Protein AF-B6QRL9-F1 (afdb_monomer_lite)

Structure (mmCIF, N/CA/C/O backbone):
data_AF-B6QRL9-F1
#
_entry.id   AF-B6QRL9-F1
#
loop_
_atom_site.group_PDB
_atom_site.id
_atom_site.type_symbol
_atom_site.label_atom_id
_atom_site.label_alt_id
_atom_site.label_comp_id
_atom_site.label_asym_id
_atom_site.label_entity_id
_atom_site.label_seq_id
_atom_site.pdbx_PDB_ins_code
_atom_site.Cartn_x
_atom_site.Cartn_y
_atom_site.Cartn_z
_atom_site.occupancy
_atom_site.B_iso_or_equiv
_atom_s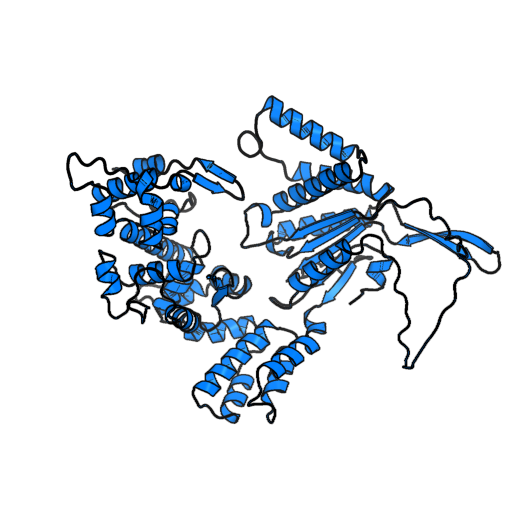ite.auth_seq_id
_atom_site.auth_comp_id
_atom_site.auth_asym_id
_atom_site.auth_atom_id
_atom_site.pdbx_PDB_model_num
ATOM 1 N N . MET A 1 1 ? -23.966 -7.988 2.437 1.00 43.44 1 MET A N 1
ATOM 2 C CA . MET A 1 1 ? -23.449 -9.208 3.092 1.00 43.44 1 MET A CA 1
ATOM 3 C C . MET A 1 1 ? -23.554 -9.002 4.596 1.00 43.44 1 MET A C 1
ATOM 5 O O . MET A 1 1 ? -22.657 -8.435 5.202 1.00 43.44 1 MET A O 1
ATOM 9 N N . THR A 1 2 ? -24.696 -9.332 5.190 1.00 44.34 2 THR A N 1
ATOM 10 C CA . THR A 1 2 ? -24.843 -9.331 6.648 1.00 44.34 2 THR A CA 1
ATOM 11 C C . THR A 1 2 ? -24.355 -10.686 7.146 1.00 44.34 2 THR A C 1
ATOM 13 O O . THR A 1 2 ? -24.721 -11.709 6.579 1.00 44.34 2 THR A O 1
ATOM 16 N N . VAL A 1 3 ? -23.481 -10.705 8.153 1.00 63.84 3 VAL A N 1
ATOM 17 C CA . VAL A 1 3 ? -23.179 -11.926 8.913 1.00 63.84 3 VAL A CA 1
ATOM 18 C C . VAL A 1 3 ? -24.179 -11.922 10.067 1.00 63.84 3 VAL A C 1
ATOM 20 O O . VAL A 1 3 ? -23.933 -11.204 11.037 1.00 63.84 3 VAL A O 1
ATOM 23 N N . PRO A 1 4 ? -25.335 -12.608 9.955 1.00 57.88 4 PRO A N 1
ATOM 24 C CA . PRO A 1 4 ? -26.473 -12.367 10.846 1.00 57.88 4 PRO A CA 1
ATOM 25 C C . PRO A 1 4 ? -26.094 -12.596 12.311 1.00 57.88 4 PRO A C 1
ATOM 27 O O . PRO A 1 4 ? -26.340 -11.750 13.158 1.00 57.88 4 PRO A O 1
ATOM 30 N N . HIS A 1 5 ? -25.324 -13.652 12.570 1.00 65.88 5 HIS A N 1
ATOM 31 C CA . HIS A 1 5 ? -24.835 -13.978 13.905 1.00 65.88 5 HIS A CA 1
ATOM 32 C C . HIS A 1 5 ? -23.887 -12.923 14.497 1.00 65.88 5 HIS A C 1
ATOM 34 O O . HIS A 1 5 ? -23.998 -12.600 15.671 1.00 65.88 5 HIS A O 1
ATOM 40 N N . TRP A 1 6 ? -23.005 -12.295 13.707 1.00 78.75 6 TRP A N 1
ATOM 41 C CA . TRP A 1 6 ? -22.125 -11.246 14.249 1.00 78.75 6 TRP A CA 1
ATOM 42 C C . TRP A 1 6 ? -22.897 -9.980 14.623 1.00 78.75 6 TRP A C 1
ATOM 44 O O . TRP A 1 6 ? -22.549 -9.313 15.594 1.00 78.75 6 TRP A O 1
ATOM 54 N N . ARG A 1 7 ? -23.955 -9.648 13.869 1.00 69.94 7 ARG A N 1
ATOM 55 C CA . ARG A 1 7 ? -24.823 -8.494 14.153 1.00 69.94 7 ARG A CA 1
ATOM 56 C C . ARG A 1 7 ? -25.497 -8.632 15.521 1.00 69.94 7 ARG A C 1
ATOM 58 O O . ARG A 1 7 ? -25.567 -7.649 16.268 1.00 69.94 7 ARG A O 1
ATOM 65 N N . ASP A 1 8 ? -25.927 -9.844 15.844 1.00 69.44 8 ASP A N 1
ATOM 66 C CA . ASP A 1 8 ? -26.712 -10.131 17.041 1.00 69.44 8 ASP A CA 1
ATOM 67 C C . ASP A 1 8 ? -25.816 -10.442 18.250 1.00 69.44 8 ASP A C 1
ATOM 69 O O . ASP A 1 8 ? -26.038 -9.907 19.339 1.00 69.44 8 ASP A O 1
ATOM 73 N N . ASP A 1 9 ? -24.736 -11.202 18.049 1.00 75.88 9 ASP A N 1
ATOM 74 C CA . ASP A 1 9 ? -23.877 -11.690 19.132 1.00 75.88 9 ASP A CA 1
ATOM 75 C C . ASP A 1 9 ? -22.698 -10.759 19.456 1.00 75.88 9 ASP A C 1
ATOM 77 O O . ASP A 1 9 ? -22.183 -10.776 20.576 1.00 75.88 9 ASP A O 1
ATOM 81 N N . GLY A 1 10 ? -22.284 -9.894 18.526 1.00 80.25 10 GLY A N 1
ATOM 82 C CA . GLY A 1 10 ? -21.048 -9.117 18.649 1.00 80.25 10 GLY A CA 1
ATOM 83 C C . GLY A 1 10 ? -19.794 -9.995 18.625 1.00 80.25 10 GLY A C 1
ATOM 84 O O . GLY A 1 10 ? -19.825 -11.132 18.170 1.00 80.25 10 GLY A O 1
ATOM 85 N N . GLY A 1 11 ? -18.654 -9.472 19.076 1.00 87.06 11 GLY A N 1
ATOM 86 C CA . GLY A 1 11 ? -17.377 -10.194 19.032 1.00 87.06 11 GLY A CA 1
ATOM 87 C C . GLY A 1 11 ? -16.544 -9.873 17.792 1.00 87.06 11 GLY A C 1
ATOM 88 O O . GLY A 1 11 ? -16.564 -8.739 17.306 1.00 87.06 11 GLY A O 1
ATOM 89 N N . LEU A 1 12 ? -15.770 -10.847 17.308 1.00 87.44 12 LEU A N 1
ATOM 90 C CA . LEU A 1 12 ? -14.721 -10.632 16.307 1.00 87.44 12 LEU A CA 1
ATOM 91 C C . LEU A 1 12 ? -15.138 -11.156 14.930 1.00 87.44 12 LEU A C 1
ATOM 93 O O . LEU A 1 12 ? -15.391 -12.344 14.764 1.00 87.44 12 LEU A O 1
ATOM 97 N N . LEU A 1 13 ? -15.151 -10.290 13.922 1.00 89.81 13 LEU A N 1
ATOM 98 C CA . LEU A 1 13 ? -15.391 -10.637 12.525 1.00 89.81 13 LEU A CA 1
ATOM 99 C C . LEU A 1 13 ? -14.109 -10.490 11.706 1.00 89.81 13 LEU A C 1
ATOM 101 O O . LEU A 1 13 ? -13.526 -9.412 11.645 1.00 89.81 13 LEU A O 1
ATOM 105 N N . TRP A 1 14 ? -13.724 -11.548 11.000 1.00 88.88 14 TRP A N 1
ATOM 106 C CA . TRP A 1 14 ? -12.603 -11.544 10.067 1.00 88.88 14 TRP A CA 1
ATOM 107 C C . TRP A 1 14 ? -13.057 -11.399 8.622 1.00 88.88 14 TRP A C 1
ATOM 109 O O . TRP A 1 14 ? -13.759 -12.258 8.092 1.00 88.88 14 TRP A O 1
ATOM 119 N N . ILE A 1 15 ? -12.560 -10.371 7.947 1.00 90.44 15 ILE A N 1
ATOM 120 C CA . ILE A 1 15 ? -12.577 -10.247 6.494 1.00 90.44 15 ILE A CA 1
ATOM 121 C C . ILE A 1 15 ? -11.266 -10.840 5.972 1.00 90.44 15 ILE A C 1
ATOM 123 O O . ILE A 1 15 ? -10.211 -10.205 5.989 1.00 90.44 15 ILE A O 1
ATOM 127 N N . LYS A 1 16 ? -11.323 -12.088 5.511 1.00 86.94 16 LYS A N 1
ATOM 128 C CA . LYS A 1 16 ? -10.169 -12.809 4.970 1.00 86.94 16 LYS A CA 1
ATOM 129 C C . LYS A 1 16 ? -10.261 -12.964 3.465 1.00 86.94 16 LYS A C 1
ATOM 131 O O . LYS A 1 16 ? -11.335 -12.878 2.866 1.00 86.94 16 LYS A O 1
ATOM 136 N N . GLY A 1 17 ? -9.122 -13.260 2.859 1.00 81.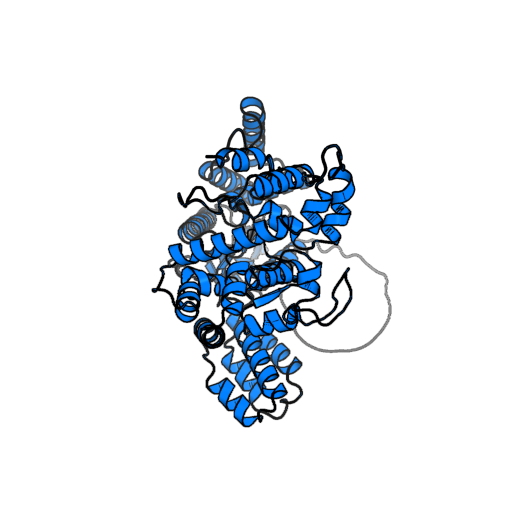75 17 GLY A N 1
ATOM 137 C CA . GLY A 1 17 ? -9.092 -13.578 1.450 1.00 81.75 17 GLY A CA 1
ATOM 138 C C . GLY A 1 17 ? -7.751 -13.391 0.776 1.00 81.75 17 GLY A C 1
ATOM 139 O O . GLY A 1 17 ? -6.853 -12.743 1.325 1.00 81.75 17 GLY A O 1
ATOM 140 N N . LYS A 1 18 ? -7.662 -13.900 -0.453 1.00 79.31 18 LYS A N 1
ATOM 141 C CA . LYS A 1 18 ? -6.480 -13.786 -1.322 1.00 79.31 18 LYS A CA 1
ATOM 142 C C . LYS A 1 18 ? -5.976 -12.334 -1.428 1.00 79.31 18 LYS A C 1
ATOM 144 O O . LYS A 1 18 ? -6.757 -11.389 -1.262 1.00 79.31 18 LYS A O 1
ATOM 149 N N . PRO A 1 19 ? -4.678 -12.107 -1.704 1.00 77.12 19 PRO A N 1
ATOM 150 C CA . PRO A 1 19 ? -4.185 -10.775 -2.039 1.00 77.12 19 PRO A CA 1
ATOM 151 C C . PRO A 1 19 ? -5.059 -10.132 -3.121 1.00 77.12 19 PRO A C 1
ATOM 153 O O . PRO A 1 19 ? -5.482 -10.802 -4.060 1.00 77.12 19 PRO A O 1
ATOM 156 N N . VAL A 1 20 ? -5.357 -8.842 -2.958 1.00 77.75 20 VAL A N 1
ATOM 157 C CA . VAL A 1 20 ? -6.172 -8.064 -3.907 1.00 77.75 20 VAL A CA 1
ATOM 158 C C . VAL A 1 20 ? -7.596 -8.593 -4.157 1.00 77.75 20 VAL A C 1
ATOM 160 O O . VAL A 1 20 ? -8.233 -8.248 -5.147 1.00 77.75 20 VAL A O 1
ATOM 163 N N . SER A 1 21 ? -8.158 -9.396 -3.247 1.00 84.25 21 SER A N 1
ATOM 164 C CA . SER A 1 21 ? -9.562 -9.817 -3.349 1.00 84.25 21 SER A CA 1
ATOM 165 C C . SER A 1 21 ? -10.575 -8.724 -2.974 1.00 84.25 21 SER A C 1
ATOM 167 O O . SER A 1 21 ? -11.765 -8.989 -3.006 1.00 84.25 21 SER A O 1
ATOM 169 N N . GLY A 1 22 ? -10.151 -7.503 -2.624 1.00 86.81 22 GLY A N 1
ATOM 170 C CA . GLY A 1 22 ? -11.064 -6.402 -2.267 1.00 86.81 22 GLY A CA 1
ATOM 171 C C . GLY A 1 22 ? -11.416 -6.296 -0.777 1.00 86.81 22 GLY A C 1
ATOM 172 O O . GLY A 1 22 ? -12.393 -5.641 -0.425 1.00 86.81 22 GLY A O 1
ATOM 173 N N . LYS A 1 23 ? -10.623 -6.906 0.118 1.00 90.19 23 LYS A N 1
ATOM 174 C CA . LYS A 1 23 ? -10.821 -6.840 1.583 1.00 90.19 23 LYS A CA 1
ATOM 175 C C . LYS A 1 23 ? -10.908 -5.407 2.117 1.00 90.19 23 LYS A C 1
ATOM 177 O O . LYS A 1 23 ? -11.898 -5.070 2.752 1.00 90.19 23 LYS A O 1
ATOM 182 N N . SER A 1 24 ? -9.914 -4.571 1.817 1.00 90.19 24 SER A N 1
ATOM 183 C CA . SER A 1 24 ? -9.874 -3.170 2.257 1.00 90.19 24 SER A CA 1
ATOM 184 C C . SER A 1 24 ? -11.018 -2.340 1.680 1.00 90.19 24 SER A C 1
ATOM 186 O O . SER A 1 24 ? -11.556 -1.471 2.360 1.00 90.19 24 SER A O 1
ATOM 188 N N . THR A 1 25 ? -11.449 -2.641 0.451 1.00 90.69 25 THR A N 1
ATOM 189 C CA . THR A 1 25 ? -12.628 -2.013 -0.163 1.00 90.69 25 THR A CA 1
ATOM 190 C C . THR A 1 25 ? -13.894 -2.350 0.621 1.00 90.69 25 THR A C 1
ATOM 192 O O . THR A 1 25 ? -14.650 -1.450 0.978 1.00 90.69 25 THR A O 1
ATOM 195 N N . LEU A 1 26 ? -14.097 -3.631 0.953 1.00 91.56 26 LEU A N 1
ATOM 196 C CA . LEU A 1 26 ? -15.220 -4.066 1.783 1.00 91.56 26 LEU A CA 1
ATOM 197 C C . LEU A 1 26 ? -15.149 -3.467 3.197 1.00 91.56 26 LEU A C 1
ATOM 199 O O . LEU A 1 26 ? -16.174 -3.044 3.724 1.00 91.56 26 LEU A O 1
ATOM 203 N N . MET A 1 27 ? -13.953 -3.401 3.791 1.00 93.75 27 MET A N 1
ATOM 204 C CA . MET A 1 27 ? -13.728 -2.823 5.118 1.00 93.75 27 MET A CA 1
ATOM 205 C C . MET A 1 27 ? -14.098 -1.337 5.163 1.00 93.75 27 MET A C 1
ATOM 207 O O . MET A 1 27 ? -14.845 -0.919 6.046 1.00 93.75 27 MET A O 1
ATOM 211 N N . ARG A 1 28 ? -13.625 -0.544 4.191 1.00 93.19 28 ARG A N 1
ATOM 212 C CA . ARG A 1 28 ? -13.972 0.882 4.079 1.00 93.19 28 ARG A CA 1
ATOM 213 C C . ARG A 1 28 ? -15.471 1.080 3.894 1.00 93.19 28 ARG A C 1
ATOM 215 O O . ARG A 1 28 ? -16.065 1.851 4.636 1.00 93.19 28 ARG A O 1
ATOM 222 N N . TRP A 1 29 ? -16.091 0.326 2.983 1.00 93.50 29 TRP A N 1
ATOM 223 C CA . TRP A 1 29 ? -17.540 0.384 2.782 1.00 93.50 29 TRP A CA 1
ATOM 224 C C . TRP A 1 29 ? -18.311 0.072 4.073 1.00 93.50 29 TRP A C 1
ATOM 226 O O . TRP A 1 29 ? -19.212 0.819 4.444 1.00 93.50 29 TRP A O 1
ATOM 236 N N . ALA A 1 30 ? -17.932 -0.988 4.796 1.00 91.94 30 ALA A N 1
ATOM 237 C CA . ALA A 1 30 ? -18.596 -1.374 6.041 1.00 91.94 30 ALA A CA 1
ATOM 238 C C . ALA A 1 30 ? -18.459 -0.299 7.133 1.00 91.94 30 ALA A C 1
ATOM 240 O O . ALA A 1 30 ? -19.428 -0.001 7.836 1.00 91.94 30 ALA A O 1
ATOM 241 N N . PHE A 1 31 ? -17.276 0.306 7.254 1.00 94.12 31 PHE A N 1
ATOM 242 C CA . PHE A 1 31 ? -17.032 1.423 8.162 1.00 94.12 31 PHE A CA 1
ATOM 243 C C . PHE A 1 31 ? -17.888 2.649 7.810 1.00 94.12 31 PHE A C 1
ATOM 245 O O . PHE A 1 31 ? -18.567 3.190 8.687 1.00 94.12 31 PHE A O 1
ATOM 252 N N . ASP A 1 32 ? -17.905 3.054 6.538 1.00 93.12 32 ASP A N 1
ATOM 253 C CA . ASP A 1 32 ? -18.649 4.227 6.070 1.00 93.12 32 ASP A CA 1
ATOM 254 C C . ASP A 1 32 ? -20.160 4.047 6.251 1.00 93.12 32 ASP A C 1
ATOM 256 O O . ASP A 1 32 ? -20.843 4.944 6.752 1.00 93.12 32 ASP A O 1
ATOM 260 N N . GLU A 1 33 ? -20.693 2.871 5.914 1.00 91.12 33 GLU A N 1
ATOM 261 C CA . GLU A 1 33 ? -22.105 2.548 6.132 1.00 91.12 33 GLU A CA 1
ATOM 262 C C . GLU A 1 33 ? -22.472 2.567 7.616 1.00 91.12 33 GLU A C 1
ATOM 264 O O . GLU A 1 33 ? -23.523 3.096 7.994 1.00 91.12 33 GLU A O 1
ATOM 269 N N . ARG A 1 34 ? -21.588 2.069 8.493 1.00 90.44 34 ARG A N 1
ATOM 270 C CA . ARG A 1 34 ? -21.835 2.138 9.935 1.00 90.44 34 ARG A CA 1
ATOM 271 C C . ARG A 1 34 ? -21.799 3.571 10.455 1.00 90.44 34 ARG A C 1
ATOM 273 O O . ARG A 1 34 ? -22.615 3.905 11.309 1.00 90.44 34 ARG A O 1
ATOM 280 N N . LYS A 1 35 ? -20.911 4.422 9.933 1.00 89.69 35 LYS A N 1
ATOM 281 C CA . LYS A 1 35 ? -20.867 5.851 10.277 1.00 89.69 35 LYS A CA 1
ATOM 282 C C . LYS A 1 35 ? -22.122 6.606 9.849 1.00 89.69 35 LYS A C 1
ATOM 284 O O . LYS A 1 35 ? -22.569 7.473 10.593 1.00 89.69 35 LYS A O 1
ATOM 289 N N . LYS A 1 36 ? -22.705 6.276 8.692 1.00 88.81 36 LYS A N 1
ATOM 290 C CA . LYS A 1 36 ? -23.985 6.856 8.245 1.00 88.81 36 LYS A CA 1
ATOM 291 C C . LYS A 1 36 ? -25.151 6.423 9.134 1.00 88.81 36 LYS A C 1
ATOM 293 O O . LYS A 1 36 ? -26.046 7.220 9.393 1.00 88.81 36 LYS A O 1
ATOM 298 N N . ASN A 1 37 ? -25.120 5.180 9.619 1.00 85.50 37 ASN A N 1
ATOM 299 C CA . ASN A 1 37 ? -26.201 4.558 10.382 1.00 85.50 37 ASN A CA 1
ATOM 300 C C . ASN A 1 37 ? -25.722 4.021 11.752 1.00 85.50 37 ASN A C 1
ATOM 302 O O . ASN A 1 37 ? -25.759 2.806 11.990 1.00 85.50 37 ASN A O 1
ATOM 306 N N . PRO A 1 38 ? -25.298 4.896 12.685 1.00 79.50 38 PRO A N 1
ATOM 307 C CA . PRO A 1 38 ? -24.664 4.482 13.939 1.00 79.50 38 PRO A CA 1
ATOM 308 C C . PRO A 1 38 ? -25.618 3.750 14.891 1.00 79.50 38 PRO A C 1
ATOM 310 O O . PRO A 1 38 ? -25.186 2.865 15.633 1.00 79.50 38 PRO A O 1
ATOM 313 N N . ASP A 1 39 ? -26.914 4.066 14.853 1.00 73.50 39 ASP A N 1
ATOM 314 C CA . ASP A 1 39 ? -27.919 3.507 15.767 1.00 73.50 39 ASP A CA 1
ATOM 315 C C . ASP A 1 39 ? -28.933 2.589 15.069 1.00 73.50 39 ASP A C 1
ATOM 317 O O . ASP A 1 39 ? -29.790 2.005 15.735 1.00 73.50 39 ASP A O 1
ATOM 321 N N . ASN A 1 40 ? -28.835 2.409 13.745 1.00 61.84 40 ASN A N 1
ATOM 322 C CA . ASN A 1 40 ? -29.811 1.603 13.023 1.00 61.84 40 ASN A CA 1
ATOM 323 C C . ASN A 1 40 ? -29.657 0.118 13.400 1.00 61.84 40 ASN A C 1
ATOM 325 O O . ASN A 1 40 ? -28.628 -0.517 13.132 1.00 61.84 40 ASN A O 1
ATOM 329 N N . ARG A 1 41 ? -30.680 -0.410 14.082 1.00 56.88 41 ARG A N 1
ATOM 330 C CA . ARG A 1 41 ? -30.817 -1.825 14.451 1.00 56.88 41 ARG A CA 1
ATOM 331 C C . ARG A 1 41 ? -31.850 -2.554 13.590 1.00 56.88 41 ARG A C 1
ATOM 333 O O . ARG A 1 41 ? -31.858 -3.780 13.624 1.00 56.88 41 ARG A O 1
ATOM 340 N N . ASN A 1 42 ? -32.618 -1.860 12.747 1.00 37.44 42 ASN A N 1
ATOM 341 C CA . ASN A 1 42 ? -33.721 -2.453 11.996 1.00 37.44 42 ASN A CA 1
ATOM 342 C C . ASN A 1 42 ? -33.339 -2.719 10.543 1.00 37.44 42 ASN A C 1
ATOM 344 O O . ASN A 1 42 ? -33.086 -1.794 9.788 1.00 37.44 42 ASN A O 1
ATOM 348 N N . GLU A 1 43 ? -33.315 -4.000 10.179 1.00 36.69 43 GLU A N 1
ATOM 349 C CA . GLU A 1 43 ? -33.738 -4.481 8.859 1.00 36.69 43 GLU A CA 1
ATOM 350 C C . GLU A 1 43 ? -33.907 -5.998 8.977 1.00 36.69 43 GLU A C 1
ATOM 352 O O . GLU A 1 43 ? -32.960 -6.770 8.815 1.00 36.69 43 GLU A O 1
ATOM 357 N N . SER A 1 44 ? -35.113 -6.408 9.366 1.00 33.19 44 SER A N 1
ATOM 358 C CA . SER A 1 44 ? -35.636 -7.746 9.121 1.00 33.19 44 SER A CA 1
ATOM 359 C C . SER A 1 44 ? -36.687 -7.628 8.022 1.00 33.19 44 SER A C 1
ATOM 361 O O . SER A 1 44 ? -37.720 -6.997 8.233 1.00 33.19 44 SER A O 1
ATOM 363 N N . THR A 1 45 ? -36.371 -8.245 6.883 1.00 32.88 45 THR A N 1
ATOM 364 C CA . THR A 1 45 ? -37.278 -8.988 5.993 1.00 32.88 45 THR A CA 1
ATOM 365 C C . THR A 1 45 ? -38.555 -8.291 5.518 1.00 32.88 45 THR A C 1
ATOM 367 O O . THR A 1 45 ? -39.514 -8.177 6.273 1.00 32.88 45 THR A O 1
ATOM 370 N N . ASN A 1 46 ? -38.600 -7.963 4.222 1.00 29.16 46 ASN A N 1
ATOM 371 C CA . ASN A 1 46 ? -39.666 -8.411 3.315 1.00 29.16 46 ASN A CA 1
ATOM 372 C C . ASN A 1 46 ? -39.250 -8.154 1.858 1.00 29.16 46 ASN A C 1
ATOM 374 O O . ASN A 1 46 ? -39.581 -7.128 1.271 1.00 29.16 46 ASN A O 1
ATOM 378 N N . ASP A 1 47 ? -38.541 -9.121 1.278 1.00 31.91 47 ASP A N 1
ATOM 379 C CA . ASP A 1 47 ? -38.592 -9.342 -0.164 1.00 31.91 47 ASP A CA 1
ATOM 380 C C . ASP A 1 47 ? -39.883 -10.119 -0.453 1.00 31.91 47 ASP A C 1
ATOM 382 O O . ASP A 1 47 ? -39.957 -11.301 -0.137 1.00 31.91 47 ASP A O 1
ATOM 386 N N . HIS A 1 48 ? -40.903 -9.451 -0.998 1.00 31.42 48 HIS A N 1
ATOM 387 C CA . HIS A 1 48 ? -41.894 -10.040 -1.908 1.00 31.42 48 HIS A CA 1
ATOM 388 C C . HIS A 1 48 ? -42.680 -8.932 -2.640 1.00 31.42 48 HIS A C 1
ATOM 390 O O . HIS A 1 48 ? -43.472 -8.211 -2.048 1.00 31.42 48 HIS A O 1
ATOM 396 N N . GLU A 1 49 ? -42.401 -8.847 -3.942 1.00 30.62 49 GLU A N 1
ATOM 397 C CA . GLU A 1 49 ? -43.303 -8.604 -5.079 1.00 30.62 49 GLU A CA 1
ATOM 398 C C . GLU A 1 49 ? -44.296 -7.417 -5.164 1.00 30.62 49 GLU A C 1
ATOM 400 O O . GLU A 1 49 ? -45.251 -7.285 -4.411 1.00 30.62 49 GLU A O 1
ATOM 405 N N . GLN A 1 50 ? -44.137 -6.733 -6.312 1.00 27.84 50 GLN A N 1
ATOM 406 C CA . GLN A 1 50 ? -45.146 -6.213 -7.256 1.00 27.84 50 GLN A CA 1
ATOM 407 C C . GLN A 1 50 ? -45.787 -4.823 -7.041 1.00 27.84 50 GLN A C 1
ATOM 409 O O . GLN A 1 50 ? -46.659 -4.599 -6.215 1.00 27.84 50 GLN A O 1
ATOM 414 N N . SER A 1 51 ? -45.367 -3.908 -7.930 1.00 29.16 51 SER A N 1
ATOM 415 C CA . SER A 1 51 ? -46.176 -3.073 -8.843 1.00 29.16 51 SER A CA 1
ATOM 416 C C . SER A 1 51 ? -47.653 -2.805 -8.494 1.00 29.16 51 SER A C 1
ATOM 418 O O . SER A 1 51 ? -48.470 -3.719 -8.530 1.00 29.16 51 SER A O 1
ATOM 420 N N . THR A 1 52 ? -48.034 -1.532 -8.317 1.00 26.89 52 THR A N 1
ATOM 421 C CA . THR A 1 52 ? -48.902 -0.737 -9.230 1.00 26.89 52 THR A CA 1
ATOM 422 C C . THR A 1 52 ? -49.431 0.544 -8.552 1.00 26.89 52 THR A C 1
ATOM 424 O O . THR A 1 52 ? -49.854 0.535 -7.404 1.00 26.89 52 THR A O 1
ATOM 427 N N . ASP A 1 53 ? -49.360 1.647 -9.302 1.00 27.92 53 ASP A N 1
ATOM 428 C CA . ASP A 1 53 ? -50.284 2.788 -9.423 1.00 27.92 53 ASP A CA 1
ATOM 429 C C . ASP A 1 53 ? -51.021 3.454 -8.228 1.00 27.92 53 ASP A C 1
ATOM 431 O O . ASP A 1 53 ? -51.925 2.914 -7.605 1.00 27.92 53 ASP A O 1
ATOM 435 N N . ASN A 1 54 ? -50.778 4.774 -8.162 1.00 27.77 54 ASN A N 1
ATOM 436 C CA . ASN A 1 54 ? -51.741 5.890 -8.094 1.00 27.77 54 ASN A CA 1
ATOM 437 C C . ASN A 1 54 ? -52.505 6.289 -6.801 1.00 27.77 54 ASN A C 1
ATOM 439 O O . ASN A 1 54 ? -53.457 5.659 -6.365 1.00 27.77 54 ASN A O 1
ATOM 443 N N . LEU A 1 55 ? -52.226 7.556 -6.434 1.00 29.41 55 LEU A N 1
ATOM 444 C CA . LEU A 1 55 ? -53.143 8.670 -6.107 1.00 29.41 55 LEU A CA 1
ATOM 445 C C . LEU A 1 55 ? -53.835 8.789 -4.724 1.00 29.41 55 LEU A C 1
ATOM 447 O O . LEU A 1 55 ? -54.689 8.007 -4.337 1.00 29.41 55 LEU A O 1
ATOM 451 N N . LYS A 1 56 ? -53.614 9.997 -4.164 1.00 27.66 56 LYS A N 1
ATOM 452 C CA . LYS A 1 56 ? -54.484 10.850 -3.317 1.00 27.66 56 LYS A CA 1
ATOM 453 C C . LYS A 1 56 ? -54.654 10.517 -1.823 1.00 27.66 56 LYS A C 1
ATOM 455 O O . LYS A 1 56 ? -55.475 9.709 -1.431 1.00 27.66 56 LYS A O 1
ATOM 460 N N . GLY A 1 57 ? -53.976 11.344 -1.017 1.00 27.03 57 GLY A N 1
ATOM 461 C CA . GLY A 1 57 ? -54.556 12.207 0.023 1.00 27.03 57 GLY A CA 1
ATOM 462 C C . GLY A 1 57 ? -55.328 11.572 1.182 1.00 27.03 57 GLY A C 1
ATOM 463 O O . GLY A 1 57 ? -56.476 11.189 1.010 1.00 27.03 57 GLY A O 1
ATOM 464 N N . ASN A 1 58 ? -54.784 11.681 2.399 1.00 26.36 58 ASN A N 1
ATOM 465 C CA . ASN A 1 58 ? -55.534 12.287 3.501 1.00 26.36 58 ASN A CA 1
ATOM 466 C C . ASN A 1 58 ? -54.643 12.690 4.683 1.00 26.36 58 ASN A C 1
ATOM 468 O O . ASN A 1 58 ? -53.674 12.019 5.026 1.00 26.36 58 ASN A O 1
ATOM 472 N N . VAL A 1 59 ? -55.020 13.814 5.287 1.00 31.95 59 VAL A N 1
ATOM 473 C CA . VAL A 1 59 ? -54.555 14.334 6.574 1.00 31.95 59 VAL A CA 1
ATOM 474 C C . VAL A 1 59 ? -55.268 13.556 7.684 1.00 31.95 59 VAL A C 1
ATOM 476 O O . VAL A 1 59 ? -56.486 13.411 7.617 1.00 31.95 59 VAL A O 1
ATOM 479 N N . GLY A 1 60 ? -54.546 13.095 8.709 1.00 25.77 60 GLY A N 1
ATOM 480 C CA . GLY A 1 60 ? -55.166 12.585 9.938 1.00 25.77 60 GLY A CA 1
ATOM 481 C C . GLY A 1 60 ? -54.298 11.633 10.762 1.00 25.77 60 GLY A C 1
ATOM 482 O O . GLY A 1 60 ? -53.947 10.555 10.303 1.00 25.77 60 GLY A O 1
ATOM 483 N N . ASP A 1 61 ? -54.042 12.045 12.002 1.00 26.44 61 ASP A N 1
ATOM 484 C CA . ASP A 1 61 ? -53.690 11.247 13.182 1.00 26.44 61 ASP A CA 1
ATOM 485 C C . ASP A 1 61 ? -52.295 10.609 13.300 1.00 26.44 61 ASP A C 1
ATOM 487 O O . ASP A 1 61 ? -52.044 9.437 13.022 1.00 26.44 61 ASP A O 1
ATOM 491 N N . GLN A 1 62 ? -51.407 11.390 13.929 1.00 27.47 62 GLN A N 1
ATOM 492 C CA . GLN A 1 62 ? -50.277 10.897 14.714 1.00 27.47 62 GLN A CA 1
ATOM 493 C C . GLN A 1 62 ? -50.765 9.980 15.851 1.00 27.47 62 GLN A C 1
ATOM 495 O O . GLN A 1 62 ? -51.013 10.422 16.975 1.00 27.47 62 GLN A O 1
ATOM 500 N N . LYS A 1 63 ? -50.836 8.673 15.595 1.00 27.12 63 LYS A N 1
ATOM 501 C CA . LYS A 1 63 ? -50.822 7.660 16.655 1.00 27.12 63 LYS A CA 1
ATOM 502 C C . LYS A 1 63 ? -49.369 7.402 17.054 1.00 27.12 63 LYS A C 1
ATOM 504 O O . LYS A 1 63 ? -48.644 6.683 16.377 1.00 27.12 63 LYS A O 1
ATOM 509 N N . LYS A 1 64 ? -48.949 8.018 18.166 1.00 29.69 64 LYS A N 1
ATOM 510 C CA . LYS A 1 64 ? -47.738 7.652 18.917 1.00 29.69 64 LYS A CA 1
ATOM 511 C C . LYS A 1 64 ? -47.793 6.153 19.240 1.00 29.69 64 LYS A C 1
ATOM 513 O O . LYS A 1 64 ? -48.526 5.761 20.146 1.00 29.69 64 LYS A O 1
ATOM 518 N N . SER A 1 65 ? -47.033 5.329 18.520 1.00 25.80 65 SER A N 1
ATOM 519 C CA . SER A 1 65 ? -46.692 3.988 18.989 1.00 25.80 65 SER A CA 1
ATOM 520 C C . SER A 1 65 ? -45.625 4.135 20.068 1.00 25.80 65 SER A C 1
ATOM 522 O O . SER A 1 65 ? -44.549 4.689 19.858 1.00 25.80 65 SER A O 1
ATOM 524 N N . THR A 1 66 ? -45.987 3.719 21.270 1.00 29.44 66 THR A N 1
ATOM 525 C CA . THR A 1 66 ? -45.127 3.650 22.443 1.00 29.44 66 THR A CA 1
ATOM 526 C C . THR A 1 66 ? -44.074 2.566 22.236 1.00 29.44 66 THR A C 1
ATOM 528 O O . THR A 1 66 ? -44.356 1.392 22.469 1.00 29.44 66 THR A O 1
ATOM 531 N N . ASP A 1 67 ? -42.877 2.960 21.803 1.00 30.86 67 ASP A N 1
ATOM 532 C CA . ASP A 1 67 ? -41.713 2.077 21.784 1.00 30.86 67 ASP A CA 1
ATOM 533 C C . ASP A 1 67 ? -41.221 1.820 23.214 1.00 30.86 67 ASP A C 1
ATOM 535 O O . ASP A 1 67 ? -40.979 2.736 24.009 1.00 30.86 67 ASP A O 1
ATOM 539 N N . SER A 1 68 ? -41.111 0.533 23.536 1.00 31.42 68 SER A N 1
ATOM 540 C CA . SER A 1 68 ? -40.596 -0.019 24.782 1.00 31.42 68 SER A CA 1
ATOM 541 C C . SER A 1 68 ? -39.161 0.453 25.035 1.00 31.42 68 SER A C 1
ATOM 543 O O . SER A 1 68 ? -38.237 0.137 24.281 1.00 31.42 68 SER A O 1
ATOM 545 N N . LYS A 1 69 ? -38.981 1.220 26.111 1.00 35.81 69 LYS A N 1
ATOM 546 C CA . LYS A 1 69 ? -37.696 1.757 26.559 1.00 35.81 69 LYS A CA 1
ATOM 547 C C . LYS A 1 69 ? -36.841 0.667 27.208 1.00 35.81 69 LYS A C 1
ATOM 549 O O . LYS A 1 69 ? -36.992 0.391 28.390 1.00 35.81 69 LYS A O 1
ATOM 554 N N . ASN A 1 70 ? -35.878 0.141 26.457 1.00 41.69 70 ASN A N 1
ATOM 555 C CA . ASN A 1 70 ? -34.685 -0.487 27.028 1.00 41.69 70 ASN A CA 1
ATOM 556 C C . ASN A 1 70 ? -33.948 0.588 27.872 1.00 41.69 70 ASN A C 1
ATOM 558 O O . ASN A 1 70 ? -33.863 1.724 27.390 1.00 41.69 70 ASN A O 1
ATOM 562 N N . PRO A 1 71 ? -33.418 0.314 29.084 1.00 45.34 71 PRO A N 1
ATOM 563 C CA . PRO A 1 71 ? -32.679 1.319 29.849 1.00 45.34 71 PRO A CA 1
ATOM 564 C C . PRO A 1 71 ? -31.556 1.899 28.975 1.00 45.34 71 PRO A C 1
ATOM 566 O O . PRO A 1 71 ? -30.756 1.146 28.418 1.00 45.34 71 PRO A O 1
ATOM 569 N N . GLU A 1 72 ? -31.584 3.221 28.786 1.00 56.94 72 GLU A N 1
ATOM 570 C CA . GLU A 1 72 ? -31.035 3.951 27.634 1.00 56.94 72 GLU A CA 1
ATOM 571 C C . GLU A 1 72 ? -29.577 3.587 27.301 1.00 56.94 72 GLU A C 1
ATOM 573 O O . GLU A 1 72 ? -28.624 4.139 27.852 1.00 56.94 72 GLU A O 1
ATOM 578 N N . LEU A 1 73 ? -29.387 2.664 26.351 1.00 67.06 73 LEU A N 1
ATOM 579 C CA . LEU A 1 73 ? -28.100 2.501 25.678 1.00 67.06 73 LEU A CA 1
ATOM 580 C C . LEU A 1 73 ? -27.780 3.814 24.966 1.00 67.06 73 LEU A C 1
ATOM 582 O O . LEU A 1 73 ? -28.525 4.244 24.085 1.00 67.06 73 LEU A O 1
ATOM 586 N N . LYS A 1 74 ? -26.663 4.432 25.343 1.00 79.44 74 LYS A N 1
ATOM 587 C CA . LYS A 1 74 ? -26.177 5.646 24.696 1.00 79.44 74 LYS A CA 1
ATOM 588 C C . LYS A 1 74 ? -25.759 5.331 23.255 1.00 79.44 74 LYS A C 1
ATOM 590 O O . LYS A 1 74 ? -25.460 4.179 22.921 1.00 79.44 74 LYS A O 1
ATOM 595 N N . LYS A 1 75 ? -25.712 6.369 22.407 1.00 86.62 75 LYS A N 1
ATOM 596 C CA . LYS A 1 75 ? -25.329 6.274 20.982 1.00 86.62 75 LYS A CA 1
ATOM 597 C C . LYS A 1 75 ? -24.078 5.418 20.790 1.00 86.62 75 LYS A C 1
A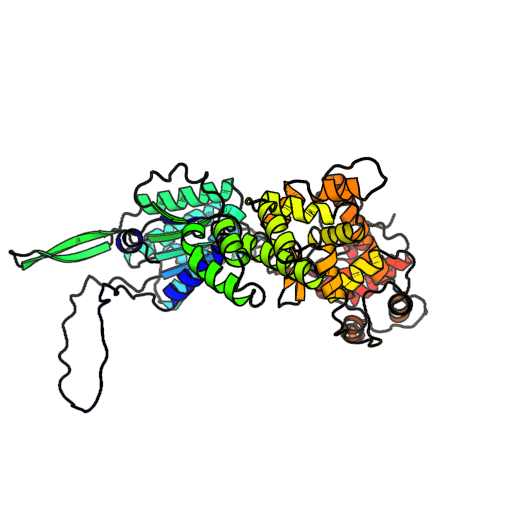TOM 599 O O . LYS A 1 75 ? -23.148 5.522 21.594 1.00 86.62 75 LYS A O 1
ATOM 604 N N . SER A 1 76 ? -24.008 4.618 19.731 1.00 91.50 76 SER A N 1
ATOM 605 C CA . SER A 1 76 ? -22.813 3.791 19.494 1.00 91.50 76 SER A CA 1
ATOM 606 C C . SER A 1 76 ? -21.561 4.633 19.206 1.00 91.50 76 SER A C 1
ATOM 608 O O . SER A 1 76 ? -21.665 5.758 18.717 1.00 91.50 76 SER A O 1
ATOM 610 N N . ILE A 1 77 ? -20.384 4.105 19.543 1.00 94.50 77 ILE A N 1
ATOM 611 C CA . ILE A 1 77 ? -19.066 4.680 19.238 1.00 94.50 77 ILE A CA 1
ATOM 612 C C . ILE A 1 77 ? -18.430 3.851 18.123 1.00 94.50 77 ILE A C 1
ATOM 614 O O . ILE A 1 77 ? -18.443 2.619 18.175 1.00 94.50 77 ILE A O 1
ATOM 618 N N . ILE A 1 78 ? -17.886 4.522 17.109 1.00 96.38 78 ILE A N 1
ATOM 619 C CA . ILE A 1 78 ? -17.317 3.878 15.923 1.00 96.38 78 ILE A CA 1
ATOM 620 C C . ILE A 1 78 ? -15.864 4.321 15.779 1.00 96.38 78 ILE A C 1
ATOM 622 O O . ILE A 1 78 ? -15.582 5.476 15.479 1.00 96.38 78 ILE A O 1
ATOM 626 N N . LEU A 1 79 ? -14.956 3.373 15.966 1.00 97.94 79 LEU A N 1
ATOM 627 C CA . LEU A 1 79 ? -13.513 3.542 15.899 1.00 97.94 79 LEU A CA 1
ATOM 628 C C . LEU A 1 79 ? -12.961 2.852 14.659 1.00 97.94 79 LEU A C 1
ATOM 630 O O . LEU A 1 79 ? -13.493 1.840 14.193 1.00 97.94 79 LEU A O 1
ATOM 634 N N . SER A 1 80 ? -11.848 3.368 14.151 1.00 97.75 80 SER A N 1
ATOM 635 C CA . SER A 1 80 ? -11.147 2.731 13.041 1.00 97.75 80 SER A CA 1
ATOM 636 C C . SER A 1 80 ? -9.641 2.923 13.085 1.00 97.75 80 SER A C 1
ATOM 638 O O . SER A 1 80 ? -9.133 3.929 13.581 1.00 97.75 80 SER A O 1
ATOM 640 N N . PHE A 1 81 ? -8.927 1.959 12.520 1.00 97.31 81 PHE A N 1
ATOM 641 C CA . PHE A 1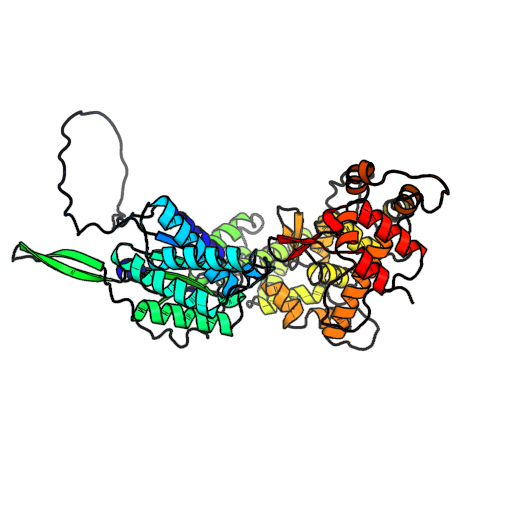 81 ? -7.526 2.088 12.173 1.00 97.31 81 PHE A CA 1
ATOM 642 C C . PHE A 1 81 ? -7.234 1.263 10.922 1.00 97.31 81 PHE A C 1
ATOM 644 O O . PHE A 1 81 ? -7.582 0.088 10.846 1.00 97.31 81 PHE A O 1
ATOM 651 N N . PHE A 1 82 ? -6.589 1.879 9.939 1.00 95.31 82 PHE A N 1
ATOM 652 C CA . PHE A 1 82 ? -6.226 1.222 8.691 1.00 95.31 82 PHE A CA 1
ATOM 653 C C . PHE A 1 82 ? -4.708 1.126 8.654 1.00 95.31 82 PHE A C 1
ATOM 655 O O . PHE A 1 82 ? -4.036 2.151 8.488 1.00 95.31 82 PHE A O 1
ATOM 662 N N . PHE A 1 83 ? -4.177 -0.083 8.857 1.00 92.69 83 PHE A N 1
ATOM 663 C CA . PHE A 1 83 ? -2.753 -0.302 8.660 1.00 92.69 83 PHE A CA 1
ATOM 664 C C . PHE A 1 83 ? -2.401 -0.034 7.196 1.00 92.69 83 PHE A C 1
ATOM 666 O O . PHE A 1 83 ? -3.219 -0.221 6.291 1.00 92.69 83 PHE A O 1
ATOM 673 N N . HIS A 1 84 ? -1.204 0.506 6.986 1.00 86.81 84 HIS A N 1
ATOM 674 C CA . HIS A 1 84 ? -0.720 0.802 5.651 1.00 86.81 84 HIS A CA 1
ATOM 675 C C . HIS A 1 84 ? 0.790 0.589 5.553 1.00 86.81 84 HIS A C 1
ATOM 677 O O . HIS A 1 84 ? 1.576 1.447 5.959 1.00 86.81 84 HIS A O 1
ATOM 683 N N . GLY A 1 85 ? 1.207 -0.519 4.943 1.00 75.81 85 GLY A N 1
ATOM 684 C CA . GLY A 1 85 ? 2.598 -0.937 4.774 1.00 75.81 85 GLY A CA 1
ATOM 685 C C . GLY A 1 85 ? 3.436 0.065 3.979 1.00 75.81 85 GLY A C 1
ATOM 686 O O . GLY A 1 85 ? 4.644 0.189 4.199 1.00 75.81 85 GLY A O 1
ATOM 687 N N . ARG A 1 86 ? 2.798 0.868 3.119 1.00 71.88 86 ARG A N 1
ATOM 688 C CA . ARG A 1 86 ? 3.422 1.990 2.391 1.00 71.88 86 ARG A CA 1
ATOM 689 C C . ARG A 1 86 ? 3.236 3.355 3.068 1.00 71.88 86 ARG A C 1
ATOM 691 O O . ARG A 1 86 ? 3.800 4.339 2.608 1.00 71.88 86 ARG A O 1
ATOM 698 N N . GLY A 1 87 ? 2.497 3.420 4.172 1.00 72.88 87 GLY A N 1
ATOM 699 C CA . GLY A 1 87 ? 2.159 4.660 4.867 1.00 72.88 87 GLY A CA 1
ATOM 700 C C . GLY A 1 87 ? 3.280 5.241 5.723 1.00 72.88 87 GLY A C 1
ATOM 701 O O . GLY A 1 87 ? 4.444 4.840 5.659 1.00 72.88 87 GLY A O 1
ATOM 702 N N . SER A 1 88 ? 2.912 6.197 6.572 1.00 78.25 88 SER A N 1
ATOM 703 C CA . SER A 1 88 ? 3.792 6.736 7.611 1.00 78.25 88 SER A CA 1
ATOM 704 C C . SER A 1 88 ? 4.205 5.658 8.623 1.00 78.25 88 SER A C 1
ATOM 706 O O . SER A 1 88 ? 3.558 4.620 8.748 1.00 78.25 88 SER A O 1
ATOM 708 N N . SER A 1 89 ? 5.263 5.909 9.399 1.00 81.94 89 SER A N 1
ATOM 709 C CA . SER A 1 89 ? 5.742 4.973 10.430 1.00 81.94 89 SER A CA 1
ATOM 710 C C . SER A 1 89 ? 4.652 4.552 11.424 1.00 81.94 89 SER A C 1
ATOM 712 O O . SER A 1 89 ? 4.583 3.390 11.811 1.00 81.94 89 SER A O 1
ATOM 714 N N . LEU A 1 90 ? 3.757 5.467 11.808 1.00 88.31 90 LEU A N 1
ATOM 715 C CA . LEU A 1 90 ? 2.656 5.151 12.720 1.00 88.31 90 LEU A CA 1
ATOM 716 C C . LEU A 1 90 ? 1.600 4.254 12.063 1.00 88.31 90 LEU A C 1
ATOM 718 O O . LEU A 1 90 ? 1.102 3.347 12.715 1.00 88.31 90 LEU A O 1
ATOM 722 N N . GLN A 1 91 ? 1.316 4.418 10.769 1.00 89.12 91 GLN A N 1
ATOM 723 C CA . GLN A 1 91 ? 0.353 3.564 10.056 1.00 89.12 91 GLN A CA 1
ATOM 724 C C . GLN A 1 91 ? 0.799 2.097 9.933 1.00 89.12 91 GLN A C 1
ATOM 726 O O . GLN A 1 91 ? 0.004 1.258 9.529 1.00 89.12 91 GLN A O 1
ATOM 731 N N . LYS A 1 92 ? 2.046 1.774 10.293 1.00 87.56 92 LYS A N 1
ATOM 732 C CA . LYS A 1 92 ? 2.618 0.420 10.219 1.00 87.56 92 LYS A CA 1
ATOM 733 C C . LYS A 1 92 ? 2.767 -0.262 11.574 1.00 87.56 92 LYS A C 1
ATOM 735 O O . LYS A 1 92 ? 3.326 -1.343 11.631 1.00 87.56 92 LYS A O 1
ATOM 740 N N . THR A 1 93 ? 2.382 0.375 12.680 1.00 90.81 93 THR A N 1
ATOM 741 C CA . THR A 1 93 ? 2.781 -0.092 14.020 1.00 90.81 93 THR A CA 1
ATOM 742 C C . THR A 1 93 ? 1.612 -0.141 14.989 1.00 90.81 93 THR A C 1
ATOM 744 O O . THR A 1 93 ? 0.696 0.682 14.918 1.00 90.81 93 THR A O 1
ATOM 747 N N . MET A 1 94 ? 1.679 -1.048 15.970 1.00 91.75 94 MET A N 1
ATOM 748 C CA . MET A 1 94 ? 0.722 -1.061 17.085 1.00 91.75 94 MET A CA 1
ATOM 749 C C . MET A 1 94 ? 0.729 0.250 17.876 1.00 91.75 94 MET A C 1
ATOM 751 O O . MET A 1 94 ? -0.306 0.684 18.378 1.00 91.75 94 MET A O 1
ATOM 755 N N . LEU A 1 95 ? 1.879 0.929 17.950 1.00 92.88 95 LEU A N 1
ATOM 756 C CA . LEU A 1 95 ? 1.966 2.252 18.561 1.00 92.88 95 LEU A CA 1
ATOM 757 C C . LEU A 1 95 ? 1.036 3.252 17.861 1.00 92.88 95 LEU A C 1
ATOM 759 O O . LEU A 1 95 ? 0.328 4.007 18.527 1.00 92.88 95 LEU A O 1
ATOM 763 N N . GLY A 1 96 ? 1.018 3.266 16.525 1.00 94.44 96 GLY A N 1
ATOM 764 C CA . GLY A 1 96 ? 0.098 4.117 15.778 1.00 94.44 96 GLY A CA 1
ATOM 765 C C . GLY A 1 96 ? -1.359 3.710 15.953 1.00 94.44 96 GLY A C 1
ATOM 766 O O . GLY A 1 96 ? -2.195 4.600 16.115 1.00 94.44 96 GLY A O 1
ATOM 767 N N . PHE A 1 97 ? -1.648 2.405 16.011 1.00 96.25 97 PHE A N 1
ATOM 768 C CA . PHE A 1 97 ? -2.981 1.892 16.336 1.00 96.25 97 PHE A CA 1
ATOM 769 C C . PHE A 1 97 ? -3.483 2.466 17.667 1.00 96.25 97 PHE A C 1
ATOM 771 O O . PHE A 1 97 ? -4.471 3.202 17.669 1.00 96.25 97 PHE A O 1
ATOM 778 N N . TYR A 1 98 ? -2.771 2.221 18.776 1.00 96.69 98 TYR A N 1
ATOM 779 C CA . TYR A 1 98 ? -3.219 2.640 20.107 1.00 96.69 98 TYR A CA 1
ATOM 780 C C . TYR A 1 98 ? -3.356 4.156 20.226 1.00 96.69 98 TYR A C 1
ATOM 782 O O . TYR A 1 98 ? -4.368 4.643 20.728 1.00 96.69 98 TYR A O 1
ATOM 790 N N . ARG A 1 99 ? -2.383 4.917 19.703 1.00 95.38 99 ARG A N 1
ATOM 791 C CA . ARG A 1 99 ? -2.453 6.387 19.696 1.00 95.38 99 ARG A CA 1
ATOM 792 C C . ARG A 1 99 ? -3.694 6.890 18.963 1.00 95.38 99 ARG A C 1
ATOM 794 O O . ARG A 1 99 ? -4.333 7.826 19.427 1.00 95.38 99 ARG A O 1
ATOM 801 N N . THR A 1 100 ? -4.039 6.271 17.838 1.00 96.81 100 THR A N 1
ATOM 802 C CA . THR A 1 100 ? -5.145 6.717 16.984 1.00 96.81 100 THR A CA 1
ATOM 803 C C . THR A 1 100 ? -6.508 6.344 17.558 1.00 96.81 100 THR A C 1
ATOM 805 O O . THR A 1 100 ? -7.426 7.161 17.510 1.00 96.81 100 THR A O 1
ATOM 808 N N . VAL A 1 101 ? -6.666 5.141 18.119 1.00 97.69 101 VAL A N 1
ATOM 809 C CA . VAL A 1 101 ? -7.946 4.739 18.728 1.00 97.69 101 VAL A CA 1
ATOM 810 C C . VAL A 1 101 ? -8.202 5.466 20.048 1.00 97.69 101 VAL A C 1
ATOM 812 O O . VAL A 1 101 ? -9.332 5.873 20.293 1.00 97.69 101 VAL A O 1
ATOM 815 N N . LEU A 1 102 ? -7.170 5.713 20.864 1.00 97.75 102 LEU A N 1
ATOM 816 C CA . LEU A 1 102 ? -7.295 6.539 22.071 1.00 97.75 102 LEU A CA 1
ATOM 817 C C . LEU A 1 102 ? -7.631 7.991 21.735 1.00 97.75 102 LEU A C 1
ATOM 819 O O . LEU A 1 102 ? -8.469 8.590 22.400 1.00 97.75 102 LEU A O 1
ATOM 823 N N . PHE A 1 103 ? -7.019 8.544 20.686 1.00 97.31 103 PHE A N 1
ATOM 824 C CA . PHE A 1 103 ? -7.357 9.883 20.213 1.00 97.31 103 PHE A CA 1
ATOM 825 C C . PHE A 1 103 ? -8.825 9.977 19.769 1.00 97.31 103 PHE A C 1
ATOM 827 O O . PHE A 1 103 ? -9.532 10.863 20.235 1.00 97.31 103 PHE A O 1
ATOM 834 N N . GLN A 1 104 ? -9.318 9.022 18.971 1.00 97.88 104 GLN A N 1
ATOM 835 C CA . GLN A 1 104 ? -10.741 8.965 18.596 1.00 97.88 104 GLN A CA 1
ATOM 836 C C . GLN A 1 104 ? -11.660 8.853 19.821 1.00 97.88 104 GLN A C 1
ATOM 838 O O . GLN A 1 104 ? -12.713 9.477 19.864 1.00 97.88 104 GLN A O 1
ATOM 843 N N . LEU A 1 105 ? -11.269 8.088 20.843 1.00 97.38 105 LEU A N 1
ATOM 844 C CA . LEU A 1 105 ? -12.032 7.997 22.089 1.00 97.38 105 LEU A CA 1
ATOM 845 C C . LEU A 1 105 ? -12.080 9.331 22.855 1.00 97.38 105 LEU A C 1
ATOM 847 O O . LEU A 1 105 ? -13.131 9.684 23.387 1.00 97.38 105 LEU A O 1
ATOM 851 N N . LEU A 1 106 ? -10.977 10.083 22.889 1.00 96.75 106 LEU A N 1
ATOM 852 C CA . LEU A 1 106 ? -10.931 11.435 23.462 1.00 96.75 106 LEU A CA 1
ATOM 853 C C . LEU A 1 106 ? -11.811 12.422 22.678 1.00 96.75 106 LEU A C 1
ATOM 855 O O . LEU A 1 106 ? -12.501 13.251 23.279 1.00 96.75 106 LEU A O 1
ATOM 859 N N . GLU A 1 107 ? -11.835 12.310 21.347 1.00 95.94 107 GLU A N 1
ATOM 860 C CA . GLU A 1 107 ? -12.754 13.080 20.502 1.00 95.94 107 GLU A CA 1
ATOM 861 C C . GLU A 1 107 ? -14.211 12.734 20.822 1.00 95.94 107 GLU A C 1
ATOM 863 O O . GLU A 1 107 ? -15.020 13.635 21.016 1.00 95.94 107 GLU A O 1
ATOM 868 N N . GLU A 1 108 ? -14.549 11.450 20.959 1.00 94.12 108 GLU A N 1
ATOM 869 C CA . GLU A 1 108 ? -15.904 11.006 21.307 1.00 94.12 108 GLU A CA 1
ATOM 870 C C . GLU A 1 108 ? -16.338 11.490 22.697 1.00 94.12 108 GLU A C 1
ATOM 872 O O . GLU A 1 108 ? -17.466 11.958 22.843 1.00 94.12 108 GLU A O 1
ATOM 877 N N . GLN A 1 109 ? -15.451 11.451 23.699 1.00 93.25 109 GLN A N 1
ATOM 878 C CA . GLN A 1 109 ? -15.685 12.073 25.010 1.00 93.25 109 GLN A CA 1
ATOM 879 C C . GLN A 1 109 ? -16.023 13.564 24.864 1.00 93.25 109 GLN A C 1
ATOM 881 O O . GLN A 1 109 ? -16.987 14.039 25.466 1.00 93.25 109 GLN A O 1
ATOM 886 N N . SER A 1 110 ? -15.260 14.292 24.044 1.00 91.94 110 SER A N 1
ATOM 887 C CA . SER A 1 110 ? -15.468 15.727 23.819 1.00 91.94 110 SER A CA 1
ATOM 888 C C . SER A 1 110 ? -16.784 16.011 23.090 1.00 91.94 110 SER A C 1
ATOM 890 O O . SER A 1 110 ? -17.543 16.877 23.510 1.00 91.94 110 SER A O 1
ATOM 892 N N . ILE A 1 111 ? -17.086 15.255 22.031 1.00 91.06 111 ILE A N 1
ATOM 893 C CA . ILE A 1 111 ? -18.301 15.404 21.213 1.00 91.06 111 ILE A CA 1
ATOM 894 C C . ILE A 1 111 ? -19.563 15.094 22.027 1.00 91.06 111 ILE A C 1
ATOM 896 O O . ILE A 1 111 ? -20.613 15.692 21.802 1.00 91.06 111 ILE A O 1
ATOM 900 N N . ARG A 1 112 ? -19.480 14.130 22.948 1.00 88.94 112 ARG A N 1
ATOM 901 C CA . ARG A 1 112 ? -20.618 13.665 23.754 1.00 88.94 112 ARG A CA 1
ATOM 902 C C . ARG A 1 112 ? -20.759 14.389 25.081 1.00 88.94 112 ARG A C 1
ATOM 904 O O . ARG A 1 112 ? -21.726 14.120 25.788 1.00 88.94 112 ARG A O 1
ATOM 911 N N . GLU A 1 113 ? -19.793 15.239 25.423 1.00 90.19 113 GLU A N 1
ATOM 912 C CA . GLU A 1 113 ? -19.689 15.885 26.734 1.00 90.19 113 GLU A CA 1
ATOM 913 C C . GLU A 1 113 ? -19.758 14.859 27.885 1.00 90.19 113 GLU A C 1
ATOM 915 O O . GLU A 1 113 ? -20.276 15.120 28.971 1.00 90.19 113 GLU A O 1
ATOM 920 N N . GLU A 1 114 ? -19.228 13.655 27.643 1.00 89.62 114 GLU A N 1
ATOM 921 C CA . GLU A 1 114 ? -19.264 12.534 28.577 1.00 89.62 114 GLU A CA 1
ATOM 922 C C . GLU A 1 114 ? -17.877 12.272 29.136 1.00 89.62 114 GLU A C 1
ATOM 924 O O . GLU A 1 114 ? -16.976 11.826 28.431 1.00 89.62 114 GLU A O 1
ATOM 929 N N . LYS A 1 115 ? -17.717 12.510 30.435 1.00 91.88 115 LYS A N 1
ATOM 930 C CA . LYS A 1 115 ? -16.435 12.328 31.099 1.00 91.88 115 LYS A CA 1
ATOM 931 C C . LYS A 1 115 ? -16.188 10.857 31.421 1.00 91.88 115 LYS A C 1
ATOM 933 O O . LYS A 1 115 ? -16.851 10.300 32.291 1.00 91.88 115 LYS A O 1
ATOM 938 N N . ILE A 1 116 ? -15.189 10.281 30.764 1.00 93.06 116 ILE A N 1
ATOM 939 C CA . ILE A 1 116 ? -14.675 8.937 31.024 1.00 93.06 116 ILE A CA 1
ATOM 940 C C . ILE A 1 116 ? -13.422 9.100 31.888 1.00 93.06 116 ILE A C 1
ATOM 942 O O . ILE A 1 116 ? -12.493 9.841 31.541 1.00 93.06 116 ILE A O 1
ATOM 946 N N . GLU A 1 117 ? -13.396 8.459 33.053 1.00 95.00 117 GLU A N 1
ATOM 947 C CA . GLU A 1 117 ? -12.328 8.642 34.038 1.00 95.00 117 GLU A CA 1
ATOM 948 C C . GLU A 1 117 ? -10.975 8.177 33.491 1.00 95.00 117 GLU A C 1
ATOM 950 O O . GLU A 1 117 ? -9.985 8.908 33.592 1.00 95.00 117 GLU A O 1
ATOM 955 N N . ALA A 1 118 ? -10.939 7.011 32.840 1.00 94.44 118 ALA A N 1
ATOM 956 C CA . ALA A 1 118 ? -9.719 6.487 32.229 1.00 94.44 118 ALA A CA 1
ATOM 957 C C . ALA A 1 118 ? -9.118 7.450 31.184 1.00 94.44 118 ALA A C 1
ATOM 959 O O . ALA A 1 118 ? -7.912 7.701 31.191 1.00 94.44 118 ALA A O 1
ATOM 960 N N . LEU A 1 119 ? -9.953 8.061 30.336 1.00 96.25 119 LEU A N 1
ATOM 961 C CA . LEU A 1 119 ? -9.508 9.044 29.342 1.00 96.25 119 LEU A CA 1
ATOM 962 C C . LEU A 1 119 ? -9.065 10.360 29.993 1.00 96.25 119 LEU A C 1
ATOM 964 O O . LEU A 1 119 ? -8.035 10.921 29.625 1.00 96.25 119 LEU A O 1
ATOM 968 N N . SER A 1 120 ? -9.785 10.816 31.021 1.00 96.00 120 SER A N 1
ATOM 969 C CA . SER A 1 120 ? -9.392 11.993 31.807 1.00 96.00 120 SER A CA 1
ATOM 970 C C . SER A 1 120 ? -8.024 11.807 32.480 1.00 96.00 120 SER A C 1
ATOM 972 O O . SER A 1 120 ? -7.270 12.766 32.649 1.00 96.00 120 SER A O 1
ATOM 974 N N . ASN A 1 121 ? -7.688 10.583 32.894 1.00 95.88 121 ASN A N 1
ATOM 975 C CA . ASN A 1 121 ? -6.383 10.265 33.472 1.00 95.88 121 ASN A CA 1
ATOM 976 C C . ASN A 1 121 ? -5.273 10.277 32.413 1.00 95.88 121 ASN A C 1
ATOM 978 O O . ASN A 1 121 ? -4.196 10.811 32.687 1.00 95.88 121 ASN A O 1
ATOM 982 N N . LEU A 1 122 ? -5.554 9.795 31.199 1.00 95.50 122 LEU A N 1
ATOM 983 C CA . LEU A 1 122 ? -4.640 9.898 30.060 1.00 95.50 122 LEU A CA 1
ATOM 984 C C . LEU A 1 122 ? -4.341 11.365 29.694 1.00 95.50 122 LEU A C 1
ATOM 986 O O . LEU A 1 122 ? -3.178 11.726 29.512 1.00 95.50 122 LEU A O 1
ATOM 990 N N . GLU A 1 123 ? -5.356 12.235 29.652 1.00 94.88 123 GLU A N 1
ATOM 991 C CA . GLU A 1 123 ? -5.175 13.678 29.408 1.00 94.88 123 GLU A CA 1
ATOM 992 C C . GLU A 1 123 ? -4.306 14.343 30.482 1.00 94.88 123 GLU A C 1
ATOM 994 O O . GLU A 1 123 ? -3.393 15.113 30.167 1.00 94.88 123 GLU A O 1
ATOM 999 N N . LYS A 1 124 ? -4.558 14.032 31.761 1.00 95.38 124 LYS A N 1
ATOM 1000 C CA . LYS A 1 124 ? -3.742 14.534 32.877 1.00 95.38 124 LYS A CA 1
ATOM 1001 C C . LYS A 1 124 ? -2.297 14.068 32.753 1.00 95.38 124 LYS A C 1
ATOM 1003 O O . LYS A 1 124 ? -1.396 14.893 32.867 1.00 95.38 124 LYS A O 1
ATOM 1008 N N . PHE A 1 125 ? -2.078 12.778 32.488 1.00 94.31 125 PHE A N 1
ATOM 1009 C CA . PHE A 1 125 ? -0.743 12.222 32.286 1.00 94.31 125 PHE A CA 1
ATOM 1010 C C . PHE A 1 125 ? -0.015 12.943 31.149 1.00 94.31 125 PHE A C 1
ATOM 1012 O O . PHE A 1 125 ? 1.111 13.404 31.339 1.00 94.31 125 PHE A O 1
ATOM 1019 N N . PHE A 1 126 ? -0.677 13.108 30.000 1.00 93.31 126 PHE A N 1
ATOM 1020 C CA . PHE A 1 126 ? -0.128 13.833 28.858 1.00 93.31 126 PHE A CA 1
ATOM 1021 C C . PHE A 1 126 ? 0.290 15.256 29.236 1.00 93.31 126 PHE A C 1
ATOM 1023 O O . PHE A 1 126 ? 1.419 15.663 28.955 1.00 93.31 126 PHE A O 1
ATOM 1030 N N . LYS A 1 127 ? -0.592 15.995 29.918 1.00 94.75 127 LYS A N 1
ATOM 1031 C CA . LYS A 1 127 ? -0.310 17.359 30.369 1.00 94.75 127 LYS A CA 1
ATOM 1032 C C . LYS A 1 127 ? 0.888 17.399 31.317 1.00 94.75 127 LYS A C 1
ATOM 1034 O O . LYS A 1 127 ? 1.806 18.177 31.095 1.00 94.75 127 LYS A O 1
ATOM 1039 N N . THR A 1 128 ? 0.943 16.507 32.306 1.00 95.56 128 THR A N 1
ATOM 1040 C CA . THR A 1 128 ? 2.071 16.419 33.242 1.00 95.56 128 THR A CA 1
ATOM 1041 C C . THR A 1 128 ? 3.395 16.112 32.539 1.00 95.56 128 THR A C 1
ATOM 1043 O O . THR A 1 128 ? 4.416 16.713 32.877 1.00 95.56 128 THR A O 1
ATOM 1046 N N . GLN A 1 129 ? 3.415 15.209 31.555 1.00 92.81 129 GLN A N 1
ATOM 1047 C CA . GLN A 1 129 ? 4.632 14.927 30.786 1.00 92.81 129 GLN A CA 1
ATOM 1048 C C . GLN A 1 129 ? 5.064 16.136 29.948 1.00 92.81 129 GLN A C 1
ATOM 1050 O O . GLN A 1 129 ? 6.245 16.477 29.935 1.00 92.81 129 GLN A O 1
ATOM 1055 N N . CYS A 1 130 ? 4.120 16.822 29.301 1.00 91.94 130 CYS A N 1
ATOM 1056 C CA . CYS A 1 130 ? 4.404 18.039 28.544 1.00 91.94 130 CYS A CA 1
ATOM 1057 C C . CYS A 1 130 ? 4.952 19.162 29.432 1.00 91.94 130 CYS A C 1
ATOM 1059 O O . CYS A 1 130 ? 5.970 19.759 29.089 1.00 91.94 130 CYS A O 1
ATOM 1061 N N . ASP A 1 131 ? 4.329 19.398 30.587 1.00 94.25 131 ASP A N 1
ATOM 1062 C CA . ASP A 1 131 ? 4.725 20.450 31.525 1.00 94.25 131 ASP A CA 1
ATOM 1063 C C . ASP A 1 131 ? 6.109 20.176 32.145 1.00 94.25 131 ASP A C 1
ATOM 1065 O O . ASP A 1 131 ? 6.874 21.104 32.396 1.00 94.25 131 ASP A O 1
ATOM 1069 N N . SER A 1 132 ? 6.455 18.903 32.380 1.00 94.12 132 SER A N 1
ATOM 1070 C CA . SER A 1 132 ? 7.711 18.518 33.046 1.00 94.12 132 SER A CA 1
ATOM 1071 C C . SER A 1 132 ? 8.881 18.242 32.101 1.00 94.12 132 SER A C 1
ATOM 1073 O O . SER A 1 132 ? 10.028 18.497 32.464 1.00 94.12 132 SER A O 1
ATOM 1075 N N . ARG A 1 133 ? 8.625 17.696 30.907 1.00 91.19 133 ARG A N 1
ATOM 1076 C CA . ARG A 1 133 ? 9.669 17.240 29.971 1.00 91.19 133 ARG A CA 1
ATOM 1077 C C . ARG A 1 133 ? 9.666 18.004 28.652 1.00 91.19 133 ARG A C 1
ATOM 1079 O O . ARG A 1 133 ? 10.674 17.998 27.952 1.00 91.19 133 ARG A O 1
ATOM 1086 N N . GLY A 1 134 ? 8.572 18.673 28.300 1.00 89.56 134 GLY A N 1
ATOM 1087 C CA . GLY A 1 134 ? 8.379 19.297 26.993 1.00 89.56 134 GLY A CA 1
ATOM 1088 C C . GLY A 1 134 ? 7.637 18.390 26.000 1.00 89.56 134 GLY A C 1
ATOM 1089 O O . GLY A 1 134 ? 7.009 17.405 26.395 1.00 89.56 134 GLY A O 1
ATOM 1090 N N . PRO A 1 135 ? 7.655 18.717 24.697 1.00 84.56 135 PRO A N 1
ATOM 1091 C CA . PRO A 1 135 ? 6.753 18.113 23.719 1.00 84.56 135 PRO A CA 1
ATOM 1092 C C . PRO A 1 135 ? 7.043 16.621 23.440 1.00 84.56 135 PRO A C 1
ATOM 1094 O O . PRO A 1 135 ? 8.212 16.211 23.382 1.00 84.56 135 PRO A O 1
ATOM 1097 N N . PRO A 1 136 ? 5.995 15.802 23.201 1.00 83.44 136 PRO A N 1
ATOM 1098 C CA . PRO A 1 136 ? 6.141 14.393 22.832 1.00 83.44 136 PRO A CA 1
ATOM 1099 C C . PRO A 1 136 ? 6.844 14.244 21.476 1.00 83.44 136 PRO A C 1
ATOM 1101 O O . PRO A 1 136 ? 6.714 15.088 20.591 1.00 83.44 136 PRO A O 1
ATOM 1104 N N . GLY A 1 137 ? 7.567 13.142 21.283 1.00 78.44 137 GLY A N 1
ATOM 1105 C CA . GLY A 1 137 ? 8.307 12.862 20.050 1.00 78.44 137 GLY A CA 1
ATOM 1106 C C . GLY A 1 137 ? 9.700 13.501 19.990 1.00 78.44 137 GLY A C 1
ATOM 1107 O O . GLY A 1 137 ? 10.502 13.097 19.152 1.00 78.44 137 GLY A O 1
ATOM 1108 N N . ILE A 1 138 ? 9.991 14.451 20.886 1.00 77.44 138 ILE A N 1
ATOM 1109 C CA . ILE A 1 138 ? 11.295 15.115 21.026 1.00 77.44 138 ILE A CA 1
ATOM 1110 C C . ILE A 1 138 ? 11.858 14.828 22.415 1.00 77.44 138 ILE A C 1
ATOM 1112 O O . ILE A 1 138 ? 12.910 14.208 22.544 1.00 77.44 138 ILE A O 1
ATOM 1116 N N . SER A 1 139 ? 11.134 15.253 23.451 1.00 84.69 139 SER A N 1
ATOM 1117 C CA . SER A 1 139 ? 11.600 15.165 24.834 1.00 84.69 139 SER A CA 1
ATOM 1118 C C . SER A 1 139 ? 11.286 13.831 25.505 1.00 84.69 139 SER A C 1
ATOM 1120 O O . SER A 1 139 ? 11.936 13.446 26.473 1.00 84.69 139 SER A O 1
ATOM 1122 N N . TRP A 1 140 ? 10.255 13.140 25.027 1.00 88.44 140 TRP A N 1
ATOM 1123 C CA . TRP A 1 140 ? 9.819 11.846 25.540 1.00 88.44 140 TRP A CA 1
ATOM 1124 C C . TRP A 1 140 ? 8.991 11.113 24.482 1.00 88.44 140 TRP A C 1
ATOM 1126 O O . TRP A 1 140 ? 8.494 11.721 23.530 1.00 88.44 140 TRP A O 1
ATOM 1136 N N . GLN A 1 141 ? 8.859 9.797 24.636 1.00 88.56 141 GLN A N 1
ATOM 1137 C CA . GLN A 1 141 ? 8.099 8.932 23.735 1.00 88.56 141 GLN A CA 1
ATOM 1138 C C . GLN A 1 141 ? 7.000 8.204 24.503 1.00 88.56 141 GLN A C 1
ATOM 1140 O O . GLN A 1 141 ? 7.121 7.968 25.705 1.00 88.56 141 GLN A O 1
ATOM 1145 N N . TRP A 1 142 ? 5.936 7.843 23.792 1.00 90.62 142 TRP A N 1
ATOM 1146 C CA . TRP A 1 142 ? 4.875 7.015 24.348 1.00 90.62 142 TRP A CA 1
ATOM 1147 C C . TRP A 1 142 ? 5.327 5.560 24.475 1.00 90.62 142 TRP A C 1
ATOM 1149 O O . TRP A 1 142 ? 5.821 4.972 23.515 1.00 90.62 142 TRP A O 1
ATOM 1159 N N . GLU A 1 143 ? 5.091 4.985 25.648 1.00 91.31 143 GLU A N 1
ATOM 1160 C CA . GLU A 1 143 ? 5.226 3.555 25.916 1.00 91.31 143 GLU A CA 1
ATOM 1161 C C . GLU A 1 143 ? 4.020 2.804 25.337 1.00 91.31 143 GLU A C 1
ATOM 1163 O O . GLU A 1 143 ? 2.870 3.107 25.659 1.00 91.31 143 GLU A O 1
ATOM 1168 N N . MET A 1 144 ? 4.272 1.806 24.486 1.00 90.25 144 MET A N 1
ATOM 1169 C CA . MET A 1 144 ? 3.207 1.000 23.873 1.00 90.25 144 MET A CA 1
ATOM 1170 C C . MET A 1 144 ? 2.416 0.209 24.927 1.00 90.25 144 MET A C 1
ATOM 1172 O O . MET A 1 144 ? 1.192 0.140 24.851 1.00 90.25 144 MET A O 1
ATOM 1176 N N . SER A 1 145 ? 3.113 -0.305 25.944 1.00 91.31 145 SER A N 1
ATOM 1177 C CA . SER A 1 145 ? 2.531 -1.037 27.073 1.00 91.31 145 SER A CA 1
ATOM 1178 C C . SER A 1 145 ? 1.515 -0.192 27.854 1.00 91.31 145 SER A C 1
ATOM 1180 O O . SER A 1 145 ? 0.414 -0.658 28.148 1.00 91.31 145 SER A O 1
ATOM 1182 N N . GLN A 1 146 ? 1.858 1.071 28.122 1.00 93.56 146 GLN A N 1
ATOM 1183 C CA . GLN A 1 146 ? 0.995 2.035 28.801 1.00 93.56 146 GLN A CA 1
ATOM 1184 C C . GLN A 1 146 ? -0.250 2.345 27.965 1.00 93.56 146 GLN A C 1
ATOM 1186 O O . GLN A 1 146 ? -1.368 2.222 28.457 1.00 93.56 146 GLN A O 1
ATOM 1191 N N . LEU A 1 147 ? -0.075 2.657 26.677 1.00 95.12 147 LEU A N 1
ATOM 1192 C CA . LEU A 1 147 ? -1.202 2.967 25.795 1.00 95.12 147 LEU A CA 1
ATOM 1193 C C . LEU A 1 147 ? -2.164 1.782 25.625 1.00 95.12 147 LEU A C 1
ATOM 1195 O O . LEU A 1 147 ? -3.375 1.982 25.541 1.00 95.12 147 LEU A O 1
ATOM 1199 N N . ALA A 1 148 ? -1.653 0.549 25.599 1.00 92.81 148 ALA A N 1
ATOM 1200 C CA . ALA A 1 148 ? -2.492 -0.645 25.569 1.00 92.81 148 ALA A CA 1
ATOM 1201 C C . ALA A 1 148 ? -3.365 -0.763 26.836 1.00 92.81 148 ALA A C 1
ATOM 1203 O O . ALA A 1 148 ? -4.560 -1.054 26.740 1.00 92.81 148 ALA A O 1
ATOM 1204 N N . GLN A 1 149 ? -2.794 -0.482 28.014 1.00 93.38 149 GLN A N 1
ATOM 1205 C CA . GLN A 1 149 ? -3.522 -0.474 29.289 1.00 93.38 149 GLN A CA 1
ATOM 1206 C C . GLN A 1 149 ? -4.553 0.659 29.361 1.00 93.38 149 GLN A C 1
ATOM 1208 O O . GLN A 1 149 ? -5.685 0.433 29.800 1.00 93.38 149 GLN A O 1
ATOM 1213 N N . ASP A 1 150 ? -4.192 1.854 28.891 1.00 95.38 150 ASP A N 1
ATOM 1214 C CA . ASP A 1 150 ? -5.096 3.006 28.833 1.00 95.38 150 ASP A CA 1
ATOM 1215 C C . ASP A 1 150 ? -6.288 2.710 27.916 1.00 95.38 150 ASP A C 1
ATOM 1217 O O . ASP A 1 150 ? -7.439 2.960 28.281 1.00 95.38 150 ASP A O 1
ATOM 1221 N N . PHE A 1 151 ? -6.034 2.095 26.756 1.00 95.12 151 PHE A N 1
ATOM 1222 C CA . PHE A 1 151 ? -7.080 1.683 25.823 1.00 95.12 151 PHE A CA 1
ATOM 1223 C C . PHE A 1 151 ? -8.012 0.637 26.438 1.00 95.12 151 PHE A C 1
ATOM 1225 O O . PHE A 1 151 ? -9.233 0.792 26.372 1.00 95.12 151 PHE A O 1
ATOM 1232 N N . GLN A 1 152 ? -7.465 -0.396 27.087 1.00 92.31 152 GLN A N 1
ATOM 1233 C CA . GLN A 1 152 ? -8.272 -1.416 27.759 1.00 92.31 152 GLN A CA 1
ATOM 1234 C C . GLN A 1 152 ? -9.146 -0.816 28.869 1.00 92.31 152 GLN A C 1
ATOM 1236 O O . GLN A 1 152 ? -10.326 -1.165 28.987 1.00 92.31 152 GLN A O 1
ATOM 1241 N N . SER A 1 153 ? -8.588 0.101 29.659 1.00 93.12 153 SER A N 1
ATOM 1242 C CA . SER A 1 153 ? -9.294 0.768 30.757 1.00 93.12 153 SER A CA 1
ATOM 1243 C C . SER A 1 153 ? -10.432 1.647 30.238 1.00 93.12 153 SER A C 1
ATOM 1245 O O . SER A 1 153 ? -11.573 1.502 30.681 1.00 93.12 153 SER A O 1
ATOM 1247 N N . ALA A 1 154 ? -10.153 2.487 29.236 1.00 94.75 154 ALA A N 1
ATOM 1248 C CA . ALA A 1 154 ? -11.152 3.344 28.604 1.00 94.75 154 ALA A CA 1
ATOM 1249 C C . ALA A 1 154 ? -12.279 2.529 27.962 1.00 94.75 154 ALA A C 1
ATOM 1251 O O . ALA A 1 154 ? -13.457 2.793 28.206 1.00 94.75 154 ALA A O 1
ATOM 1252 N N . LEU A 1 155 ? -11.937 1.489 27.197 1.00 92.50 155 LEU A N 1
ATOM 1253 C CA . LEU A 1 155 ? -12.926 0.647 26.533 1.00 92.50 155 LEU A CA 1
ATOM 1254 C C . LEU A 1 155 ? -13.836 -0.069 27.544 1.00 92.50 155 LEU A C 1
ATOM 1256 O O . LEU A 1 155 ? -15.049 -0.132 27.348 1.00 92.50 155 LEU A O 1
ATOM 1260 N N . THR A 1 156 ? -13.275 -0.560 28.653 1.00 90.25 156 THR A N 1
ATOM 1261 C CA . THR A 1 156 ? -14.040 -1.218 29.728 1.00 90.25 156 THR A CA 1
ATOM 1262 C C . THR A 1 156 ? -15.073 -0.281 30.354 1.00 90.25 156 THR A C 1
ATOM 1264 O O . THR A 1 156 ? -16.194 -0.698 30.652 1.00 90.25 156 THR A O 1
ATOM 1267 N N . GLU A 1 157 ? -14.719 0.988 30.553 1.00 91.19 157 GLU A N 1
ATOM 1268 C CA . GLU A 1 157 ? -15.628 1.998 31.092 1.00 91.19 157 GLU A CA 1
ATOM 1269 C C . GLU A 1 157 ? -16.732 2.357 30.088 1.00 91.19 157 GLU A C 1
ATOM 1271 O O . GLU A 1 157 ? -17.913 2.323 30.433 1.00 91.19 157 GLU A O 1
ATOM 1276 N N . ILE A 1 158 ? -16.365 2.587 28.827 1.00 91.69 158 ILE A N 1
ATOM 1277 C CA . ILE A 1 158 ? -17.285 2.959 27.743 1.00 91.69 158 ILE A CA 1
ATOM 1278 C C . ILE A 1 158 ? -18.355 1.893 27.497 1.00 91.69 158 ILE A C 1
ATOM 1280 O O . ILE A 1 158 ? -19.537 2.211 27.332 1.00 91.69 158 ILE A O 1
ATOM 1284 N N . LEU A 1 159 ? -17.972 0.612 27.505 1.00 90.06 159 LEU A N 1
ATOM 1285 C CA . LEU A 1 159 ? -18.893 -0.501 27.246 1.00 90.06 159 LEU A CA 1
ATOM 1286 C C . LEU A 1 159 ? -20.029 -0.601 28.287 1.00 90.06 159 LEU A C 1
ATOM 1288 O O . LEU A 1 159 ? -21.049 -1.254 28.032 1.00 90.06 159 LEU A O 1
ATOM 1292 N N . LYS A 1 160 ? -19.918 0.083 29.438 1.00 87.38 160 LYS A N 1
ATOM 1293 C CA . LYS A 1 160 ? -21.004 0.199 30.429 1.00 87.38 160 LYS A CA 1
ATOM 1294 C C . LYS A 1 160 ? -22.217 0.947 29.879 1.00 87.38 160 LYS A C 1
ATOM 1296 O O . LYS A 1 160 ? -23.345 0.581 30.213 1.00 87.38 160 LYS A O 1
ATOM 1301 N N . GLY A 1 161 ? -22.003 1.933 29.007 1.00 86.25 161 GLY A N 1
ATOM 1302 C CA . GLY A 1 161 ? -23.060 2.781 28.445 1.00 86.25 161 GLY A CA 1
ATOM 1303 C C . GLY A 1 161 ? -23.256 2.656 26.933 1.00 86.25 161 GLY A C 1
ATOM 1304 O O . GLY A 1 161 ? -24.354 2.925 26.450 1.00 86.25 161 GLY A O 1
ATOM 1305 N N . HIS A 1 162 ? -22.232 2.220 26.195 1.00 88.38 162 HIS A N 1
ATOM 1306 C CA . HIS A 1 162 ? -22.199 2.289 24.732 1.00 88.38 162 HIS A CA 1
ATOM 1307 C C . HIS A 1 162 ? -21.983 0.929 24.068 1.00 88.38 162 HIS A C 1
ATOM 1309 O O . HIS A 1 162 ? -21.381 0.014 24.632 1.00 88.38 162 HIS A O 1
ATOM 1315 N N . LEU A 1 163 ? -22.435 0.831 22.817 1.00 90.25 163 LEU A N 1
ATOM 1316 C CA . LEU A 1 163 ? -21.903 -0.140 21.863 1.00 90.25 163 LEU A CA 1
ATOM 1317 C C . LEU A 1 163 ? -20.647 0.436 21.215 1.00 90.25 163 LEU A C 1
ATOM 1319 O O . LEU A 1 163 ? -20.643 1.615 20.861 1.00 90.25 163 LEU A O 1
ATOM 1323 N N . VAL A 1 164 ? -19.626 -0.391 21.010 1.00 92.81 164 VAL A N 1
ATOM 1324 C CA . VAL A 1 164 ? -18.388 0.015 20.336 1.00 92.81 164 VAL A CA 1
ATOM 1325 C C . VAL A 1 164 ? -18.154 -0.855 19.110 1.00 92.81 164 VAL A C 1
ATOM 1327 O O . VAL A 1 164 ? -18.129 -2.081 19.215 1.00 92.81 164 VAL A O 1
ATOM 1330 N N . TYR A 1 165 ? -17.953 -0.205 17.967 1.00 94.88 165 TYR A N 1
ATOM 1331 C CA . TYR A 1 165 ? -17.514 -0.818 16.718 1.00 94.88 165 TYR A CA 1
ATOM 1332 C C . TYR A 1 165 ? -16.069 -0.412 16.455 1.00 94.88 165 TYR A C 1
ATOM 1334 O O . TYR A 1 165 ? -15.779 0.777 16.413 1.00 94.88 165 TYR A O 1
ATOM 1342 N N . LEU A 1 166 ? -15.174 -1.374 16.268 1.00 96.44 166 LEU A N 1
ATOM 1343 C CA . LEU A 1 166 ? -13.769 -1.140 15.953 1.00 96.44 166 LEU A CA 1
ATOM 1344 C C . LEU A 1 166 ? -13.425 -1.824 14.630 1.00 96.44 166 LEU A C 1
ATOM 1346 O O . LEU A 1 166 ? -13.454 -3.050 14.536 1.00 96.44 166 LEU A O 1
ATOM 1350 N N . TYR A 1 167 ? -13.085 -1.028 13.622 1.00 97.38 167 TYR A N 1
ATOM 1351 C CA . TYR A 1 167 ? -12.669 -1.506 12.305 1.00 97.38 167 TYR A CA 1
ATOM 1352 C C . TYR A 1 167 ? -11.144 -1.447 12.181 1.00 97.38 167 TYR A C 1
ATOM 1354 O O . TYR A 1 167 ? -10.555 -0.377 12.327 1.00 97.38 167 TYR A O 1
ATOM 1362 N N . VAL A 1 168 ? -10.502 -2.586 11.922 1.00 95.94 168 VAL A N 1
ATOM 1363 C CA . VAL A 1 168 ? -9.042 -2.715 11.812 1.00 95.94 168 VAL A CA 1
ATOM 1364 C C . VAL A 1 168 ? -8.678 -3.344 10.473 1.00 95.94 168 VAL A C 1
ATOM 1366 O O . VAL A 1 168 ? -8.806 -4.551 10.277 1.00 95.94 168 VAL A O 1
ATOM 1369 N N . ASP A 1 169 ? -8.244 -2.529 9.522 1.00 95.25 169 ASP A N 1
ATOM 1370 C CA . ASP A 1 169 ? -7.889 -3.017 8.187 1.00 95.25 169 ASP A CA 1
ATOM 1371 C C . ASP A 1 169 ? -6.416 -3.405 8.092 1.00 95.25 169 ASP A C 1
ATOM 1373 O O . ASP A 1 169 ? -5.571 -2.754 8.702 1.00 95.25 169 ASP A O 1
ATOM 1377 N N . ALA A 1 170 ? -6.135 -4.422 7.276 1.00 91.38 170 ALA A N 1
ATOM 1378 C CA . ALA A 1 170 ? -4.803 -4.881 6.904 1.00 91.38 170 ALA A CA 1
ATOM 1379 C C . ALA A 1 170 ? -3.913 -5.209 8.112 1.00 91.38 170 ALA A C 1
ATOM 1381 O O . ALA A 1 170 ? -2.744 -4.841 8.161 1.00 91.38 170 ALA A O 1
ATOM 1382 N N . LEU A 1 171 ? -4.469 -5.920 9.098 1.00 90.06 171 LEU A N 1
ATOM 1383 C CA . LEU A 1 171 ? -3.792 -6.221 10.362 1.00 90.06 171 LEU A CA 1
ATOM 1384 C C . LEU A 1 171 ? -2.424 -6.895 10.167 1.00 90.06 171 LEU A C 1
ATOM 1386 O O . LEU A 1 171 ? -1.524 -6.682 10.964 1.00 90.06 171 LEU A O 1
ATOM 1390 N N . ASP A 1 172 ? -2.240 -7.676 9.104 1.00 85.00 172 ASP A N 1
ATOM 1391 C CA . ASP A 1 172 ? -0.955 -8.307 8.791 1.00 85.00 172 ASP A CA 1
ATOM 1392 C C . ASP A 1 172 ? 0.170 -7.322 8.411 1.00 85.00 172 ASP A C 1
ATOM 1394 O O . ASP A 1 172 ? 1.338 -7.705 8.398 1.00 85.00 172 ASP A O 1
ATOM 1398 N N . GLU A 1 173 ? -0.140 -6.052 8.142 1.00 87.12 173 GLU A N 1
ATOM 1399 C CA . GLU A 1 173 ? 0.845 -5.035 7.760 1.00 87.12 173 GLU A CA 1
ATOM 1400 C C . GLU A 1 173 ? 1.605 -4.419 8.948 1.00 87.12 173 GLU A C 1
ATOM 1402 O O . GLU A 1 173 ? 2.556 -3.671 8.717 1.00 87.12 173 GLU A O 1
ATOM 1407 N N . CYS A 1 174 ? 1.247 -4.739 10.201 1.00 86.06 174 CYS A N 1
ATOM 1408 C CA . CYS A 1 174 ? 2.057 -4.368 11.372 1.00 86.06 174 CYS A CA 1
ATOM 1409 C C . CYS A 1 174 ? 3.153 -5.372 11.740 1.00 86.06 174 CYS A C 1
ATOM 1411 O O . CYS A 1 174 ? 3.908 -5.134 12.678 1.00 86.06 174 CYS A O 1
ATOM 1413 N N . GLY A 1 175 ? 3.273 -6.462 10.982 1.00 84.62 175 GLY A N 1
ATOM 1414 C CA . GLY A 1 175 ? 4.173 -7.566 11.293 1.00 84.62 175 GLY A CA 1
ATOM 1415 C C . GLY A 1 175 ? 3.454 -8.695 12.025 1.00 84.62 175 GLY A C 1
ATOM 1416 O O . GLY A 1 175 ? 2.456 -8.494 12.714 1.00 84.62 175 GLY A O 1
ATOM 1417 N N . GLU A 1 176 ? 3.955 -9.915 11.845 1.00 82.75 176 GLU A N 1
ATOM 1418 C CA . GLU A 1 176 ? 3.256 -11.126 12.282 1.00 82.75 176 GLU A CA 1
ATOM 1419 C C . GLU A 1 176 ? 3.071 -11.192 13.808 1.00 82.75 176 GLU A C 1
ATOM 1421 O O . GLU A 1 176 ? 1.982 -11.516 14.286 1.00 82.75 176 GLU A O 1
ATOM 1426 N N . ASP A 1 177 ? 4.113 -10.856 14.571 1.00 84.25 177 ASP A N 1
ATOM 1427 C CA . ASP A 1 177 ? 4.080 -10.910 16.035 1.00 84.25 177 ASP A CA 1
ATOM 1428 C C . ASP A 1 177 ? 3.149 -9.850 16.633 1.00 84.25 177 ASP A C 1
ATOM 1430 O O . ASP A 1 177 ? 2.337 -10.158 17.507 1.00 84.25 177 ASP A O 1
ATOM 1434 N N . ASP A 1 178 ? 3.203 -8.630 16.100 1.00 86.88 178 ASP A N 1
ATOM 1435 C CA . ASP A 1 178 ? 2.324 -7.522 16.472 1.00 86.88 178 ASP A CA 1
ATOM 1436 C C . ASP A 1 178 ? 0.855 -7.846 16.145 1.00 86.88 178 ASP A C 1
ATOM 1438 O O . ASP A 1 178 ? -0.033 -7.687 16.987 1.00 86.88 178 ASP A O 1
ATOM 1442 N N . ALA A 1 179 ? 0.587 -8.377 14.949 1.00 86.81 179 ALA A N 1
ATOM 1443 C CA . ALA A 1 179 ? -0.746 -8.807 14.535 1.00 86.81 179 ALA A CA 1
ATOM 1444 C C . ALA A 1 179 ? -1.306 -9.905 15.454 1.00 86.81 179 ALA A C 1
ATOM 1446 O O . ALA A 1 179 ? -2.492 -9.882 15.813 1.00 86.81 179 ALA A O 1
ATOM 1447 N N . ARG A 1 180 ? -0.456 -10.855 15.868 1.00 84.88 180 ARG A N 1
ATOM 1448 C CA . ARG A 1 180 ? -0.808 -11.919 16.819 1.00 84.88 180 ARG A CA 1
ATOM 1449 C C . ARG A 1 180 ? -1.154 -11.342 18.186 1.00 84.88 180 ARG A C 1
ATOM 1451 O O . ARG A 1 180 ? -2.234 -11.619 18.703 1.00 84.88 180 ARG A O 1
ATOM 1458 N N . HIS A 1 181 ? -0.289 -10.488 18.726 1.00 85.81 181 HIS A N 1
ATOM 1459 C CA . HIS A 1 181 ? -0.474 -9.869 20.035 1.00 85.81 181 HIS A CA 1
ATOM 1460 C C . HIS A 1 181 ? -1.746 -9.010 20.105 1.00 85.81 181 HIS A C 1
ATOM 1462 O O . HIS A 1 181 ? -2.521 -9.088 21.065 1.00 85.81 181 HIS A O 1
ATOM 1468 N N . LEU A 1 182 ? -2.015 -8.221 19.061 1.00 87.75 182 LEU A N 1
ATOM 1469 C CA . LEU A 1 182 ? -3.223 -7.402 18.990 1.00 87.75 182 LEU A CA 1
ATOM 1470 C C . LEU A 1 182 ? -4.488 -8.269 18.876 1.00 87.75 182 LEU A C 1
ATOM 1472 O O . LEU A 1 182 ? -5.495 -7.993 19.529 1.00 87.75 182 LEU A O 1
ATOM 1476 N N . THR A 1 183 ? -4.420 -9.371 18.124 1.00 86.25 183 THR A N 1
ATOM 1477 C CA . THR A 1 183 ? -5.513 -10.353 18.037 1.00 86.25 183 THR A CA 1
ATOM 1478 C C . THR A 1 183 ? -5.803 -11.007 19.388 1.00 86.25 183 THR A C 1
ATOM 1480 O O . THR A 1 183 ? -6.963 -11.090 19.794 1.00 86.25 183 THR A O 1
ATOM 1483 N N . GLU A 1 184 ? -4.772 -11.447 20.111 1.00 84.69 184 GLU A N 1
ATOM 1484 C CA . GLU A 1 184 ? -4.908 -12.014 21.459 1.00 84.69 184 GLU A CA 1
ATOM 1485 C C . GLU A 1 184 ? -5.554 -11.014 22.421 1.00 84.69 184 GLU A C 1
ATOM 1487 O O . GLU A 1 184 ? -6.461 -11.371 23.176 1.00 84.69 184 GLU A O 1
ATOM 1492 N N . THR A 1 185 ? -5.150 -9.747 22.330 1.00 85.81 185 THR A N 1
ATOM 1493 C CA . THR A 1 185 ? -5.724 -8.644 23.106 1.00 85.81 185 THR A CA 1
ATOM 1494 C C . THR A 1 185 ? -7.213 -8.464 22.804 1.00 85.81 185 THR A C 1
ATOM 1496 O O . THR A 1 185 ? -8.025 -8.413 23.729 1.00 85.81 185 THR A O 1
ATOM 1499 N N . PHE A 1 186 ? -7.609 -8.446 21.527 1.00 87.94 186 PHE A N 1
ATOM 1500 C CA . PHE A 1 186 ? -9.018 -8.358 21.128 1.00 87.94 186 PHE A CA 1
ATOM 1501 C C . PHE A 1 186 ? -9.842 -9.543 21.627 1.00 87.94 186 PHE A C 1
ATOM 1503 O O . PHE A 1 186 ? -10.918 -9.347 22.193 1.00 87.94 186 PHE A O 1
ATOM 1510 N N . VAL A 1 187 ? -9.335 -10.768 21.473 1.00 83.94 187 VAL A N 1
ATOM 1511 C CA . VAL A 1 187 ? -10.014 -11.977 21.961 1.00 83.94 187 VAL A CA 1
ATOM 1512 C C . VAL A 1 187 ? -10.180 -11.926 23.478 1.00 83.94 187 VAL A C 1
ATOM 1514 O O . VAL A 1 187 ? -11.265 -12.218 23.983 1.00 83.94 187 VAL A O 1
ATOM 1517 N N . LYS A 1 188 ? -9.138 -11.514 24.209 1.00 83.62 188 LYS A N 1
ATOM 1518 C CA . LYS A 1 188 ? -9.190 -11.334 25.662 1.00 83.62 188 LYS A CA 1
ATOM 1519 C C . LYS A 1 188 ? -10.258 -10.312 26.052 1.00 83.62 188 LYS A C 1
ATOM 1521 O O . LYS A 1 188 ? -11.138 -10.642 26.839 1.00 83.62 188 LYS A O 1
ATOM 1526 N N . MET A 1 189 ? -10.261 -9.128 25.435 1.00 83.31 189 MET A N 1
ATOM 1527 C CA . MET A 1 189 ? -11.270 -8.086 25.680 1.00 83.31 189 MET A CA 1
ATOM 1528 C C . MET A 1 189 ? -12.695 -8.572 25.397 1.00 83.31 189 MET A C 1
ATOM 1530 O O . MET A 1 189 ? -13.615 -8.275 26.152 1.00 83.31 189 MET A O 1
ATOM 1534 N N . ILE A 1 190 ? -12.888 -9.345 24.328 1.00 82.81 190 ILE A N 1
ATOM 1535 C CA . ILE A 1 190 ? -14.188 -9.898 23.931 1.00 82.81 190 ILE A CA 1
ATOM 1536 C C . ILE A 1 190 ? -14.683 -10.980 24.906 1.00 82.81 190 ILE A C 1
ATOM 1538 O O . ILE A 1 190 ? -15.893 -11.092 25.122 1.00 82.81 190 ILE A O 1
ATOM 1542 N N . LYS A 1 191 ? -13.783 -11.794 25.472 1.00 79.25 191 LYS A N 1
ATOM 1543 C CA . LYS A 1 191 ? -14.116 -12.840 26.457 1.00 79.25 191 LYS A CA 1
ATOM 1544 C C . LYS A 1 191 ? -14.354 -12.271 27.849 1.00 79.25 191 LYS A C 1
ATOM 1546 O O . LYS A 1 191 ? -15.304 -12.659 28.518 1.00 79.25 191 LYS A O 1
ATOM 1551 N N . GLU A 1 192 ? -13.487 -11.360 28.270 1.00 75.69 192 GLU A N 1
ATOM 1552 C CA . GLU A 1 192 ? -13.524 -10.752 29.598 1.00 75.69 192 GLU A CA 1
ATOM 1553 C C . GLU A 1 192 ? -14.550 -9.620 29.689 1.00 75.69 192 GLU A C 1
ATOM 1555 O O . GLU A 1 192 ? -14.817 -9.155 30.793 1.00 75.69 192 GLU A O 1
ATOM 1560 N N . SER A 1 193 ? -15.153 -9.193 28.567 1.00 69.94 193 SER A N 1
ATOM 1561 C CA . SER A 1 193 ? -16.212 -8.182 28.553 1.00 69.94 193 SER A CA 1
ATOM 1562 C C . SER A 1 193 ? -17.384 -8.629 29.441 1.00 69.94 193 SER A C 1
ATOM 1564 O O . SER A 1 193 ? -18.146 -9.524 29.061 1.00 69.94 193 SER A O 1
ATOM 1566 N N . PRO A 1 194 ? -17.590 -8.004 30.615 1.00 57.34 194 PRO A N 1
ATOM 1567 C CA . PRO A 1 194 ? -18.571 -8.487 31.582 1.00 57.34 194 PRO A CA 1
ATOM 1568 C C . PRO A 1 194 ? -20.007 -8.064 31.227 1.00 57.34 194 PRO A C 1
ATOM 1570 O O . PRO A 1 194 ? -20.960 -8.418 31.925 1.00 57.34 194 PRO A O 1
ATOM 1573 N N . ILE A 1 195 ? -20.188 -7.288 30.150 1.00 66.62 195 ILE A N 1
ATOM 1574 C CA . ILE A 1 195 ? -21.412 -6.535 29.874 1.00 66.62 195 ILE A CA 1
ATOM 1575 C C . ILE A 1 195 ? -22.060 -7.040 28.587 1.00 66.62 195 ILE A C 1
ATOM 1577 O O . ILE A 1 195 ? -21.758 -6.593 27.479 1.00 66.62 195 ILE A O 1
ATOM 1581 N N . LYS A 1 196 ? -23.003 -7.971 28.751 1.00 71.62 196 LYS A N 1
ATOM 1582 C CA . LYS A 1 196 ? -23.918 -8.375 27.677 1.00 71.62 196 LYS A CA 1
ATOM 1583 C C . LYS A 1 196 ? -24.940 -7.268 27.401 1.00 71.62 196 LYS A C 1
ATOM 1585 O O . LYS A 1 196 ? -25.250 -6.467 28.293 1.00 71.62 196 LYS A O 1
ATOM 1590 N N . ARG A 1 197 ? -25.476 -7.190 26.179 1.00 69.50 197 ARG A N 1
ATOM 1591 C CA . ARG A 1 197 ? -26.651 -6.331 25.945 1.00 69.50 197 ARG A CA 1
ATOM 1592 C C . ARG A 1 197 ? -27.846 -6.950 26.671 1.00 69.50 197 ARG A C 1
ATOM 1594 O O . ARG A 1 197 ? -27.877 -8.150 26.929 1.00 69.50 197 ARG A O 1
ATOM 1601 N N . ILE A 1 198 ? -28.795 -6.111 27.058 1.00 67.69 198 ILE A N 1
ATOM 1602 C CA . ILE A 1 198 ? -30.068 -6.551 27.625 1.00 67.69 198 ILE A CA 1
ATOM 1603 C C . ILE A 1 198 ? -31.115 -6.268 26.558 1.00 67.69 198 ILE A C 1
ATOM 1605 O O . ILE A 1 198 ? -31.138 -5.175 25.990 1.00 67.69 198 ILE A O 1
ATOM 1609 N N . GLU A 1 199 ? -31.921 -7.268 26.245 1.00 68.12 199 GLU A N 1
ATOM 1610 C CA . GLU A 1 199 ? -33.085 -7.133 25.384 1.00 68.12 199 GLU A CA 1
ATOM 1611 C C . GLU A 1 199 ? -34.320 -7.479 26.202 1.00 68.12 199 GLU A C 1
ATOM 1613 O O . GLU A 1 199 ? -34.367 -8.499 26.893 1.00 68.12 199 GLU A O 1
ATOM 1618 N N . GLU A 1 200 ? -35.298 -6.584 26.161 1.00 65.44 200 GLU A N 1
ATOM 1619 C CA . GLU A 1 200 ? -36.602 -6.808 26.762 1.00 65.44 200 GLU A CA 1
ATOM 1620 C C . GLU A 1 200 ? -37.476 -7.518 25.740 1.00 65.44 200 GLU A C 1
ATOM 1622 O O . GLU A 1 200 ? -37.660 -7.053 24.616 1.00 65.44 200 GLU A O 1
ATOM 1627 N N . SER A 1 201 ? -37.989 -8.677 26.130 1.00 68.00 201 SER A N 1
ATOM 1628 C CA . SER A 1 201 ? -38.929 -9.443 25.323 1.00 68.00 201 SER A CA 1
ATOM 1629 C C . SER A 1 201 ? -40.134 -9.812 26.175 1.00 68.00 201 SER A C 1
ATOM 1631 O O . SER A 1 201 ? -40.006 -10.067 27.375 1.00 68.00 201 SER A O 1
ATOM 1633 N N . VAL A 1 202 ? -41.314 -9.801 25.559 1.00 67.12 202 VAL A N 1
ATOM 1634 C CA . VAL A 1 202 ? -42.548 -10.248 26.208 1.00 67.12 202 VAL A CA 1
ATOM 1635 C C . VAL A 1 202 ? -42.634 -11.757 26.037 1.00 67.12 202 VAL A C 1
ATOM 1637 O O . VAL A 1 202 ? -42.784 -12.255 24.920 1.00 67.12 202 VAL A O 1
ATOM 1640 N N . GLU A 1 203 ? -42.522 -12.490 27.140 1.00 69.31 203 GLU A N 1
ATOM 1641 C CA . GLU A 1 203 ? -42.675 -13.940 27.121 1.00 69.31 203 GLU A CA 1
ATOM 1642 C C . GLU A 1 203 ? -44.176 -14.281 27.113 1.00 69.31 203 GLU A C 1
ATOM 1644 O O . GLU A 1 203 ? -44.899 -14.036 28.081 1.00 69.31 203 GLU A O 1
ATOM 1649 N N . LYS A 1 204 ? -44.681 -14.823 25.997 1.00 69.88 204 LYS A N 1
ATOM 1650 C CA . LYS A 1 204 ? -46.053 -15.356 25.931 1.00 69.88 204 LYS A CA 1
ATOM 1651 C C . LYS A 1 204 ? -46.059 -16.783 26.497 1.00 69.88 204 LYS A C 1
ATOM 1653 O O . LYS A 1 204 ? -45.185 -17.556 26.107 1.00 69.88 204 LYS A O 1
ATOM 1658 N N . PRO A 1 205 ? -47.010 -17.163 27.381 1.00 63.50 205 PRO A N 1
ATOM 1659 C CA . PRO A 1 205 ? -48.330 -16.562 27.616 1.00 63.50 205 PRO A CA 1
ATOM 1660 C C . PRO A 1 205 ? -48.462 -15.763 28.928 1.00 63.50 205 PRO A C 1
ATOM 1662 O O . PRO A 1 205 ? -49.571 -15.425 29.327 1.00 63.50 205 PRO A O 1
ATOM 1665 N N . THR A 1 206 ? -47.365 -15.505 29.640 1.00 72.38 206 THR A N 1
ATOM 1666 C CA . THR A 1 206 ? -47.390 -14.873 30.970 1.00 72.38 206 THR A CA 1
ATOM 1667 C C . THR A 1 206 ? -47.398 -13.344 30.925 1.00 72.38 206 THR A C 1
ATOM 1669 O O . THR A 1 206 ? -47.540 -12.735 31.984 1.00 72.38 206 THR A O 1
ATOM 1672 N N . ASP A 1 207 ? -47.229 -12.738 29.739 1.00 70.50 207 ASP A N 1
ATOM 1673 C CA . ASP A 1 207 ? -47.103 -11.287 29.508 1.00 70.50 207 ASP A CA 1
ATOM 1674 C C . ASP A 1 207 ? -46.116 -10.610 30.479 1.00 70.50 207 ASP A C 1
ATOM 1676 O O . ASP A 1 207 ? -46.220 -9.428 30.813 1.00 70.50 207 ASP A O 1
ATOM 1680 N N . LYS A 1 208 ? -45.121 -11.371 30.953 1.00 72.19 208 LYS A N 1
ATOM 1681 C CA . LYS A 1 208 ? -44.051 -10.847 31.797 1.00 72.19 208 LYS A CA 1
ATOM 1682 C C . LYS A 1 208 ? -42.953 -10.289 30.908 1.00 72.19 208 LYS A C 1
ATOM 1684 O O . LYS A 1 208 ? -42.504 -10.942 29.966 1.00 72.19 208 LYS A O 1
ATOM 1689 N N . MET A 1 209 ? -42.501 -9.085 31.247 1.00 68.25 209 MET A N 1
ATOM 1690 C CA . MET A 1 209 ? -41.299 -8.512 30.660 1.00 68.25 209 MET A CA 1
ATOM 1691 C C . MET A 1 209 ? -40.100 -9.331 31.140 1.00 68.25 209 MET A C 1
ATOM 1693 O O . MET A 1 209 ? -39.795 -9.348 32.335 1.00 68.25 209 MET A O 1
ATOM 1697 N N . VAL A 1 210 ? -39.434 -10.024 30.222 1.00 72.81 210 VAL A N 1
ATOM 1698 C CA . VAL A 1 210 ? -38.220 -10.781 30.520 1.00 72.81 210 VAL A CA 1
ATOM 1699 C C . VAL A 1 210 ? -37.038 -10.047 29.910 1.00 72.81 210 VAL A C 1
ATOM 1701 O O . VAL A 1 210 ? -36.965 -9.839 28.698 1.00 72.81 210 VAL A O 1
ATOM 1704 N N . GLN A 1 211 ? -36.098 -9.660 30.770 1.00 67.88 211 GLN A N 1
ATOM 1705 C CA . GLN A 1 211 ? -34.801 -9.143 30.357 1.00 67.88 211 GLN A CA 1
ATOM 1706 C C . GLN A 1 211 ? -33.886 -10.317 30.022 1.00 67.88 211 GLN A C 1
ATOM 1708 O O . GLN A 1 211 ? -33.386 -11.015 30.907 1.00 67.88 211 GLN A O 1
ATOM 1713 N N . LYS A 1 212 ? -33.648 -10.536 28.731 1.00 68.38 212 LYS A N 1
ATOM 1714 C CA . LYS A 1 212 ? -32.682 -11.521 28.258 1.00 68.38 212 LYS A CA 1
ATOM 1715 C C . LYS A 1 212 ? -31.350 -10.822 28.027 1.00 68.38 212 LYS A C 1
ATOM 1717 O O . LYS A 1 212 ? -31.273 -9.812 27.335 1.00 68.38 212 LYS A O 1
ATOM 1722 N N . LYS A 1 213 ? -30.273 -11.360 28.601 1.00 63.00 213 LYS A N 1
ATOM 1723 C CA . LYS A 1 213 ? -28.921 -10.944 28.218 1.00 63.00 213 LYS A CA 1
ATOM 1724 C C . LYS A 1 213 ? -28.613 -11.536 26.842 1.00 63.00 213 LYS A C 1
ATOM 1726 O O . LYS A 1 213 ? -28.445 -12.750 26.739 1.00 63.00 213 LYS A O 1
ATOM 1731 N N . VAL A 1 214 ? -28.553 -10.696 25.816 1.00 70.50 214 VAL A N 1
ATOM 1732 C CA . VAL A 1 214 ? -28.315 -11.086 24.418 1.00 70.50 214 VAL A CA 1
ATOM 1733 C C . VAL A 1 214 ? -27.045 -10.400 23.930 1.00 70.50 214 VAL A C 1
ATOM 1735 O O . VAL A 1 214 ? -26.852 -9.223 24.208 1.00 70.50 214 VAL A O 1
ATOM 1738 N N . GLY A 1 215 ? -26.170 -11.134 23.244 1.00 72.62 215 GLY A N 1
ATOM 1739 C CA . GLY A 1 215 ? -24.984 -10.593 22.576 1.00 72.62 215 GLY A CA 1
ATOM 1740 C C . GLY A 1 215 ? -24.009 -9.765 23.428 1.00 72.62 215 GLY A C 1
ATOM 1741 O O . GLY A 1 215 ? -24.154 -9.560 24.639 1.00 72.62 215 GLY A O 1
ATOM 1742 N N . LYS A 1 216 ? -22.961 -9.282 22.768 1.00 81.38 216 LYS A N 1
ATOM 1743 C CA . LYS A 1 216 ? -21.896 -8.442 23.327 1.00 81.38 216 LYS A CA 1
ATOM 1744 C C . LYS A 1 216 ? -22.099 -6.979 22.942 1.00 81.38 216 LYS A C 1
ATOM 1746 O O . LYS A 1 216 ? -22.873 -6.641 22.050 1.00 81.38 216 LYS A O 1
ATOM 1751 N N . ARG A 1 217 ? -21.389 -6.085 23.633 1.00 87.50 217 ARG A N 1
ATOM 1752 C CA . ARG A 1 217 ? -21.370 -4.641 23.324 1.00 87.50 217 ARG A CA 1
ATOM 1753 C C . ARG A 1 217 ? -20.159 -4.199 22.501 1.00 87.50 217 ARG A C 1
ATOM 1755 O O . ARG A 1 217 ? -20.111 -3.050 22.072 1.00 87.50 217 ARG A O 1
ATOM 1762 N N . LEU A 1 218 ? -19.208 -5.104 22.279 1.00 90.19 218 LEU A N 1
ATOM 1763 C CA . LEU A 1 218 ? -17.983 -4.868 21.526 1.00 90.19 218 LEU A CA 1
ATOM 1764 C C . LEU A 1 218 ? -18.025 -5.642 20.207 1.00 90.19 218 LEU A C 1
ATOM 1766 O O . LEU A 1 218 ? -18.167 -6.865 20.207 1.00 90.19 218 LEU A O 1
ATOM 1770 N N . TYR A 1 219 ? -17.887 -4.914 19.107 1.00 92.12 219 TYR A N 1
ATOM 1771 C CA . TYR A 1 219 ? -17.885 -5.418 17.740 1.00 92.12 219 TYR A CA 1
ATOM 1772 C C . TYR A 1 219 ? -16.545 -5.053 17.111 1.00 92.12 219 TYR A C 1
ATOM 1774 O O . TYR A 1 219 ? -16.276 -3.879 16.874 1.00 92.12 219 TYR A O 1
ATOM 1782 N N . ILE A 1 220 ? -15.698 -6.040 16.845 1.00 92.38 220 ILE A N 1
ATOM 1783 C CA . ILE A 1 220 ? -14.403 -5.823 16.197 1.00 92.38 220 ILE A CA 1
ATOM 1784 C C . ILE A 1 220 ? -14.454 -6.461 14.817 1.00 92.38 220 ILE A C 1
ATOM 1786 O O . ILE A 1 220 ? -14.795 -7.634 14.692 1.00 92.38 220 ILE A O 1
ATOM 1790 N N . CYS A 1 221 ? -14.129 -5.699 13.781 1.00 93.56 221 CYS A N 1
ATOM 1791 C CA . CYS A 1 221 ? -14.007 -6.194 12.420 1.00 93.56 221 CYS A CA 1
ATOM 1792 C C . CYS A 1 221 ? -12.564 -6.014 11.957 1.00 93.56 221 CYS A C 1
ATOM 1794 O O . CYS A 1 221 ? -12.092 -4.886 11.846 1.00 93.56 221 CYS A O 1
ATOM 1796 N N . CYS A 1 222 ? -11.872 -7.117 11.686 1.00 92.44 222 CYS A N 1
ATOM 1797 C CA . CYS A 1 222 ? -10.485 -7.114 11.238 1.00 92.44 222 CYS A CA 1
ATOM 1798 C C . CYS A 1 222 ? -10.378 -7.645 9.808 1.00 92.44 222 CYS A C 1
ATOM 1800 O O . CYS A 1 222 ? -11.043 -8.627 9.476 1.00 92.44 222 CYS A O 1
ATOM 1802 N N . SER A 1 223 ? -9.508 -7.074 8.972 1.00 91.50 223 SER A N 1
ATOM 1803 C CA . SER A 1 223 ? -9.094 -7.723 7.721 1.00 91.50 223 SER A CA 1
ATOM 1804 C C . SER A 1 223 ? -7.652 -8.219 7.794 1.00 91.50 223 SER A C 1
ATOM 1806 O O . SER A 1 223 ? -6.809 -7.621 8.462 1.00 91.50 223 SER A O 1
ATOM 1808 N N . CYS A 1 224 ? -7.380 -9.353 7.142 1.00 85.56 224 CYS A N 1
ATOM 1809 C CA . CYS A 1 224 ? -6.048 -9.958 7.100 1.00 85.56 224 CYS A CA 1
ATOM 1810 C C . CYS A 1 224 ? -5.883 -10.873 5.871 1.00 85.56 224 CYS A C 1
ATOM 1812 O O . CYS A 1 224 ? -6.842 -11.518 5.424 1.00 85.56 224 CYS A O 1
ATOM 1814 N N . ARG A 1 225 ? -4.670 -10.935 5.300 1.00 76.38 225 ARG A N 1
ATOM 1815 C CA . ARG A 1 225 ? -4.326 -11.836 4.178 1.00 76.38 225 ARG A CA 1
ATOM 1816 C C . ARG A 1 225 ? -4.173 -13.299 4.590 1.00 76.38 225 ARG A C 1
ATOM 1818 O O . ARG A 1 225 ? -4.689 -14.165 3.885 1.00 76.38 225 ARG A O 1
ATOM 1825 N N . ASN A 1 226 ? -3.482 -13.575 5.698 1.00 67.56 226 ASN A N 1
ATOM 1826 C CA . ASN A 1 226 ? -3.142 -14.935 6.115 1.00 67.56 226 ASN A CA 1
ATOM 1827 C C . ASN A 1 226 ? -3.692 -15.249 7.523 1.00 67.56 226 ASN A C 1
ATOM 1829 O O . ASN A 1 226 ? -3.106 -14.869 8.535 1.00 67.56 226 ASN A O 1
ATOM 1833 N N . PRO A 1 227 ? -4.799 -16.002 7.599 1.00 55.03 227 PRO A N 1
ATOM 1834 C CA . PRO A 1 227 ? -5.375 -16.532 8.830 1.00 55.03 227 PRO A CA 1
ATOM 1835 C C . PRO A 1 227 ? -4.570 -17.507 9.716 1.00 55.03 227 PRO A C 1
ATOM 1837 O O . PRO A 1 227 ? -5.155 -17.907 10.706 1.00 55.03 227 PRO A O 1
ATOM 1840 N N . PRO A 1 228 ? -3.341 -17.998 9.465 1.00 50.56 228 PRO A N 1
ATOM 1841 C CA . PRO A 1 228 ? -2.653 -18.906 10.394 1.00 50.56 228 PRO A CA 1
ATOM 1842 C C . PRO A 1 228 ? -2.323 -18.297 11.768 1.00 50.56 228 PRO A C 1
ATOM 1844 O O . PRO A 1 228 ? -2.002 -19.039 12.686 1.00 50.56 228 PRO A O 1
ATOM 1847 N N . LEU A 1 229 ? -2.511 -16.984 11.957 1.00 51.59 229 LEU A N 1
ATOM 1848 C CA . LEU A 1 229 ? -2.633 -16.343 13.279 1.00 51.59 229 LEU A CA 1
ATOM 1849 C C . LEU A 1 229 ? -3.976 -16.643 13.993 1.00 51.59 229 LEU A C 1
ATOM 1851 O O . LEU A 1 229 ? -4.160 -16.329 15.164 1.00 51.59 229 LEU A O 1
ATOM 1855 N N . LEU A 1 230 ? -4.914 -17.293 13.302 1.00 53.72 230 LEU A N 1
ATOM 1856 C CA . LEU A 1 230 ? -6.231 -17.753 13.750 1.00 53.72 230 LEU A CA 1
ATOM 1857 C C . LEU A 1 230 ? -6.217 -19.249 14.092 1.00 53.72 230 LEU A C 1
ATOM 1859 O O . LEU A 1 230 ? -7.207 -19.941 13.862 1.00 53.72 230 LEU A O 1
ATOM 1863 N N . ILE A 1 231 ? -5.144 -19.772 14.694 1.00 49.12 231 ILE A N 1
ATOM 1864 C CA . ILE A 1 231 ? -5.206 -21.090 15.366 1.00 49.12 231 ILE A CA 1
ATOM 1865 C C . ILE A 1 231 ? -6.301 -21.089 16.462 1.00 49.12 231 ILE A C 1
ATOM 1867 O O . ILE A 1 231 ? -6.837 -22.131 16.822 1.00 49.12 231 ILE A O 1
ATOM 1871 N N . ASN A 1 232 ? -6.770 -19.904 16.863 1.00 46.91 232 ASN A N 1
ATOM 1872 C CA . ASN A 1 232 ? -7.961 -19.694 17.680 1.00 46.91 232 ASN A CA 1
ATOM 1873 C C . ASN A 1 232 ? -9.271 -19.479 16.887 1.00 46.91 232 ASN A C 1
ATOM 1875 O O . ASN A 1 232 ? -10.248 -18.998 17.449 1.00 46.91 232 ASN A O 1
ATOM 1879 N N . ALA A 1 233 ? -9.365 -19.878 15.613 1.00 42.56 233 ALA A N 1
ATOM 1880 C CA . ALA A 1 233 ? -10.629 -19.904 14.856 1.00 42.56 233 ALA A CA 1
ATOM 1881 C C . ALA A 1 233 ? -11.679 -20.882 15.434 1.00 42.56 233 ALA A C 1
ATOM 1883 O O . ALA A 1 233 ? -12.794 -20.945 14.926 1.00 42.56 233 ALA A O 1
ATOM 1884 N N . MET A 1 234 ? -11.326 -21.630 16.485 1.00 45.50 234 MET A N 1
ATOM 1885 C CA . MET A 1 234 ? -12.238 -22.442 17.299 1.00 45.50 234 MET A CA 1
ATOM 1886 C C . MET A 1 234 ? -12.767 -21.707 18.543 1.00 45.50 234 MET A C 1
ATOM 1888 O O . MET A 1 234 ? -13.444 -22.309 19.370 1.00 45.50 234 MET A O 1
ATOM 1892 N N . VAL A 1 235 ? -12.440 -20.424 18.719 1.00 56.28 235 VAL A N 1
ATOM 1893 C CA . VAL A 1 235 ? -12.963 -19.614 19.822 1.00 56.28 235 VAL A CA 1
ATOM 1894 C C . VAL A 1 235 ? -14.390 -19.174 19.491 1.00 56.28 235 VAL A C 1
ATOM 1896 O O . VAL A 1 235 ? -14.622 -18.560 18.447 1.00 56.28 235 VAL A O 1
ATOM 1899 N N . GLU A 1 236 ? -15.326 -19.478 20.395 1.00 60.28 236 GLU A N 1
ATOM 1900 C CA . GLU A 1 236 ? -16.693 -18.940 20.390 1.00 60.28 236 GLU A CA 1
ATOM 1901 C C . GLU A 1 236 ? -16.672 -17.418 20.139 1.00 60.28 236 GLU A C 1
ATOM 1903 O O . GLU A 1 236 ? -15.770 -16.718 20.602 1.00 60.28 236 GLU A O 1
ATOM 1908 N N . ASP A 1 237 ? -17.647 -16.895 19.390 1.00 66.62 237 ASP A N 1
ATOM 1909 C CA . ASP A 1 237 ? -17.763 -15.466 19.033 1.00 66.62 237 ASP A CA 1
ATOM 1910 C C . ASP A 1 237 ? -16.742 -14.936 17.999 1.00 66.62 237 ASP A C 1
ATOM 1912 O O . ASP A 1 237 ? -16.455 -13.733 17.952 1.00 66.62 237 ASP A O 1
ATOM 1916 N N . THR A 1 238 ? -16.208 -15.825 17.150 1.00 75.31 238 THR A N 1
ATOM 1917 C CA . THR A 1 238 ? -15.403 -15.461 15.970 1.00 75.31 238 THR A CA 1
ATOM 1918 C C . THR A 1 238 ? -16.137 -15.791 14.667 1.00 75.31 238 THR A C 1
ATOM 1920 O O . THR A 1 238 ? -16.520 -16.933 14.424 1.00 75.31 238 THR A O 1
ATOM 1923 N N . PHE A 1 239 ? -16.264 -14.809 13.777 1.00 82.88 239 PHE A N 1
ATOM 1924 C CA . PHE A 1 239 ? -16.943 -14.920 12.484 1.00 82.88 239 PHE A CA 1
ATOM 1925 C C . PHE A 1 239 ? -15.976 -14.685 11.326 1.00 82.88 239 PHE A C 1
ATOM 1927 O O . PHE A 1 239 ? -14.950 -14.027 11.493 1.00 82.88 239 PHE A O 1
ATOM 1934 N N . GLN A 1 240 ? -16.283 -15.209 10.135 1.00 84.62 240 GLN A N 1
ATOM 1935 C CA . GLN A 1 240 ? -15.401 -15.076 8.973 1.00 84.62 240 GLN A CA 1
ATOM 1936 C C . GLN A 1 240 ? -16.172 -14.827 7.675 1.00 84.62 240 GLN A C 1
ATOM 1938 O O . GLN A 1 240 ? -17.093 -15.562 7.329 1.00 84.62 240 GLN A O 1
ATOM 1943 N N . VAL A 1 241 ? -15.709 -13.845 6.909 1.00 87.12 241 VAL A N 1
ATOM 1944 C CA . VAL A 1 241 ? -16.098 -13.573 5.527 1.00 87.12 241 VAL A CA 1
ATOM 1945 C C . VAL A 1 241 ? -14.882 -13.804 4.643 1.00 87.12 241 VAL A C 1
ATOM 1947 O O . VAL A 1 241 ? -13.827 -13.214 4.853 1.00 87.12 241 VAL A O 1
ATOM 1950 N N . CYS A 1 242 ? -15.024 -14.673 3.645 1.00 87.31 242 CYS A N 1
ATOM 1951 C CA . CYS A 1 242 ? -14.002 -14.915 2.631 1.00 87.31 242 CYS A CA 1
ATOM 1952 C C . CYS A 1 242 ? -14.387 -14.155 1.359 1.00 87.31 242 CYS A C 1
ATOM 1954 O O . CYS A 1 242 ? -15.355 -14.528 0.692 1.00 87.31 242 CYS A O 1
ATOM 1956 N N . VAL A 1 243 ? -13.675 -13.067 1.061 1.00 88.69 243 VAL A N 1
ATOM 1957 C CA . VAL A 1 243 ? -14.107 -12.089 0.047 1.00 88.69 243 VAL A CA 1
ATOM 1958 C C . VAL A 1 243 ? -14.146 -12.700 -1.355 1.00 88.69 243 VAL A C 1
ATOM 1960 O O . VAL A 1 243 ? -15.148 -12.568 -2.050 1.00 88.69 243 VAL A O 1
ATOM 1963 N N . GLU A 1 244 ? -13.135 -13.480 -1.745 1.00 85.81 244 GLU A N 1
ATOM 1964 C CA . GLU A 1 244 ? -13.083 -14.115 -3.069 1.00 85.81 244 GLU A CA 1
ATOM 1965 C C . GLU A 1 244 ? -14.265 -15.055 -3.355 1.00 85.81 244 GLU A C 1
ATOM 1967 O O . GLU A 1 244 ? -14.623 -15.239 -4.514 1.00 85.81 244 GLU A O 1
ATOM 1972 N N . ARG A 1 245 ? -14.932 -15.604 -2.329 1.00 87.69 245 ARG A N 1
ATOM 1973 C CA . ARG A 1 245 ? -16.123 -16.452 -2.525 1.00 87.69 245 ARG A CA 1
ATOM 1974 C C . ARG A 1 245 ? -17.355 -15.673 -2.985 1.00 87.69 245 ARG A C 1
ATOM 1976 O O . ARG A 1 245 ? -18.337 -16.289 -3.378 1.00 87.69 245 ARG A O 1
ATOM 1983 N N . HIS A 1 246 ? -17.305 -14.345 -2.941 1.00 89.12 246 HIS A N 1
ATOM 1984 C CA . HIS A 1 246 ? -18.445 -13.472 -3.213 1.00 89.12 246 HIS A CA 1
ATOM 1985 C C . HIS A 1 246 ? -18.178 -12.458 -4.332 1.00 89.12 246 HIS A C 1
ATOM 1987 O O . HIS A 1 246 ? -19.051 -11.666 -4.667 1.00 89.12 246 HIS A O 1
ATOM 1993 N N . ASN A 1 247 ? -16.989 -12.493 -4.937 1.00 90.81 247 ASN A N 1
ATOM 1994 C CA . ASN A 1 247 ? -16.593 -11.542 -5.975 1.00 90.81 247 ASN A CA 1
ATOM 1995 C C . ASN A 1 247 ? -17.078 -11.913 -7.379 1.00 90.81 247 ASN A C 1
ATOM 1997 O O . ASN A 1 247 ? -16.952 -11.099 -8.290 1.00 90.81 247 ASN A O 1
ATOM 2001 N N . ILE A 1 248 ? -17.603 -13.127 -7.577 1.00 90.88 248 ILE A N 1
ATOM 2002 C CA . ILE A 1 248 ? -17.825 -13.677 -8.919 1.00 90.88 248 ILE A CA 1
ATOM 2003 C C . ILE A 1 248 ? -18.750 -12.803 -9.772 1.00 90.88 248 ILE A C 1
ATOM 2005 O O . ILE A 1 248 ? -18.424 -12.539 -10.921 1.00 90.88 248 ILE A O 1
ATOM 2009 N N . THR A 1 249 ? -19.829 -12.265 -9.199 1.00 91.38 249 THR A N 1
ATOM 2010 C CA . THR A 1 249 ? -20.778 -11.392 -9.908 1.00 91.38 249 THR A CA 1
ATOM 2011 C C . THR A 1 249 ? -20.139 -10.076 -10.351 1.00 91.38 249 THR A C 1
ATOM 2013 O O . THR A 1 249 ? -20.407 -9.584 -11.446 1.00 91.38 249 THR A O 1
ATOM 2016 N N . GLY A 1 250 ? -19.271 -9.502 -9.513 1.00 91.19 250 GLY A N 1
ATOM 2017 C CA . GLY A 1 250 ? -18.547 -8.278 -9.851 1.00 91.19 250 GLY A CA 1
ATOM 2018 C C . GLY A 1 250 ? -17.469 -8.521 -10.908 1.00 91.19 250 GLY A C 1
ATOM 2019 O O . GLY A 1 250 ? -17.302 -7.702 -11.806 1.00 91.19 250 GLY A O 1
ATOM 2020 N N . ILE A 1 251 ? -16.779 -9.665 -10.842 1.00 92.81 251 ILE A N 1
ATOM 2021 C CA . ILE A 1 251 ? -15.809 -10.081 -11.864 1.00 92.81 251 ILE A CA 1
ATOM 2022 C C . ILE A 1 251 ? -16.513 -10.338 -13.195 1.00 92.81 251 ILE A C 1
ATOM 2024 O O . ILE A 1 251 ? -16.024 -9.876 -14.217 1.00 92.81 251 ILE A O 1
ATOM 2028 N N . ASP A 1 252 ? -17.651 -11.030 -13.185 1.00 94.62 252 ASP A N 1
ATOM 2029 C CA . ASP A 1 252 ? -18.478 -11.269 -14.369 1.00 94.62 252 ASP A CA 1
ATOM 2030 C C . ASP A 1 252 ? -18.856 -9.940 -15.037 1.00 94.62 252 ASP A C 1
ATOM 2032 O O . ASP A 1 252 ? -18.457 -9.686 -16.176 1.00 94.62 252 ASP A O 1
ATOM 2036 N N . SER A 1 253 ? -19.478 -9.033 -14.278 1.00 93.50 253 SER A N 1
ATOM 2037 C CA . SER A 1 253 ? -19.860 -7.702 -14.767 1.00 93.50 253 SER A CA 1
ATOM 2038 C C . SER A 1 253 ? -18.664 -6.926 -15.332 1.00 93.50 253 SER A C 1
ATOM 2040 O O . SER A 1 253 ? -18.756 -6.316 -16.399 1.00 93.50 253 SER A O 1
ATOM 2042 N N . TYR A 1 254 ? -17.518 -6.971 -14.644 1.00 93.06 254 TYR A N 1
ATOM 2043 C CA . TYR A 1 254 ? -16.293 -6.317 -15.093 1.00 93.06 254 TYR A CA 1
ATOM 2044 C C . TYR A 1 254 ? -15.769 -6.926 -16.399 1.00 93.06 254 TYR A C 1
ATOM 2046 O O . TYR A 1 254 ? -15.570 -6.197 -17.366 1.00 93.06 254 TYR A O 1
ATOM 2054 N N . VAL A 1 255 ? -15.604 -8.248 -16.476 1.00 94.06 255 VAL A N 1
ATOM 2055 C CA . VAL A 1 255 ? -15.074 -8.948 -17.657 1.00 94.06 255 VAL A CA 1
ATOM 2056 C C . VAL A 1 255 ? -15.946 -8.694 -18.887 1.00 94.06 255 VAL A C 1
ATOM 2058 O O . VAL A 1 255 ? -15.420 -8.334 -19.942 1.00 94.06 255 VAL A O 1
ATOM 2061 N N . TRP A 1 256 ? -17.270 -8.815 -18.758 1.00 92.50 256 TRP A N 1
ATOM 2062 C CA . TRP A 1 256 ? -18.186 -8.575 -19.875 1.00 92.50 256 TRP A CA 1
ATOM 2063 C C . TRP A 1 256 ? -18.193 -7.119 -20.343 1.00 92.50 256 TRP A C 1
ATOM 2065 O O . TRP A 1 256 ? -18.343 -6.880 -21.539 1.00 92.50 256 TRP A O 1
ATOM 2075 N N . SER A 1 257 ? -17.959 -6.153 -19.448 1.00 92.44 257 SER A N 1
ATOM 2076 C CA . SER A 1 257 ? -17.843 -4.737 -19.830 1.00 92.44 257 SER A CA 1
ATOM 2077 C C . SER A 1 257 ? -16.588 -4.416 -20.652 1.00 92.44 257 SER A C 1
ATOM 2079 O O . SER A 1 257 ? -16.531 -3.373 -21.296 1.00 92.44 257 SER A O 1
ATOM 2081 N N . GLN A 1 258 ? -15.570 -5.285 -20.625 1.00 90.38 258 GLN A N 1
ATOM 2082 C CA . GLN A 1 258 ? -14.256 -5.029 -21.228 1.00 90.38 258 GLN A CA 1
ATOM 2083 C C . GLN A 1 258 ? -14.012 -5.789 -22.542 1.00 90.38 258 GLN A C 1
ATOM 2085 O O . GLN A 1 258 ? -13.013 -5.526 -23.213 1.00 90.38 258 GLN A O 1
ATOM 2090 N N . LEU A 1 259 ? -14.869 -6.750 -22.904 1.00 87.00 259 LEU A N 1
ATOM 2091 C CA . LEU A 1 259 ? -14.596 -7.740 -23.955 1.00 87.00 259 LEU A CA 1
ATOM 2092 C C . LEU A 1 259 ? -15.669 -7.800 -25.054 1.00 87.00 259 LEU A C 1
ATOM 2094 O O . LEU A 1 259 ? -16.057 -8.881 -25.501 1.00 87.00 259 LEU A O 1
ATOM 2098 N N . ASP A 1 260 ? -16.106 -6.646 -25.555 1.00 82.62 260 ASP A N 1
ATOM 2099 C CA . ASP A 1 260 ? -17.081 -6.577 -26.653 1.00 82.62 260 ASP A CA 1
ATOM 2100 C C . ASP A 1 260 ? -16.710 -7.416 -27.897 1.00 82.62 260 ASP A C 1
ATOM 2102 O O . ASP A 1 260 ? -17.574 -8.160 -28.372 1.00 82.62 260 ASP A O 1
ATOM 2106 N N . PRO A 1 261 ? -15.452 -7.424 -28.395 1.00 81.94 261 PRO A N 1
ATOM 2107 C CA . PRO A 1 261 ? -15.068 -8.242 -29.556 1.00 81.94 261 PRO A CA 1
ATOM 2108 C C . PRO A 1 261 ? -15.140 -9.762 -29.331 1.00 81.94 261 PRO A C 1
ATOM 2110 O O . PRO A 1 261 ? -15.006 -10.536 -30.283 1.00 81.94 261 PRO A O 1
ATOM 2113 N N . PHE A 1 262 ? -15.311 -10.197 -28.080 1.00 84.69 262 PHE A N 1
ATOM 2114 C CA . PHE A 1 262 ? -15.227 -11.593 -27.656 1.00 84.69 262 PHE A CA 1
ATOM 2115 C C . PHE A 1 262 ? -16.547 -12.143 -27.117 1.00 84.69 262 PHE A C 1
ATOM 2117 O O . PHE A 1 262 ? -16.557 -13.256 -26.583 1.00 84.69 262 PHE A O 1
ATOM 2124 N N . ARG A 1 263 ? -17.654 -11.397 -27.251 1.00 81.88 263 ARG A N 1
ATOM 2125 C CA . ARG A 1 263 ? -18.970 -11.801 -26.728 1.00 81.88 263 ARG A CA 1
ATOM 2126 C C . ARG A 1 263 ? -19.458 -13.156 -27.255 1.00 81.88 263 ARG A C 1
ATOM 2128 O O . ARG A 1 263 ? -20.206 -13.843 -26.573 1.00 81.88 263 ARG A O 1
ATOM 2135 N N . ASP A 1 264 ? -19.012 -13.542 -28.446 1.00 82.75 264 ASP A N 1
ATOM 2136 C CA . ASP A 1 264 ? -19.311 -14.799 -29.141 1.00 82.75 264 ASP A CA 1
ATOM 2137 C C . ASP A 1 264 ? -18.339 -15.952 -28.807 1.00 82.75 264 ASP A C 1
ATOM 2139 O O . ASP A 1 264 ? -18.455 -17.043 -29.365 1.00 82.75 264 ASP A O 1
ATOM 2143 N N . THR A 1 265 ? -17.366 -15.735 -27.917 1.00 87.69 265 THR A N 1
ATOM 2144 C CA . THR A 1 265 ? -16.291 -16.697 -27.615 1.00 87.69 265 THR A CA 1
ATOM 2145 C C . THR A 1 265 ? -16.395 -17.287 -26.211 1.00 87.69 265 THR A C 1
ATOM 2147 O O . THR A 1 265 ? -17.189 -16.849 -25.378 1.00 87.69 265 THR A O 1
ATOM 2150 N N . ARG A 1 266 ? -15.530 -18.263 -25.902 1.00 90.69 266 ARG A N 1
ATOM 2151 C CA . ARG A 1 266 ? -15.406 -18.808 -24.541 1.00 90.69 266 ARG A CA 1
ATOM 2152 C C . ARG A 1 266 ? -14.496 -17.968 -23.644 1.00 90.69 266 ARG A C 1
ATOM 2154 O O . ARG A 1 266 ? -14.417 -18.259 -22.449 1.00 90.69 266 ARG A O 1
ATOM 2161 N N . ILE A 1 267 ? -13.827 -16.944 -24.180 1.00 94.12 267 ILE A N 1
ATOM 2162 C CA . ILE A 1 267 ? -12.819 -16.147 -23.467 1.00 94.12 267 ILE A CA 1
ATOM 2163 C C . ILE A 1 267 ? -13.385 -15.502 -22.190 1.00 94.12 267 ILE A C 1
ATOM 2165 O O . ILE A 1 267 ? -12.794 -15.744 -21.136 1.00 94.12 267 ILE A O 1
ATOM 2169 N N . PRO A 1 268 ? -14.525 -14.775 -22.210 1.00 94.88 268 PRO A N 1
ATOM 2170 C CA . PRO A 1 268 ? -15.057 -14.135 -21.004 1.00 94.88 268 PRO A CA 1
ATOM 2171 C C . PRO A 1 268 ? -15.320 -15.140 -19.875 1.00 94.88 268 PRO A C 1
ATOM 2173 O O . PRO A 1 268 ? -14.760 -15.019 -18.786 1.00 94.88 268 PRO A O 1
ATOM 2176 N N . ASN A 1 269 ? -16.076 -16.203 -20.166 1.00 94.00 269 ASN A N 1
ATOM 2177 C CA . ASN A 1 269 ? -16.389 -17.259 -19.198 1.00 94.00 269 ASN A CA 1
ATOM 2178 C C . ASN A 1 269 ? -15.133 -17.972 -18.681 1.00 94.00 269 ASN A C 1
ATOM 2180 O O . ASN A 1 269 ? -15.051 -18.317 -17.504 1.00 94.00 269 ASN A O 1
ATOM 2184 N N . THR A 1 270 ? -14.136 -18.176 -19.545 1.00 94.50 270 THR A N 1
ATOM 2185 C CA . THR A 1 270 ? -12.857 -18.774 -19.149 1.00 94.50 270 THR A CA 1
ATOM 2186 C C . THR A 1 270 ? -12.137 -17.886 -18.136 1.00 94.50 270 THR A C 1
ATOM 2188 O O . THR A 1 270 ? -11.717 -18.386 -17.097 1.00 94.50 270 THR A O 1
ATOM 2191 N N . ILE A 1 271 ? -12.062 -16.571 -18.373 1.00 95.31 271 ILE A N 1
ATOM 2192 C CA . ILE A 1 271 ? -11.443 -15.619 -17.437 1.00 95.31 271 ILE A CA 1
ATOM 2193 C C . ILE A 1 271 ? -12.202 -15.589 -16.105 1.00 95.31 271 ILE A C 1
ATOM 2195 O O . ILE A 1 271 ? -11.583 -15.689 -15.046 1.00 95.31 271 ILE A O 1
ATOM 2199 N N . ILE A 1 272 ? -13.535 -15.502 -16.147 1.00 94.31 272 ILE A N 1
ATOM 2200 C CA . ILE A 1 272 ? -14.393 -15.459 -14.953 1.00 94.31 272 ILE A CA 1
ATOM 2201 C C . ILE A 1 272 ? -14.161 -16.701 -14.088 1.00 94.31 272 ILE A C 1
ATOM 2203 O O . ILE A 1 272 ? -13.832 -16.577 -12.906 1.00 94.31 272 ILE A O 1
ATOM 2207 N N . ASN A 1 273 ? -14.228 -17.891 -14.689 1.00 92.94 273 ASN A N 1
ATOM 2208 C CA . ASN A 1 273 ? -14.015 -19.157 -13.987 1.00 92.94 273 ASN A CA 1
ATOM 2209 C C . ASN A 1 273 ? -12.593 -19.271 -13.424 1.00 92.94 273 ASN A C 1
ATOM 2211 O O . ASN A 1 273 ? -12.392 -19.694 -12.286 1.00 92.94 273 ASN A O 1
ATOM 2215 N N . TYR A 1 274 ? -11.593 -18.880 -14.212 1.00 94.12 274 TYR A N 1
ATOM 2216 C CA . TYR A 1 274 ? -10.188 -19.019 -13.847 1.00 94.12 274 TYR A CA 1
ATOM 2217 C C . TYR A 1 274 ? -9.710 -17.995 -12.820 1.00 94.12 274 TYR A C 1
ATOM 2219 O O . TYR A 1 274 ? -8.761 -18.283 -12.090 1.00 94.12 274 TYR A O 1
ATOM 2227 N N . SER A 1 275 ? -10.405 -16.862 -12.693 1.00 92.06 275 SER A N 1
ATOM 2228 C CA . SER A 1 275 ? -10.127 -15.854 -11.669 1.00 92.06 275 SER A CA 1
ATOM 2229 C C . SER A 1 275 ? -10.245 -16.405 -10.247 1.00 92.06 275 SER A C 1
ATOM 2231 O O . SER A 1 275 ? -9.580 -15.904 -9.338 1.00 92.06 275 SER A O 1
ATOM 2233 N N . ALA A 1 276 ? -11.097 -17.419 -10.033 1.00 89.69 276 ALA A N 1
ATOM 2234 C CA . ALA A 1 276 ? -11.393 -17.992 -8.721 1.00 89.69 276 ALA A CA 1
ATOM 2235 C C . ALA A 1 276 ? -11.603 -16.907 -7.639 1.00 89.69 276 ALA A C 1
ATOM 2237 O O . ALA A 1 276 ? -11.026 -16.989 -6.544 1.00 89.69 276 ALA A O 1
ATOM 2238 N N . GLY A 1 277 ? -12.361 -15.859 -7.998 1.00 88.69 277 GLY A N 1
ATOM 2239 C CA . GLY A 1 277 ? -12.699 -14.726 -7.133 1.00 88.69 277 GLY A CA 1
ATOM 2240 C C . GLY A 1 277 ? -11.624 -13.639 -6.987 1.00 88.69 277 GLY A C 1
ATOM 2241 O O . GLY A 1 277 ? -11.787 -12.731 -6.168 1.00 88.69 277 GLY A O 1
ATOM 2242 N N . SER A 1 278 ? -10.526 -13.717 -7.747 1.00 89.00 278 SER A N 1
ATOM 2243 C CA . SER A 1 278 ? -9.435 -12.734 -7.755 1.00 89.00 278 SER A CA 1
ATOM 2244 C C . SER A 1 278 ? -9.629 -11.689 -8.854 1.00 89.00 278 SER A C 1
ATOM 2246 O O . SER A 1 278 ? -9.398 -11.964 -10.033 1.00 89.00 278 SER A O 1
ATOM 2248 N N . PHE A 1 279 ? -9.993 -10.464 -8.463 1.00 89.19 279 PHE A N 1
ATOM 2249 C CA . PHE A 1 279 ? -10.086 -9.332 -9.391 1.00 89.19 279 PHE A CA 1
ATOM 2250 C C . PHE A 1 279 ? -8.751 -9.028 -10.068 1.00 89.19 279 PHE A C 1
ATOM 2252 O O . PHE A 1 279 ? -8.726 -8.790 -11.269 1.00 89.19 279 PHE A O 1
ATOM 2259 N N . MET A 1 280 ? -7.640 -9.098 -9.330 1.00 89.50 280 MET A N 1
ATOM 2260 C CA . MET A 1 280 ? -6.315 -8.838 -9.898 1.00 89.50 280 MET A CA 1
ATOM 2261 C C . MET A 1 280 ? -5.934 -9.864 -10.966 1.00 89.50 280 MET A C 1
ATOM 2263 O O . MET A 1 280 ? -5.382 -9.503 -11.999 1.00 89.50 280 MET A O 1
ATOM 2267 N N . TRP A 1 281 ? -6.281 -11.139 -10.765 1.00 93.12 281 TRP A N 1
ATOM 2268 C CA . TRP A 1 281 ? -6.058 -12.150 -11.799 1.00 93.12 281 TRP A CA 1
ATOM 2269 C C . TRP A 1 281 ? -6.883 -11.840 -13.054 1.00 93.12 281 TRP A C 1
ATOM 2271 O O . TRP A 1 281 ? -6.340 -11.827 -14.155 1.00 93.12 281 TRP A O 1
ATOM 2281 N N . ALA A 1 282 ? -8.176 -11.534 -12.887 1.00 93.62 282 ALA A N 1
ATOM 2282 C CA . ALA A 1 282 ? -9.048 -11.184 -14.007 1.00 93.62 282 ALA A CA 1
ATOM 2283 C C . ALA A 1 282 ? -8.534 -9.948 -14.764 1.00 93.62 282 ALA A C 1
ATOM 2285 O O . ALA A 1 282 ? -8.452 -9.981 -15.987 1.00 93.62 282 ALA A O 1
ATOM 2286 N N . TYR A 1 283 ? -8.126 -8.901 -14.042 1.00 92.19 283 TYR A N 1
ATOM 2287 C CA . TYR A 1 283 ? -7.543 -7.678 -14.593 1.00 92.19 283 TYR A CA 1
ATOM 2288 C C . TYR A 1 283 ? -6.292 -7.954 -15.438 1.00 92.19 283 TYR A C 1
ATOM 2290 O O . TYR A 1 283 ? -6.255 -7.612 -16.617 1.00 92.19 283 TYR A O 1
ATOM 2298 N N . LEU A 1 284 ? -5.290 -8.637 -14.876 1.00 92.69 284 LEU A N 1
ATOM 2299 C CA . LEU A 1 284 ? -4.026 -8.907 -15.572 1.00 92.69 284 LEU A CA 1
ATOM 2300 C C . LEU A 1 284 ? -4.226 -9.754 -16.832 1.00 92.69 284 LEU A C 1
ATOM 2302 O O . LEU A 1 284 ? -3.594 -9.512 -17.863 1.00 92.69 284 LEU A O 1
ATOM 2306 N N . VAL A 1 285 ? -5.120 -10.743 -16.766 1.00 94.31 285 VAL A N 1
ATOM 2307 C CA . VAL A 1 285 ? -5.434 -11.587 -17.921 1.00 94.31 285 VAL A CA 1
ATOM 2308 C C . VAL A 1 285 ? -6.229 -10.817 -18.971 1.00 94.31 285 VAL A C 1
ATOM 2310 O O . VAL A 1 285 ? -5.965 -10.990 -20.158 1.00 94.31 285 VAL A O 1
ATOM 2313 N N . LEU A 1 286 ? -7.136 -9.923 -18.575 1.00 93.44 286 LEU A N 1
ATOM 2314 C CA . LEU A 1 286 ? -7.833 -9.036 -19.508 1.00 93.44 286 LEU A CA 1
ATOM 2315 C C . LEU A 1 286 ? -6.867 -8.118 -20.259 1.00 93.44 286 LEU A C 1
ATOM 2317 O O . LEU A 1 286 ? -6.956 -8.024 -21.482 1.00 93.44 286 LEU A O 1
ATOM 2321 N N . GLU A 1 287 ? -5.917 -7.492 -19.566 1.00 90.62 287 GLU A N 1
ATOM 2322 C CA . GLU A 1 287 ? -4.918 -6.631 -20.210 1.00 90.62 287 GLU A CA 1
ATOM 2323 C C . GLU A 1 287 ? -4.012 -7.426 -21.162 1.00 90.62 287 GLU A C 1
ATOM 2325 O O . GLU A 1 287 ? -3.740 -6.994 -22.286 1.00 90.62 287 GLU A O 1
ATOM 2330 N N . ARG A 1 288 ? -3.636 -8.658 -20.788 1.00 90.69 288 ARG A N 1
ATOM 2331 C CA . ARG A 1 288 ? -2.942 -9.589 -21.691 1.00 90.69 288 ARG A CA 1
ATOM 2332 C C . ARG A 1 288 ? -3.772 -9.909 -22.936 1.00 90.69 288 ARG A C 1
ATOM 2334 O O . ARG A 1 288 ? -3.243 -9.857 -24.044 1.00 90.69 288 ARG A O 1
ATOM 2341 N N . VAL A 1 289 ? -5.059 -10.213 -22.774 1.00 93.69 289 VAL A N 1
ATOM 2342 C CA . VAL A 1 289 ? -5.981 -10.506 -23.884 1.00 93.69 289 VAL A CA 1
ATOM 2343 C C . VAL A 1 289 ? -6.106 -9.310 -24.826 1.00 93.69 289 VAL A C 1
ATOM 2345 O O . VAL A 1 289 ? -5.957 -9.478 -26.037 1.00 93.69 289 VAL A O 1
ATOM 2348 N N . LYS A 1 290 ? -6.313 -8.101 -24.290 1.00 91.69 290 LYS A N 1
ATOM 2349 C CA . LYS A 1 290 ? -6.377 -6.859 -25.078 1.00 91.69 290 LYS A CA 1
ATOM 2350 C C . LYS A 1 290 ? -5.080 -6.619 -25.856 1.00 91.69 290 LYS A C 1
ATOM 2352 O O . LYS A 1 290 ? -5.132 -6.262 -27.031 1.00 91.69 290 LYS A O 1
ATOM 2357 N N . SER A 1 291 ? -3.929 -6.861 -25.228 1.00 89.31 291 SER A N 1
ATOM 2358 C CA . SER A 1 291 ? -2.607 -6.730 -25.854 1.00 89.31 291 SER A CA 1
ATOM 2359 C C . SER A 1 291 ? -2.376 -7.741 -26.984 1.00 89.31 291 SER A C 1
ATOM 2361 O O . SER A 1 291 ? -1.911 -7.378 -28.062 1.00 89.31 291 SER A O 1
ATOM 2363 N N . LEU A 1 292 ? -2.732 -9.014 -26.788 1.00 92.38 292 LEU A N 1
ATOM 2364 C CA . LEU A 1 292 ? -2.627 -10.023 -27.848 1.00 92.38 292 LEU A CA 1
ATOM 2365 C C . LEU A 1 292 ? -3.566 -9.700 -29.014 1.00 92.38 292 LEU A C 1
ATOM 2367 O O . LEU A 1 292 ? -3.168 -9.769 -30.175 1.00 92.38 292 LEU A O 1
ATOM 2371 N N . TYR A 1 293 ? -4.791 -9.279 -28.715 1.00 93.00 293 TYR A N 1
ATOM 2372 C CA . TYR A 1 293 ? -5.754 -8.912 -29.744 1.00 93.00 293 TYR A CA 1
ATOM 2373 C C . TYR A 1 293 ? -5.293 -7.717 -30.582 1.00 93.00 293 TYR A C 1
ATOM 2375 O O . TYR A 1 293 ? -5.337 -7.775 -31.809 1.00 93.00 293 TYR A O 1
ATOM 2383 N N . SER A 1 294 ? -4.778 -6.658 -29.946 1.00 90.50 294 SER A N 1
ATOM 2384 C CA . SER A 1 294 ? -4.269 -5.476 -30.658 1.00 90.50 294 SER A CA 1
ATOM 2385 C C . SER A 1 294 ? -3.039 -5.776 -31.523 1.00 90.50 294 SER A C 1
ATOM 2387 O O . SER A 1 294 ? -2.795 -5.085 -32.510 1.00 90.50 294 SER A O 1
ATOM 2389 N N . ARG A 1 295 ? -2.296 -6.841 -31.201 1.00 92.88 295 ARG A N 1
ATOM 2390 C CA . ARG A 1 295 ? -1.166 -7.356 -31.990 1.00 92.88 295 ARG A CA 1
ATOM 2391 C C . ARG A 1 295 ? -1.579 -8.299 -33.127 1.00 92.88 295 ARG A C 1
ATOM 2393 O O . ARG A 1 295 ? -0.705 -8.793 -33.833 1.00 92.88 295 ARG A O 1
ATOM 2400 N N . GLY A 1 296 ? -2.877 -8.541 -33.314 1.00 93.81 296 GLY A N 1
ATOM 2401 C CA . GLY A 1 296 ? -3.414 -9.328 -34.426 1.00 93.81 296 GLY A CA 1
ATOM 2402 C C . GLY A 1 296 ? -3.465 -10.840 -34.194 1.00 93.81 296 GLY A C 1
ATOM 2403 O O . GLY A 1 296 ? -3.688 -11.577 -35.152 1.00 93.81 296 GLY A O 1
ATOM 2404 N N . PHE A 1 297 ? -3.283 -11.316 -32.958 1.00 95.62 297 PHE A N 1
ATOM 2405 C CA . PHE A 1 297 ? -3.468 -12.736 -32.641 1.00 95.62 297 PHE A CA 1
ATOM 2406 C C . PHE A 1 297 ? -4.940 -13.136 -32.792 1.00 95.62 297 PHE A C 1
ATOM 2408 O O . PHE A 1 297 ? -5.857 -12.392 -32.430 1.00 95.62 297 PHE A O 1
ATOM 2415 N N . SER A 1 298 ? -5.179 -14.340 -33.305 1.00 94.31 298 SER A N 1
ATOM 2416 C CA . SER A 1 298 ? -6.524 -14.883 -33.469 1.00 94.31 298 SER A CA 1
ATOM 2417 C C . SER A 1 298 ? -7.180 -15.199 -32.121 1.00 94.31 298 SER A C 1
ATOM 2419 O O . SER A 1 298 ? -6.516 -15.514 -31.132 1.00 94.31 298 SER A O 1
ATOM 2421 N N . LYS A 1 299 ? -8.520 -15.210 -32.091 1.00 93.56 299 LYS A N 1
ATOM 2422 C CA . LYS A 1 299 ? -9.308 -15.609 -30.908 1.00 93.56 299 LYS A CA 1
ATOM 2423 C C . LYS A 1 299 ? -8.858 -16.968 -30.339 1.00 93.56 299 LYS A C 1
ATOM 2425 O O . LYS A 1 299 ? -8.789 -17.124 -29.126 1.00 93.56 299 LYS A O 1
ATOM 2430 N N . LYS A 1 300 ? -8.480 -17.920 -31.202 1.00 93.69 300 LYS A N 1
ATOM 2431 C CA . LYS A 1 300 ? -8.015 -19.259 -30.804 1.00 93.69 300 LYS A CA 1
ATOM 2432 C C . LYS A 1 300 ? -6.629 -19.241 -30.148 1.00 93.69 300 LYS A C 1
ATOM 2434 O O . LYS A 1 300 ? -6.408 -19.962 -29.180 1.00 93.69 300 LYS A O 1
ATOM 2439 N N . GLU A 1 301 ? -5.703 -18.424 -30.649 1.00 95.38 301 GLU A N 1
ATOM 2440 C CA . GLU A 1 301 ? -4.384 -18.241 -30.020 1.00 95.38 301 GLU A CA 1
ATOM 2441 C C . GLU A 1 301 ? -4.516 -17.576 -28.646 1.00 95.38 301 GLU A C 1
ATOM 2443 O O . GLU A 1 301 ? -3.862 -17.986 -27.688 1.00 95.38 301 GLU A O 1
ATOM 2448 N N . ILE A 1 302 ? -5.422 -16.602 -28.525 1.00 95.69 302 ILE A N 1
ATOM 2449 C CA . ILE A 1 302 ? -5.733 -15.938 -27.255 1.00 95.69 302 ILE A CA 1
ATOM 2450 C C . ILE A 1 302 ? -6.332 -16.934 -26.250 1.00 95.69 302 ILE A C 1
ATOM 2452 O O . ILE A 1 302 ? -5.891 -16.975 -25.102 1.00 95.69 302 ILE A O 1
ATOM 2456 N N . GLU A 1 303 ? -7.287 -17.774 -26.665 1.00 94.06 303 GLU A N 1
ATOM 2457 C CA . GLU A 1 303 ? -7.832 -18.849 -25.820 1.00 94.06 303 GLU A CA 1
ATOM 2458 C C . GLU A 1 303 ? -6.733 -19.798 -25.316 1.00 94.06 303 GLU A C 1
ATOM 2460 O O . GLU A 1 303 ? -6.714 -20.134 -24.129 1.00 94.06 303 GLU A O 1
ATOM 2465 N N . GLY A 1 304 ? -5.790 -20.180 -26.186 1.00 94.44 304 GLY A N 1
ATOM 2466 C CA . GLY A 1 304 ? -4.619 -20.978 -25.811 1.00 94.44 304 GLY A CA 1
ATOM 2467 C C . GLY A 1 304 ? -3.757 -20.291 -24.747 1.00 94.44 304 GLY A C 1
ATOM 2468 O O . GLY A 1 304 ? -3.457 -20.889 -23.715 1.00 94.44 304 GLY A O 1
ATOM 2469 N N . SER A 1 305 ? -3.459 -19.001 -24.931 1.00 93.81 305 SER A N 1
ATOM 2470 C CA . SER A 1 305 ? -2.676 -18.216 -23.966 1.00 93.81 305 SER A CA 1
ATOM 2471 C C . SER A 1 305 ? -3.345 -18.125 -22.584 1.00 93.81 305 SER A C 1
ATOM 2473 O O . SER A 1 305 ? -2.680 -18.242 -21.551 1.00 93.81 305 SER A O 1
ATOM 2475 N N . ILE A 1 306 ? -4.674 -17.976 -22.527 1.00 94.81 306 ILE A N 1
ATOM 2476 C CA . ILE A 1 306 ? -5.417 -17.971 -21.254 1.00 94.81 306 ILE A CA 1
ATOM 2477 C C . ILE A 1 306 ? -5.365 -19.351 -20.581 1.00 94.81 306 ILE A C 1
ATOM 2479 O O . ILE A 1 306 ? -5.257 -19.441 -19.353 1.00 94.81 306 ILE A O 1
ATOM 2483 N N . ALA A 1 307 ? -5.445 -20.432 -21.361 1.00 92.94 307 ALA A N 1
ATOM 2484 C CA . ALA A 1 307 ? -5.379 -21.793 -20.837 1.00 92.94 307 ALA A CA 1
ATOM 2485 C C . ALA A 1 307 ? -4.027 -22.092 -20.169 1.00 92.94 307 ALA A C 1
ATOM 2487 O O . ALA A 1 307 ? -4.014 -22.706 -19.101 1.00 92.94 307 ALA A O 1
ATOM 2488 N N . GLU A 1 308 ? -2.932 -21.598 -20.750 1.00 92.75 308 GLU A N 1
ATOM 2489 C CA . GLU A 1 308 ? -1.560 -21.723 -20.234 1.00 92.75 308 GLU A CA 1
ATOM 2490 C C . GLU A 1 308 ? -1.268 -20.791 -19.047 1.00 92.75 308 GLU A C 1
ATOM 2492 O O . GLU A 1 308 ? -0.344 -21.033 -18.270 1.00 92.75 308 GLU A O 1
ATOM 2497 N N . THR A 1 309 ? -2.076 -19.743 -18.867 1.00 92.38 309 THR A N 1
ATOM 2498 C CA . THR A 1 309 ? -1.863 -18.758 -17.806 1.00 92.38 309 THR A CA 1
ATOM 2499 C C . THR A 1 309 ? -2.041 -19.390 -16.411 1.00 92.38 309 THR A C 1
ATOM 2501 O O . THR A 1 309 ? -3.100 -19.973 -16.132 1.00 92.38 309 THR A O 1
ATOM 2504 N N . PRO A 1 310 ? -1.064 -19.236 -15.491 1.00 92.88 310 PRO A N 1
ATOM 2505 C CA . PRO A 1 310 ? -1.159 -19.775 -14.136 1.00 92.88 310 PRO A CA 1
ATOM 2506 C C . PRO A 1 310 ? -2.382 -19.253 -13.373 1.00 92.88 310 PRO A C 1
ATOM 2508 O O . PRO A 1 310 ? -2.660 -18.059 -13.386 1.00 92.88 310 PRO A O 1
ATOM 2511 N N . ARG A 1 311 ? -3.097 -20.133 -12.658 1.00 89.31 311 ARG A N 1
ATOM 2512 C CA . ARG A 1 311 ? -4.268 -19.772 -11.818 1.00 89.31 311 ARG A CA 1
ATOM 2513 C C . ARG A 1 311 ? -3.895 -19.066 -10.518 1.00 89.31 311 ARG A C 1
ATOM 2515 O O . ARG A 1 311 ? -4.713 -18.374 -9.920 1.00 89.31 311 ARG A O 1
ATOM 2522 N N . ASP A 1 312 ? -2.684 -19.323 -10.047 1.00 87.38 312 ASP A N 1
ATOM 2523 C CA . ASP A 1 312 ? -2.150 -18.719 -8.840 1.00 87.38 312 ASP A CA 1
ATOM 2524 C C . ASP A 1 312 ? -1.547 -17.347 -9.168 1.00 87.38 312 ASP A C 1
ATOM 2526 O O . ASP A 1 312 ? -0.827 -17.202 -10.156 1.00 87.38 312 ASP A O 1
ATOM 2530 N N . LEU A 1 313 ? -1.866 -16.342 -8.350 1.00 87.00 313 LEU A N 1
ATOM 2531 C CA . LEU A 1 313 ? -1.496 -14.955 -8.624 1.00 87.00 313 LEU A CA 1
ATOM 2532 C C . LEU A 1 313 ? 0.017 -14.730 -8.515 1.00 87.00 313 LEU A C 1
ATOM 2534 O O . LEU A 1 313 ? 0.573 -13.953 -9.281 1.00 87.00 313 LEU A O 1
ATOM 2538 N N . GLU A 1 314 ? 0.694 -15.435 -7.612 1.00 86.12 314 GLU A N 1
ATOM 2539 C CA . GLU A 1 314 ? 2.146 -15.351 -7.492 1.00 86.12 314 GLU A CA 1
ATOM 2540 C C . GLU A 1 314 ? 2.843 -15.980 -8.699 1.00 86.12 314 GLU A C 1
ATOM 2542 O O . GLU A 1 314 ? 3.768 -15.390 -9.252 1.00 86.12 314 GLU A O 1
ATOM 2547 N N . ARG A 1 315 ? 2.360 -17.133 -9.173 1.00 90.81 315 ARG A N 1
ATOM 2548 C CA . ARG A 1 315 ? 2.863 -17.725 -10.423 1.00 90.81 315 ARG A CA 1
ATOM 2549 C C . ARG A 1 315 ? 2.576 -16.846 -11.640 1.00 90.81 315 ARG A C 1
ATOM 2551 O O . ARG A 1 315 ? 3.399 -16.803 -12.547 1.00 90.81 315 ARG A O 1
ATOM 2558 N N . LEU A 1 316 ? 1.442 -16.144 -11.663 1.00 91.69 316 LEU A N 1
ATOM 2559 C CA . LEU A 1 316 ? 1.150 -15.153 -12.700 1.00 91.69 316 LEU A CA 1
ATOM 2560 C C . LEU A 1 316 ? 2.133 -13.974 -12.641 1.00 91.69 316 LEU A C 1
ATOM 2562 O O . LEU A 1 316 ? 2.595 -13.521 -13.684 1.00 91.69 316 LEU A O 1
ATOM 2566 N N . TYR A 1 317 ? 2.501 -13.503 -11.446 1.00 92.38 317 TYR A N 1
ATOM 2567 C CA . TYR A 1 317 ? 3.553 -12.496 -11.310 1.00 92.38 317 TYR A CA 1
ATOM 2568 C C . TYR A 1 317 ? 4.905 -13.007 -11.806 1.00 92.38 317 TYR A C 1
ATOM 2570 O O . TYR A 1 317 ? 5.573 -12.270 -12.522 1.00 92.38 317 TYR A O 1
ATOM 2578 N N . GLU A 1 318 ? 5.285 -14.255 -11.510 1.00 92.88 318 GLU A N 1
ATOM 2579 C CA . GLU A 1 318 ? 6.525 -14.851 -12.033 1.00 92.88 318 GLU A CA 1
ATOM 2580 C C . GLU A 1 318 ? 6.521 -14.940 -13.568 1.00 92.88 318 GLU A C 1
ATOM 2582 O O . GLU A 1 318 ? 7.545 -14.671 -14.196 1.00 92.88 318 GLU A O 1
ATOM 2587 N N . ASP A 1 319 ? 5.377 -15.270 -14.173 1.00 92.81 319 ASP A N 1
ATOM 2588 C CA . ASP A 1 319 ? 5.183 -15.313 -15.628 1.00 92.81 319 ASP A CA 1
ATOM 2589 C C . ASP A 1 319 ? 5.304 -13.918 -16.272 1.00 92.81 319 ASP A C 1
ATOM 2591 O O . ASP A 1 319 ? 6.031 -13.737 -17.249 1.00 92.81 319 ASP A O 1
ATOM 2595 N N . LEU A 1 320 ? 4.675 -12.892 -15.686 1.00 92.25 320 LEU A N 1
ATOM 2596 C CA . LEU A 1 320 ? 4.827 -11.501 -16.138 1.00 92.25 320 LEU A CA 1
ATOM 2597 C C . LEU A 1 320 ? 6.268 -11.005 -15.965 1.00 92.25 320 LEU A C 1
ATOM 2599 O O . LEU A 1 320 ? 6.826 -10.392 -16.879 1.00 92.25 320 LEU A O 1
ATOM 2603 N N . PHE A 1 321 ? 6.880 -11.333 -14.827 1.00 94.75 321 PHE A N 1
ATOM 2604 C CA . PHE A 1 321 ? 8.252 -10.994 -14.466 1.00 94.75 321 PHE A CA 1
ATOM 2605 C C . PHE A 1 321 ? 9.289 -11.556 -15.445 1.00 94.75 321 PHE A C 1
ATOM 2607 O O . PHE A 1 321 ? 10.294 -10.886 -15.687 1.00 94.75 321 PHE A O 1
ATOM 2614 N N . GLN A 1 322 ? 9.052 -12.720 -16.070 1.00 93.81 322 GLN A N 1
ATOM 2615 C CA . GLN A 1 322 ? 9.982 -13.261 -17.075 1.00 93.81 322 GLN A CA 1
ATOM 2616 C C . GLN A 1 322 ? 10.261 -12.265 -18.205 1.00 93.81 322 GLN A C 1
ATOM 2618 O O . GLN A 1 322 ? 11.388 -12.193 -18.691 1.00 93.81 322 GLN A O 1
ATOM 2623 N N . ASN A 1 323 ? 9.271 -11.450 -18.583 1.00 92.31 323 ASN A N 1
ATOM 2624 C CA . ASN A 1 323 ? 9.423 -10.461 -19.651 1.00 92.31 323 ASN A CA 1
ATOM 2625 C C . ASN A 1 323 ? 10.328 -9.279 -19.255 1.00 92.31 323 ASN A C 1
ATOM 2627 O O . ASN A 1 323 ? 10.863 -8.597 -20.125 1.00 92.31 323 ASN A O 1
ATOM 2631 N N . MET A 1 324 ? 10.540 -9.057 -17.953 1.00 95.38 324 MET A N 1
ATOM 2632 C CA . MET A 1 324 ? 11.450 -8.029 -17.439 1.00 95.38 324 MET A CA 1
ATOM 2633 C C . MET A 1 324 ? 12.914 -8.485 -17.441 1.00 95.38 324 MET A C 1
ATOM 2635 O O . MET A 1 324 ? 13.817 -7.647 -17.419 1.00 95.38 324 MET A O 1
ATOM 2639 N N . LEU A 1 325 ? 13.176 -9.797 -17.427 1.00 94.81 325 LEU A N 1
ATOM 2640 C CA . LEU A 1 325 ? 14.527 -10.333 -17.266 1.00 94.81 325 LEU A CA 1
ATOM 2641 C C . LEU A 1 325 ? 15.456 -9.902 -18.406 1.00 94.81 325 LEU A C 1
ATOM 2643 O O . LEU A 1 325 ? 15.119 -9.982 -19.583 1.00 94.81 325 LEU A O 1
ATOM 2647 N N . GLY A 1 326 ? 16.661 -9.455 -18.045 1.00 92.56 326 GLY A N 1
ATOM 2648 C CA . GLY A 1 326 ? 17.658 -8.966 -19.001 1.00 92.56 326 GLY A CA 1
ATOM 2649 C C . GLY A 1 326 ? 17.428 -7.525 -19.473 1.00 92.56 326 GLY A C 1
ATOM 2650 O O . GLY A 1 326 ? 18.299 -6.954 -20.133 1.00 92.56 326 GLY A O 1
ATOM 2651 N N . ASN A 1 327 ? 16.302 -6.895 -19.121 1.00 95.06 327 ASN A N 1
ATOM 2652 C CA . ASN A 1 327 ? 16.006 -5.519 -19.502 1.00 95.06 327 ASN A CA 1
ATOM 2653 C C . ASN A 1 327 ? 16.539 -4.520 -18.459 1.00 95.06 327 ASN A C 1
ATOM 2655 O O . ASN A 1 327 ? 15.979 -4.342 -17.375 1.00 95.06 327 ASN A O 1
ATOM 2659 N N . LYS A 1 328 ? 17.599 -3.789 -18.828 1.00 94.56 328 LYS A N 1
ATOM 2660 C CA . LYS A 1 328 ? 18.214 -2.737 -17.994 1.00 94.56 328 LYS A CA 1
ATOM 2661 C C . LYS A 1 328 ? 17.238 -1.642 -17.567 1.00 94.56 328 LYS A C 1
ATOM 2663 O O . LYS A 1 328 ? 17.356 -1.131 -16.459 1.00 94.56 328 LYS A O 1
ATOM 2668 N N . ASN A 1 329 ? 16.278 -1.280 -18.413 1.00 95.50 329 ASN A N 1
ATOM 2669 C CA . ASN A 1 329 ? 15.312 -0.235 -18.089 1.00 95.50 329 ASN A CA 1
ATOM 2670 C C . ASN A 1 329 ? 14.198 -0.746 -17.167 1.00 95.50 329 ASN A C 1
ATOM 2672 O O . ASN A 1 329 ? 13.748 0.018 -16.319 1.00 95.50 329 ASN A O 1
ATOM 2676 N N . SER A 1 330 ? 13.808 -2.021 -17.264 1.00 97.31 330 SER A N 1
ATOM 2677 C CA . SER A 1 330 ? 12.916 -2.649 -16.278 1.00 97.31 330 SER A CA 1
ATOM 2678 C C . SER A 1 330 ? 13.590 -2.738 -14.909 1.00 97.31 330 SER A C 1
ATOM 2680 O O . SER A 1 330 ? 12.965 -2.419 -13.904 1.00 97.31 330 SER A O 1
ATOM 2682 N N . LEU A 1 331 ? 14.885 -3.080 -14.859 1.00 96.31 331 LEU A N 1
ATOM 2683 C CA . LEU A 1 331 ? 15.666 -3.045 -13.617 1.00 96.31 331 LEU A CA 1
ATOM 2684 C C . LEU A 1 331 ? 15.706 -1.635 -13.005 1.00 96.31 331 LEU A C 1
ATOM 2686 O O . LEU A 1 331 ? 15.418 -1.488 -11.820 1.00 96.31 331 LEU A O 1
ATOM 2690 N N . ARG A 1 332 ? 15.995 -0.597 -13.805 1.00 95.62 332 ARG A N 1
ATOM 2691 C CA . ARG A 1 332 ? 15.960 0.803 -13.340 1.00 95.62 332 ARG A CA 1
ATOM 2692 C C . ARG A 1 332 ? 14.583 1.204 -12.823 1.00 95.62 332 ARG A C 1
ATOM 2694 O O . ARG A 1 332 ? 14.493 1.776 -11.745 1.00 95.62 332 ARG A O 1
ATOM 2701 N N . LEU A 1 333 ? 13.516 0.882 -13.557 1.00 97.38 333 LEU A N 1
ATOM 2702 C CA . LEU A 1 333 ? 12.143 1.153 -13.124 1.00 97.38 333 LEU A CA 1
ATOM 2703 C C . LEU A 1 333 ? 11.882 0.545 -11.741 1.00 97.38 333 LEU A C 1
ATOM 2705 O O . LEU A 1 333 ? 11.428 1.235 -10.835 1.00 97.38 333 LEU A O 1
ATOM 2709 N N . VAL A 1 334 ? 12.237 -0.729 -11.560 1.00 95.88 334 VAL A N 1
ATOM 2710 C CA . VAL A 1 334 ? 12.078 -1.431 -10.282 1.00 95.88 334 VAL A CA 1
ATOM 2711 C C . VAL A 1 334 ? 12.922 -0.791 -9.177 1.00 95.88 334 VAL A C 1
ATOM 2713 O O . VAL A 1 334 ? 12.423 -0.639 -8.069 1.00 95.88 334 VAL A O 1
ATOM 2716 N N . TYR A 1 335 ? 14.156 -0.353 -9.448 1.00 93.94 335 TYR A N 1
ATOM 2717 C CA . TYR A 1 335 ? 14.975 0.371 -8.465 1.00 93.94 335 TYR A CA 1
ATOM 2718 C C . TYR A 1 335 ? 14.301 1.650 -7.971 1.00 93.94 335 TYR A C 1
ATOM 2720 O O . TYR A 1 335 ? 14.172 1.847 -6.761 1.00 93.94 335 TYR A O 1
ATOM 2728 N N . TRP A 1 336 ? 13.834 2.481 -8.906 1.00 94.44 336 TRP A N 1
ATOM 2729 C CA . TRP A 1 336 ? 13.169 3.744 -8.596 1.00 94.44 336 TRP A CA 1
ATOM 2730 C C . TRP A 1 336 ? 11.812 3.555 -7.910 1.00 94.44 336 TRP A C 1
ATOM 2732 O O . TRP A 1 336 ? 11.369 4.464 -7.227 1.00 94.44 336 TRP A O 1
ATOM 2742 N N . ILE A 1 337 ? 11.174 2.385 -8.006 1.00 93.00 337 ILE A N 1
ATOM 2743 C CA . ILE A 1 337 ? 9.967 2.072 -7.222 1.00 93.00 337 ILE A CA 1
ATOM 2744 C C . ILE A 1 337 ? 10.332 1.502 -5.840 1.00 93.00 337 ILE A C 1
ATOM 2746 O O . ILE A 1 337 ? 9.729 1.872 -4.836 1.00 93.00 337 ILE A O 1
ATOM 2750 N N . CYS A 1 338 ? 11.313 0.598 -5.762 1.00 89.12 338 CYS A N 1
ATOM 2751 C CA . CYS A 1 338 ? 11.658 -0.124 -4.532 1.00 89.12 338 CYS A CA 1
ATOM 2752 C C . CYS A 1 338 ? 12.409 0.725 -3.501 1.00 89.12 338 CYS A C 1
ATOM 2754 O O . CYS A 1 338 ? 12.207 0.539 -2.302 1.00 89.12 338 CYS A O 1
ATOM 2756 N N . PHE A 1 339 ? 13.311 1.600 -3.949 1.00 86.94 339 PHE A N 1
ATOM 2757 C CA . PHE A 1 339 ? 14.258 2.299 -3.071 1.00 86.94 339 PHE A CA 1
ATOM 2758 C C . PHE A 1 339 ? 14.052 3.809 -3.024 1.00 86.94 339 PHE A C 1
ATOM 2760 O O . PHE A 1 339 ? 14.837 4.518 -2.384 1.00 86.94 339 PHE A O 1
ATOM 2767 N N . ALA A 1 340 ? 13.025 4.314 -3.705 1.00 86.12 340 ALA A N 1
ATOM 2768 C CA . ALA A 1 340 ? 12.682 5.716 -3.610 1.00 86.12 340 ALA A CA 1
ATOM 2769 C C . ALA A 1 340 ? 12.218 6.076 -2.199 1.00 86.12 340 ALA A C 1
ATOM 2771 O O . ALA A 1 340 ? 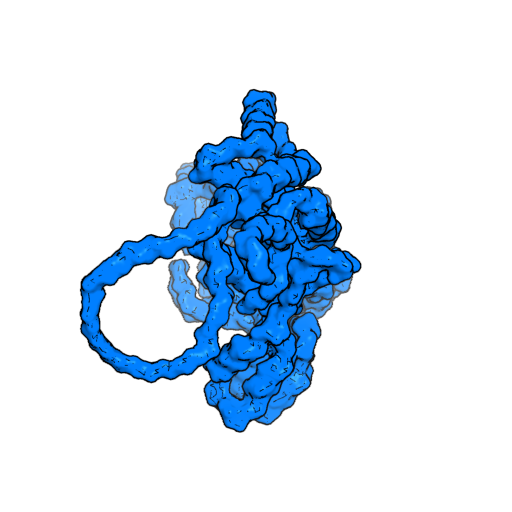11.610 5.275 -1.488 1.00 86.12 340 ALA A O 1
ATOM 2772 N N . LYS A 1 341 ? 12.533 7.304 -1.789 1.00 79.00 341 LYS A N 1
ATOM 2773 C CA . LYS A 1 341 ? 12.168 7.829 -0.472 1.00 79.00 341 LYS A CA 1
ATOM 2774 C C . LYS A 1 341 ? 10.651 7.981 -0.338 1.00 79.00 341 LYS A C 1
ATOM 2776 O O . LYS A 1 341 ? 10.097 7.699 0.719 1.00 79.00 341 LYS A O 1
ATOM 2781 N N . GLU A 1 342 ? 10.016 8.429 -1.414 1.00 81.44 342 GLU A N 1
ATOM 2782 C CA . GLU A 1 342 ? 8.571 8.546 -1.617 1.00 81.44 342 GLU A CA 1
ATOM 2783 C C . GLU A 1 342 ? 8.284 8.171 -3.089 1.00 81.44 342 GLU A C 1
ATOM 2785 O O . GLU A 1 342 ? 9.209 8.263 -3.904 1.00 81.44 342 GLU A O 1
ATOM 2790 N N . PRO A 1 343 ? 7.067 7.716 -3.448 1.00 87.81 343 PRO A N 1
ATOM 2791 C CA . PRO A 1 343 ? 6.721 7.421 -4.840 1.00 87.81 343 PRO A CA 1
ATOM 2792 C C . PRO A 1 343 ? 7.022 8.612 -5.756 1.00 87.81 343 PRO A C 1
ATOM 2794 O O . PRO A 1 343 ? 6.699 9.747 -5.414 1.00 87.81 343 PRO A O 1
ATOM 2797 N N . LEU A 1 344 ? 7.661 8.355 -6.900 1.00 91.88 344 LEU A N 1
ATOM 2798 C CA . LEU A 1 344 ? 7.930 9.397 -7.888 1.00 91.88 344 LEU A CA 1
ATOM 2799 C C . LEU A 1 344 ? 6.692 9.608 -8.750 1.00 91.88 344 LEU A C 1
ATOM 2801 O O . LEU A 1 344 ? 6.078 8.639 -9.207 1.00 91.88 344 LEU A O 1
ATOM 2805 N N . THR A 1 345 ? 6.408 10.865 -9.072 1.00 93.25 345 THR A N 1
ATOM 2806 C CA . THR A 1 345 ? 5.465 11.175 -10.146 1.00 93.25 345 THR A CA 1
ATOM 2807 C C . THR A 1 345 ? 5.993 10.670 -11.494 1.00 93.25 345 THR A C 1
ATOM 2809 O O . THR A 1 345 ? 7.201 10.501 -11.690 1.00 93.25 345 THR A O 1
ATOM 2812 N N . LEU A 1 346 ? 5.109 10.477 -12.475 1.00 93.19 346 LEU A N 1
ATOM 2813 C CA . LEU A 1 346 ? 5.483 10.061 -13.831 1.00 93.19 346 LEU A CA 1
ATOM 2814 C C . LEU A 1 346 ? 6.527 10.993 -14.464 1.00 93.19 346 LEU A C 1
ATOM 2816 O O . LEU A 1 346 ? 7.419 10.540 -15.185 1.00 93.19 346 LEU A O 1
ATOM 2820 N N . GLU A 1 347 ? 6.420 12.295 -14.187 1.00 90.38 347 GLU A N 1
ATOM 2821 C CA . GLU A 1 347 ? 7.363 13.301 -14.668 1.00 90.38 347 GLU A CA 1
ATOM 2822 C C . GLU A 1 347 ? 8.724 13.161 -13.977 1.00 90.38 347 GLU A C 1
ATOM 2824 O O . GLU A 1 347 ? 9.746 13.083 -14.653 1.00 90.38 347 GLU A O 1
ATOM 2829 N N . GLU A 1 348 ? 8.763 13.063 -12.648 1.00 92.94 348 GLU A N 1
ATOM 2830 C CA . GLU A 1 348 ? 10.011 12.869 -11.898 1.00 92.94 348 GLU A CA 1
ATOM 2831 C C . GLU A 1 348 ? 10.724 11.577 -12.310 1.00 92.94 348 GLU A C 1
ATOM 2833 O O . GLU A 1 348 ? 11.931 11.586 -12.560 1.00 92.94 348 GLU A O 1
ATOM 2838 N N . LEU A 1 349 ? 9.974 10.481 -12.460 1.00 95.00 349 LEU A N 1
ATOM 2839 C CA . LEU A 1 349 ? 10.506 9.194 -12.896 1.00 95.00 349 LEU A CA 1
ATOM 2840 C C . LEU A 1 349 ? 11.103 9.270 -14.307 1.00 95.00 349 LEU A C 1
ATOM 2842 O O . LEU A 1 349 ? 12.127 8.636 -14.572 1.00 95.00 349 LEU A O 1
ATOM 2846 N N . ARG A 1 350 ? 10.502 10.065 -15.207 1.00 93.19 350 ARG A N 1
ATOM 2847 C CA . ARG A 1 350 ? 11.028 10.300 -16.559 1.00 93.19 350 ARG A CA 1
ATOM 2848 C C . ARG A 1 350 ? 12.469 10.790 -16.503 1.00 93.19 350 ARG A C 1
ATOM 2850 O O . ARG A 1 350 ? 13.349 10.208 -17.139 1.00 93.19 350 ARG A O 1
ATOM 2857 N N . TRP A 1 351 ? 12.697 11.850 -15.732 1.00 92.31 351 TRP A N 1
ATOM 2858 C CA . TRP A 1 351 ? 14.011 12.462 -15.564 1.00 92.31 351 TRP A CA 1
ATOM 2859 C C . TRP A 1 351 ? 14.967 11.530 -14.827 1.00 92.31 351 TRP A C 1
ATOM 2861 O O . TRP A 1 351 ? 16.083 11.321 -15.299 1.00 92.31 351 TRP A O 1
ATOM 2871 N N . ALA A 1 352 ? 14.522 10.919 -13.730 1.00 93.94 352 ALA A N 1
ATOM 2872 C CA . ALA A 1 352 ? 15.327 9.991 -12.947 1.00 93.94 352 ALA A CA 1
ATOM 2873 C C . ALA A 1 352 ? 15.878 8.847 -13.816 1.00 93.94 352 ALA A C 1
ATOM 2875 O O . ALA A 1 352 ? 17.090 8.657 -13.909 1.00 93.94 352 ALA A O 1
ATOM 2876 N N . MET A 1 353 ? 15.004 8.143 -14.542 1.00 94.56 353 MET A N 1
ATOM 2877 C CA . MET A 1 353 ? 15.404 7.025 -15.399 1.00 94.56 353 MET A CA 1
ATOM 2878 C C . MET A 1 353 ? 16.252 7.463 -16.596 1.00 94.56 353 MET A C 1
ATOM 2880 O O . MET A 1 353 ? 17.169 6.740 -16.988 1.00 94.56 353 MET A O 1
ATOM 2884 N N . PHE A 1 354 ? 15.953 8.619 -17.197 1.00 93.75 354 PHE A N 1
ATOM 2885 C CA . PHE A 1 354 ? 16.706 9.117 -18.347 1.00 93.75 354 PHE A CA 1
ATOM 2886 C C . PHE A 1 354 ? 18.141 9.504 -17.966 1.00 93.75 354 PHE A C 1
ATOM 2888 O O . PHE A 1 354 ? 19.085 9.124 -18.659 1.00 93.75 354 PHE A O 1
ATOM 2895 N N . ILE A 1 355 ? 18.321 10.209 -16.847 1.00 93.38 355 ILE A N 1
ATOM 2896 C CA . ILE A 1 355 ? 19.644 10.617 -16.361 1.00 93.38 355 ILE A CA 1
ATOM 2897 C C . ILE A 1 355 ? 20.438 9.418 -15.854 1.00 93.38 355 ILE A C 1
ATOM 2899 O O . ILE A 1 355 ? 21.626 9.309 -16.156 1.00 93.38 355 ILE A O 1
ATOM 2903 N N . ASP A 1 356 ? 19.807 8.486 -15.142 1.00 92.38 356 ASP A N 1
ATOM 2904 C CA . ASP A 1 356 ? 20.402 7.195 -14.770 1.00 92.38 356 ASP A CA 1
ATOM 2905 C C . ASP A 1 356 ? 20.929 6.455 -16.017 1.00 92.38 356 ASP A C 1
ATOM 2907 O O . ASP A 1 356 ? 22.079 6.013 -16.062 1.00 92.38 356 ASP A O 1
ATOM 2911 N N . ALA A 1 357 ? 20.137 6.418 -17.094 1.00 93.06 357 ALA A N 1
ATOM 2912 C CA . ALA A 1 357 ? 20.535 5.786 -18.347 1.00 93.06 357 ALA A CA 1
ATOM 2913 C C . ALA A 1 357 ? 21.680 6.484 -19.091 1.00 93.06 357 ALA A C 1
ATOM 2915 O O . ALA A 1 357 ? 22.438 5.801 -19.784 1.00 93.06 357 ALA A O 1
ATOM 2916 N N . ASN A 1 358 ? 21.823 7.799 -18.925 1.00 93.19 358 ASN A N 1
ATOM 2917 C CA . ASN A 1 358 ? 22.717 8.631 -19.720 1.00 93.19 358 ASN A CA 1
ATOM 2918 C C . ASN A 1 358 ? 23.710 9.412 -18.829 1.00 93.19 358 ASN A C 1
ATOM 2920 O O . ASN A 1 358 ? 23.522 10.607 -18.581 1.00 93.19 358 ASN A O 1
ATOM 2924 N N . PRO A 1 359 ? 24.803 8.771 -18.353 1.00 87.62 359 PRO A N 1
ATOM 2925 C CA . PRO A 1 359 ? 25.798 9.382 -17.462 1.00 87.62 359 PRO A CA 1
ATOM 2926 C C . PRO A 1 359 ? 26.502 10.622 -18.023 1.00 87.62 359 PRO A C 1
ATOM 2928 O O . PRO A 1 359 ? 27.029 11.425 -17.259 1.00 87.62 359 PRO A O 1
ATOM 2931 N N . THR A 1 360 ? 26.513 10.785 -19.345 1.00 89.62 360 THR A N 1
ATOM 2932 C CA . THR A 1 360 ? 27.230 11.856 -20.047 1.00 89.62 360 THR A CA 1
ATOM 2933 C C . THR A 1 360 ? 26.441 13.154 -20.188 1.00 89.62 360 THR A C 1
ATOM 2935 O O . THR A 1 360 ? 27.017 14.151 -20.616 1.00 89.62 360 THR A O 1
ATOM 2938 N N . ILE A 1 361 ? 25.143 13.147 -19.878 1.00 89.81 361 ILE A N 1
ATOM 2939 C CA . ILE A 1 361 ? 24.273 14.323 -19.972 1.00 89.81 361 ILE A CA 1
ATOM 2940 C C . ILE A 1 361 ? 24.660 15.344 -18.901 1.00 89.81 361 ILE A C 1
ATOM 2942 O O . ILE A 1 361 ? 24.816 14.983 -17.733 1.00 89.81 361 ILE A O 1
ATOM 2946 N N . LYS A 1 362 ? 24.794 16.615 -19.303 1.00 89.62 362 LYS A N 1
ATOM 2947 C CA . LYS A 1 362 ? 25.217 17.711 -18.416 1.00 89.62 362 LYS A CA 1
ATOM 2948 C C . LYS A 1 362 ? 24.229 18.870 -18.343 1.00 89.62 362 LYS A C 1
ATOM 2950 O O . LYS A 1 362 ? 24.356 19.688 -17.439 1.00 89.62 362 LYS A O 1
ATOM 2955 N N . SER A 1 363 ? 23.266 18.951 -19.257 1.00 90.06 363 SER A N 1
ATOM 2956 C CA . SER A 1 363 ? 22.292 20.046 -19.308 1.00 90.06 363 SER A CA 1
ATOM 2957 C C . SER A 1 363 ? 20.873 19.554 -19.620 1.00 90.06 363 SER A C 1
ATOM 2959 O O . SER A 1 363 ? 20.681 18.480 -20.205 1.00 90.06 363 SER A O 1
ATOM 2961 N N . LEU A 1 364 ? 19.852 20.349 -19.279 1.00 85.31 364 LEU A N 1
ATOM 2962 C CA . LEU A 1 364 ? 18.472 20.084 -19.715 1.00 85.31 364 LEU A CA 1
ATOM 2963 C C . LEU A 1 364 ? 18.350 20.155 -21.236 1.00 85.31 364 LEU A C 1
ATOM 2965 O O . LEU A 1 364 ? 17.557 19.420 -21.830 1.00 85.31 364 LEU A O 1
ATOM 2969 N N . LYS A 1 365 ? 19.125 21.038 -21.871 1.00 85.00 365 LYS A N 1
ATOM 2970 C CA . LYS A 1 365 ? 19.184 21.134 -23.330 1.00 85.00 365 LYS A CA 1
ATOM 2971 C C . LYS A 1 365 ? 19.664 19.826 -23.967 1.00 85.00 365 LYS A C 1
ATOM 2973 O O . LYS A 1 365 ? 19.057 19.385 -24.945 1.00 85.00 365 LYS A O 1
ATOM 2978 N N . ASP A 1 366 ? 20.690 19.189 -23.402 1.00 87.94 366 ASP A N 1
ATOM 2979 C CA . ASP A 1 366 ? 21.176 17.889 -23.879 1.00 87.94 366 ASP A CA 1
ATOM 2980 C C . ASP A 1 366 ? 20.103 16.812 -23.725 1.00 87.94 366 ASP A C 1
ATOM 2982 O O . ASP A 1 366 ? 19.887 16.032 -24.648 1.00 87.94 366 ASP A O 1
ATOM 2986 N N . CYS A 1 367 ? 19.381 16.809 -22.596 1.00 85.88 367 CYS A N 1
ATOM 2987 C CA . CYS A 1 367 ? 18.279 15.872 -22.369 1.00 85.88 367 CYS A CA 1
ATOM 2988 C C . CYS A 1 367 ? 17.221 15.984 -23.465 1.00 85.88 367 CYS A C 1
ATOM 2990 O O . CYS A 1 367 ? 16.833 14.991 -24.065 1.00 85.88 367 CYS A O 1
ATOM 2992 N N . LYS A 1 368 ? 16.782 17.214 -23.746 1.00 79.00 368 LYS A N 1
ATOM 2993 C CA . LYS A 1 368 ? 15.714 17.500 -24.712 1.00 79.00 368 LYS A CA 1
ATOM 2994 C C . LYS A 1 368 ? 16.134 17.227 -26.155 1.00 79.00 368 LYS A C 1
ATOM 2996 O O . LYS A 1 368 ? 15.285 16.970 -26.997 1.00 79.00 368 LYS A O 1
ATOM 3001 N N . SER A 1 369 ? 17.435 17.278 -26.434 1.00 83.38 369 SER A N 1
ATOM 3002 C CA . SER A 1 369 ? 17.995 17.001 -27.762 1.00 83.38 369 SER A CA 1
ATOM 3003 C C . SER A 1 369 ? 18.345 15.520 -27.964 1.00 83.38 369 SER A C 1
ATOM 3005 O O . SER A 1 369 ? 18.685 15.114 -29.078 1.00 83.38 369 SER A O 1
ATOM 3007 N N . ALA A 1 370 ? 18.302 14.706 -26.905 1.00 87.06 370 ALA A N 1
ATOM 3008 C CA . ALA A 1 370 ? 18.650 13.296 -26.966 1.00 87.06 370 ALA A CA 1
ATOM 3009 C C . ALA A 1 370 ? 17.546 12.478 -27.646 1.00 87.06 370 ALA A C 1
ATOM 3011 O O . ALA A 1 370 ? 16.364 12.599 -27.333 1.00 87.06 370 ALA A O 1
ATOM 3012 N N . ARG A 1 371 ? 17.947 11.589 -28.562 1.00 84.81 371 ARG A N 1
ATOM 3013 C CA . ARG A 1 371 ? 17.013 10.773 -29.359 1.00 84.81 371 ARG A CA 1
ATOM 3014 C C . ARG A 1 371 ? 16.191 9.787 -28.527 1.00 84.81 371 ARG A C 1
ATOM 3016 O O . ARG A 1 371 ? 15.126 9.374 -28.963 1.00 84.81 371 ARG A O 1
ATOM 3023 N N . ASP A 1 372 ? 16.715 9.352 -27.388 1.00 86.62 372 ASP A N 1
ATOM 3024 C CA . ASP A 1 372 ? 16.109 8.353 -26.506 1.00 86.62 372 ASP A CA 1
ATOM 3025 C C . ASP A 1 372 ? 15.339 8.971 -25.328 1.00 86.62 372 ASP A C 1
ATOM 3027 O O . ASP A 1 372 ? 14.801 8.228 -24.490 1.00 86.62 372 ASP A O 1
ATOM 3031 N N . PHE A 1 373 ? 15.261 10.308 -25.271 1.00 88.38 373 PHE A N 1
ATOM 3032 C CA . PHE A 1 373 ? 14.446 11.010 -24.291 1.00 88.38 373 PHE A CA 1
ATOM 3033 C C . PHE A 1 373 ? 12.968 10.639 -24.504 1.00 88.38 373 PHE A C 1
ATOM 3035 O O . PHE A 1 373 ? 12.455 10.767 -25.615 1.00 88.38 373 PHE A O 1
ATOM 3042 N N . PRO A 1 374 ? 12.262 10.128 -23.479 1.00 86.56 374 PRO A N 1
ATOM 3043 C CA . PRO A 1 374 ? 10.901 9.600 -23.624 1.00 86.56 374 PRO A CA 1
ATOM 3044 C C . PRO A 1 374 ? 9.843 10.715 -23.720 1.00 86.56 374 PRO A C 1
ATOM 3046 O O . PRO A 1 374 ? 9.023 10.890 -22.816 1.00 86.56 374 PRO A O 1
ATOM 3049 N N . CYS A 1 375 ? 9.865 11.463 -24.824 1.00 85.31 375 CYS A N 1
ATOM 3050 C CA . CYS A 1 375 ? 8.956 12.562 -25.131 1.00 85.31 375 CYS A CA 1
ATOM 3051 C C . CYS A 1 375 ? 8.850 12.769 -26.651 1.00 85.31 375 CYS A C 1
ATOM 3053 O O . CYS A 1 375 ? 9.870 12.929 -27.313 1.00 85.31 375 CYS A O 1
ATOM 3055 N N . ASP A 1 376 ? 7.625 12.817 -27.184 1.00 75.12 376 ASP A N 1
ATOM 3056 C CA . ASP A 1 376 ? 7.362 13.061 -28.617 1.00 75.12 376 ASP A CA 1
ATOM 3057 C C . ASP A 1 376 ? 7.071 14.545 -28.920 1.00 75.12 376 ASP A C 1
ATOM 3059 O O . ASP A 1 376 ? 6.923 14.926 -30.079 1.00 75.12 376 ASP A O 1
ATOM 3063 N N . CYS A 1 377 ? 6.922 15.393 -27.895 1.00 75.19 377 CYS A N 1
ATOM 3064 C CA . CYS A 1 377 ? 6.576 16.803 -28.071 1.00 75.19 377 CYS A CA 1
ATOM 3065 C C . CYS A 1 377 ? 7.765 17.742 -27.839 1.00 75.19 377 CYS A C 1
ATOM 3067 O O . CYS A 1 377 ? 8.633 17.477 -27.011 1.00 75.19 377 CYS A O 1
ATOM 3069 N N . GLU A 1 378 ? 7.739 18.889 -28.518 1.00 63.25 378 GLU A N 1
ATOM 3070 C CA . GLU A 1 378 ? 8.736 19.962 -28.389 1.00 63.25 378 GLU A CA 1
ATOM 3071 C C . GLU A 1 378 ? 8.483 20.893 -27.182 1.00 63.25 378 GLU A C 1
ATOM 3073 O O . GLU A 1 378 ? 9.251 21.826 -26.943 1.00 63.25 378 GLU A O 1
ATOM 3078 N N . CYS A 1 379 ? 7.397 20.699 -26.418 1.00 55.88 379 CYS A N 1
ATOM 3079 C CA . CYS A 1 379 ? 7.005 21.644 -25.372 1.00 55.88 379 CYS A CA 1
ATOM 3080 C C . CYS A 1 379 ? 7.820 21.488 -24.074 1.00 55.88 379 CYS A C 1
ATOM 3082 O O . CYS A 1 379 ? 7.971 20.402 -23.518 1.00 55.88 379 CYS A O 1
ATOM 3084 N N . LEU A 1 380 ? 8.319 22.628 -23.584 1.00 51.44 380 LEU A N 1
ATOM 3085 C CA . LEU A 1 380 ? 9.236 22.749 -22.445 1.00 51.44 380 LEU A CA 1
ATOM 3086 C C . LEU A 1 380 ? 8.551 22.718 -21.072 1.00 51.44 380 LEU A C 1
ATOM 3088 O O . LEU A 1 380 ? 9.219 22.386 -20.098 1.00 51.44 380 LEU A O 1
ATOM 3092 N N . ASP A 1 381 ? 7.256 23.040 -20.996 1.00 51.16 381 ASP A N 1
ATOM 3093 C CA . ASP A 1 381 ? 6.606 23.312 -19.707 1.00 51.16 381 ASP A CA 1
ATOM 3094 C C . ASP A 1 381 ? 5.695 22.182 -19.201 1.00 51.16 381 ASP A C 1
ATOM 3096 O O . ASP A 1 381 ? 5.562 22.043 -17.987 1.00 51.16 381 ASP A O 1
ATOM 3100 N N . LYS A 1 382 ? 5.079 21.368 -20.082 1.00 58.44 382 LYS A N 1
ATOM 3101 C CA . LYS A 1 382 ? 4.270 20.173 -19.731 1.00 58.44 382 LYS A CA 1
ATOM 3102 C C . LYS A 1 382 ? 4.145 19.216 -20.931 1.00 58.44 382 LYS A C 1
ATOM 3104 O O . LYS A 1 382 ? 3.315 19.467 -21.806 1.00 58.44 382 LYS A O 1
ATOM 3109 N N . CYS A 1 383 ? 4.908 18.116 -20.981 1.00 68.38 383 CYS A N 1
ATOM 3110 C CA . CYS A 1 383 ? 4.612 17.046 -21.953 1.00 68.38 383 CYS A CA 1
ATOM 3111 C C . CYS A 1 383 ? 3.259 16.425 -21.589 1.00 68.38 383 CYS A C 1
ATOM 3113 O O . CYS A 1 383 ? 3.086 15.856 -20.514 1.00 68.38 383 CYS A O 1
ATOM 3115 N N . THR A 1 384 ? 2.305 16.523 -22.511 1.00 68.94 384 THR A N 1
ATOM 3116 C CA . THR A 1 384 ? 1.028 15.786 -22.495 1.00 68.94 384 THR A CA 1
ATOM 3117 C C . THR A 1 384 ? 1.114 14.491 -23.306 1.00 68.94 384 THR A C 1
ATOM 3119 O O . THR A 1 384 ? 0.123 13.801 -23.544 1.00 68.94 384 THR A O 1
ATOM 3122 N N . CYS A 1 385 ? 2.317 14.176 -23.777 1.00 82.31 385 CYS A N 1
ATOM 3123 C CA . CYS A 1 385 ? 2.617 13.045 -24.616 1.00 82.31 385 CYS A CA 1
ATOM 3124 C C . CYS A 1 385 ? 2.624 11.741 -23.800 1.00 82.31 385 CYS A C 1
ATOM 3126 O O . CYS A 1 385 ? 3.372 11.584 -22.838 1.00 82.31 385 CYS A O 1
ATOM 3128 N N . LYS A 1 386 ? 1.843 10.743 -24.226 1.00 88.94 386 LYS A N 1
ATOM 3129 C CA . LYS A 1 386 ? 1.718 9.442 -23.536 1.00 88.94 386 LYS A CA 1
ATOM 3130 C C . LYS A 1 386 ? 2.916 8.506 -23.736 1.00 88.94 386 LYS A C 1
ATOM 3132 O O . LYS A 1 386 ? 2.788 7.286 -23.686 1.00 88.94 386 LYS A O 1
ATOM 3137 N N . VAL A 1 387 ? 4.086 9.044 -24.078 1.00 90.25 387 VAL A N 1
ATOM 3138 C CA . VAL A 1 387 ? 5.297 8.242 -24.325 1.00 90.25 387 VAL A CA 1
ATOM 3139 C C . VAL A 1 387 ? 5.770 7.601 -23.035 1.00 90.25 387 VAL A C 1
ATOM 3141 O O . VAL A 1 387 ? 6.022 6.401 -23.011 1.00 90.25 387 VAL A O 1
ATOM 3144 N N . MET A 1 388 ? 5.859 8.388 -21.960 1.00 91.81 388 MET A N 1
ATOM 3145 C CA . MET A 1 388 ? 6.315 7.871 -20.674 1.00 91.81 388 MET A CA 1
ATOM 3146 C C . MET A 1 388 ? 5.303 6.896 -20.063 1.00 91.81 388 MET A C 1
ATOM 3148 O O . MET A 1 388 ? 5.728 5.875 -19.538 1.00 91.81 388 MET A O 1
ATOM 3152 N N . GLU A 1 389 ? 3.994 7.145 -20.212 1.00 93.00 389 GLU A N 1
ATOM 3153 C CA . GLU A 1 389 ? 2.935 6.200 -19.810 1.00 93.00 389 GLU A CA 1
ATOM 3154 C C . GLU A 1 389 ? 3.146 4.832 -20.475 1.00 93.00 389 GLU A C 1
ATOM 3156 O O . GLU A 1 389 ? 3.405 3.837 -19.798 1.00 93.00 389 GLU A O 1
ATOM 3161 N N . ARG A 1 390 ? 3.195 4.811 -21.815 1.00 91.75 390 ARG A N 1
ATOM 3162 C CA . ARG A 1 390 ? 3.457 3.595 -22.603 1.00 91.75 390 ARG A CA 1
ATOM 3163 C C . ARG A 1 390 ? 4.795 2.945 -22.249 1.00 91.75 390 ARG A C 1
ATOM 3165 O O . ARG A 1 390 ? 4.926 1.725 -22.308 1.00 91.75 390 ARG A O 1
ATOM 3172 N N . ARG A 1 391 ? 5.812 3.739 -21.893 1.00 93.75 391 ARG A N 1
ATOM 3173 C CA . ARG A 1 391 ? 7.130 3.234 -21.485 1.00 93.75 391 ARG A CA 1
ATOM 3174 C C . ARG A 1 391 ? 7.074 2.550 -20.121 1.00 93.75 391 ARG A C 1
ATOM 3176 O O . ARG A 1 391 ? 7.677 1.492 -19.979 1.00 93.75 391 ARG A O 1
ATOM 3183 N N . VAL A 1 392 ? 6.357 3.106 -19.145 1.00 95.31 392 VAL A N 1
ATOM 3184 C CA . VAL A 1 392 ? 6.136 2.464 -17.838 1.00 95.31 392 VAL A CA 1
ATOM 3185 C C . VAL A 1 392 ? 5.356 1.163 -18.015 1.00 95.31 392 VAL A C 1
ATOM 3187 O O . VAL A 1 392 ? 5.791 0.134 -17.505 1.00 95.31 392 VAL A O 1
ATOM 3190 N N . GLU A 1 393 ? 4.282 1.174 -18.807 1.00 92.12 393 GLU A N 1
ATOM 3191 C CA . GLU A 1 393 ? 3.497 -0.027 -19.128 1.00 92.12 393 GLU A CA 1
ATOM 3192 C C . GLU A 1 393 ? 4.366 -1.117 -19.774 1.00 92.12 393 GLU A C 1
ATOM 3194 O O . GLU A 1 393 ? 4.368 -2.270 -19.332 1.00 92.12 393 GLU A O 1
ATOM 3199 N N . ALA A 1 394 ? 5.160 -0.745 -20.784 1.00 93.12 394 ALA A N 1
ATOM 3200 C CA . ALA A 1 394 ? 6.029 -1.668 -21.505 1.00 93.12 394 ALA A CA 1
ATOM 3201 C C . ALA A 1 394 ? 7.147 -2.246 -20.628 1.00 93.12 394 ALA A C 1
ATOM 3203 O O . ALA A 1 394 ? 7.486 -3.413 -20.779 1.00 93.12 394 ALA A O 1
ATOM 3204 N N . LEU A 1 395 ? 7.733 -1.451 -19.727 1.00 96.44 395 LEU A N 1
ATOM 3205 C CA . LEU A 1 395 ? 8.829 -1.893 -18.858 1.00 96.44 395 LEU A CA 1
ATOM 3206 C C . LEU A 1 395 ? 8.346 -2.649 -17.619 1.00 96.44 395 LEU A C 1
ATOM 3208 O O . LEU A 1 395 ? 9.079 -3.499 -17.109 1.00 96.44 395 LEU A O 1
ATOM 3212 N N . GLY A 1 396 ? 7.152 -2.317 -17.125 1.00 94.62 396 GLY A N 1
ATOM 3213 C CA . GLY A 1 396 ? 6.543 -2.908 -15.940 1.00 94.62 396 GLY A CA 1
ATOM 3214 C C . GLY A 1 396 ? 5.763 -4.190 -16.216 1.00 94.62 396 GLY A C 1
ATOM 3215 O O . GLY A 1 396 ? 5.497 -4.932 -15.276 1.00 94.62 396 GLY A O 1
ATOM 3216 N N . HIS A 1 397 ? 5.394 -4.468 -17.473 1.00 92.50 397 HIS A N 1
ATOM 3217 C CA . HIS A 1 397 ? 4.675 -5.683 -17.883 1.00 92.50 397 HIS A CA 1
ATOM 3218 C C . HIS A 1 397 ? 3.422 -5.972 -17.034 1.00 92.50 397 HIS A C 1
ATOM 3220 O O . HIS A 1 397 ? 3.157 -7.111 -16.657 1.00 92.50 397 HIS A O 1
ATOM 3226 N N . GLY A 1 398 ? 2.658 -4.927 -16.699 1.00 89.88 398 GLY A N 1
ATOM 3227 C CA . GLY A 1 398 ? 1.445 -5.031 -15.878 1.00 89.88 398 GLY A CA 1
ATOM 3228 C C . GLY A 1 398 ? 1.685 -5.191 -14.372 1.00 89.88 398 GLY A C 1
ATOM 3229 O O . GLY A 1 398 ? 0.722 -5.281 -13.620 1.00 89.88 398 GLY A O 1
ATOM 3230 N N . LEU A 1 399 ? 2.940 -5.202 -13.908 1.00 94.25 399 LEU A N 1
ATOM 3231 C CA . LEU A 1 399 ? 3.289 -5.197 -12.480 1.00 94.25 399 LEU A CA 1
ATOM 3232 C C . LEU A 1 399 ? 3.399 -3.779 -11.895 1.00 94.25 399 LEU A C 1
ATOM 3234 O O . LEU A 1 399 ? 3.477 -3.616 -10.677 1.00 94.25 399 LEU A O 1
ATOM 3238 N N . VAL A 1 400 ? 3.406 -2.760 -12.753 1.00 95.38 400 VAL A N 1
ATOM 3239 C CA . VAL A 1 400 ? 3.553 -1.343 -12.405 1.00 95.38 400 VAL A CA 1
ATOM 3240 C C . VAL A 1 400 ? 2.368 -0.570 -12.976 1.00 95.38 400 VAL A C 1
ATOM 3242 O O . VAL A 1 400 ? 1.936 -0.849 -14.092 1.00 95.38 400 VAL A O 1
ATOM 3245 N N . GLU A 1 401 ? 1.864 0.392 -12.212 1.00 93.81 401 GLU A N 1
ATOM 3246 C CA . GLU A 1 401 ? 0.781 1.299 -12.590 1.00 93.81 401 GLU A CA 1
ATOM 3247 C C . GLU A 1 401 ? 1.170 2.761 -12.370 1.00 93.81 401 GLU A C 1
ATOM 3249 O O . GLU A 1 401 ? 2.138 3.075 -11.669 1.00 93.81 401 GLU A O 1
ATOM 3254 N N . ILE A 1 402 ? 0.366 3.640 -12.963 1.00 93.75 402 ILE A N 1
ATOM 3255 C CA . ILE A 1 402 ? 0.363 5.079 -12.721 1.00 93.75 402 ILE A CA 1
ATOM 3256 C C . ILE A 1 402 ? -0.963 5.391 -12.027 1.00 93.75 402 ILE A C 1
ATOM 3258 O O . ILE A 1 402 ? -2.023 5.046 -12.548 1.00 93.75 402 ILE A O 1
ATOM 3262 N N . THR A 1 403 ? -0.906 5.987 -10.840 1.00 89.88 403 THR A N 1
ATOM 3263 C CA . THR A 1 403 ? -2.095 6.313 -10.042 1.00 89.88 403 THR A CA 1
ATOM 3264 C C . THR A 1 403 ? -2.810 7.560 -10.564 1.00 89.88 403 THR A C 1
ATOM 3266 O O . THR A 1 403 ? -2.259 8.333 -11.348 1.00 89.88 403 THR A O 1
ATOM 3269 N N . ASP A 1 404 ? -4.007 7.836 -10.039 1.00 85.50 404 ASP A N 1
ATOM 3270 C CA . ASP A 1 404 ? -4.721 9.097 -10.293 1.00 85.50 404 ASP A CA 1
ATOM 3271 C C . ASP A 1 404 ? -3.940 10.336 -9.809 1.00 85.50 404 ASP A C 1
ATOM 3273 O O . ASP A 1 404 ? -4.095 11.427 -10.357 1.00 85.50 404 ASP A O 1
ATOM 3277 N N . SER A 1 405 ? -3.073 10.176 -8.798 1.00 86.62 405 SER A N 1
ATOM 3278 C CA . SER A 1 405 ? -2.130 11.210 -8.341 1.00 86.62 405 SER A CA 1
ATOM 3279 C C . SER A 1 405 ? -0.901 11.355 -9.244 1.00 86.62 405 SER A C 1
ATOM 3281 O O . SER A 1 405 ? -0.049 12.198 -8.971 1.00 86.62 405 SER A O 1
ATOM 3283 N N . ASN A 1 406 ? -0.837 10.592 -10.340 1.00 89.75 406 ASN A N 1
ATOM 3284 C CA . ASN A 1 406 ? 0.275 10.520 -11.282 1.00 89.75 406 ASN A CA 1
ATOM 3285 C C . ASN A 1 406 ? 1.559 9.922 -10.680 1.00 89.75 406 ASN A C 1
ATOM 3287 O O . ASN A 1 406 ? 2.642 10.145 -11.221 1.00 89.75 406 ASN A O 1
ATOM 3291 N N . ASP A 1 407 ? 1.450 9.159 -9.591 1.00 92.12 407 ASP A N 1
ATOM 3292 C CA . ASP A 1 407 ? 2.570 8.453 -8.967 1.00 92.12 407 ASP A CA 1
ATOM 3293 C C . ASP A 1 407 ? 2.785 7.100 -9.643 1.00 92.12 407 ASP A C 1
ATOM 3295 O O . ASP A 1 407 ? 1.829 6.397 -9.975 1.00 92.12 407 ASP A O 1
ATOM 3299 N N . VAL A 1 408 ? 4.044 6.706 -9.826 1.00 94.62 408 VAL A N 1
ATOM 3300 C CA . VAL A 1 408 ? 4.388 5.393 -10.381 1.00 94.62 408 VAL A CA 1
ATOM 3301 C C . VAL A 1 408 ? 4.697 4.422 -9.250 1.00 94.62 408 VAL A C 1
ATOM 3303 O O . VAL A 1 408 ? 5.594 4.651 -8.437 1.00 94.62 408 VAL A O 1
ATOM 3306 N N . GLN A 1 409 ? 3.977 3.303 -9.211 1.00 93.50 409 GLN A N 1
ATOM 3307 C CA . GLN A 1 409 ? 4.123 2.296 -8.160 1.00 93.50 409 GLN A CA 1
ATOM 3308 C C . GLN A 1 409 ? 3.815 0.886 -8.664 1.00 93.50 409 GLN A C 1
ATOM 3310 O O . GLN A 1 409 ? 3.262 0.695 -9.743 1.00 93.50 409 GLN A O 1
ATOM 3315 N N . PHE A 1 410 ? 4.127 -0.135 -7.864 1.00 93.06 410 PHE A N 1
ATOM 3316 C CA . PHE A 1 410 ? 3.600 -1.472 -8.135 1.00 93.06 410 PHE A CA 1
ATOM 3317 C C . PHE A 1 410 ? 2.087 -1.526 -7.913 1.00 93.06 410 PHE A C 1
ATOM 3319 O O . PHE A 1 410 ? 1.618 -1.034 -6.878 1.00 93.06 410 PHE A O 1
ATOM 3326 N N . ILE A 1 411 ? 1.387 -2.257 -8.792 1.00 89.56 411 ILE A N 1
ATOM 3327 C CA . ILE A 1 411 ? -0.081 -2.460 -8.803 1.00 89.56 411 ILE A CA 1
ATOM 3328 C C . ILE A 1 411 ? -0.668 -2.946 -7.472 1.00 89.56 411 ILE A C 1
ATOM 3330 O O . ILE A 1 411 ? -1.864 -2.839 -7.217 1.00 89.56 411 ILE A O 1
ATOM 3334 N N . HIS A 1 412 ? 0.160 -3.549 -6.617 1.00 83.31 412 HIS A N 1
ATOM 3335 C CA . HIS A 1 412 ? -0.242 -3.975 -5.286 1.00 83.31 412 HIS A CA 1
ATOM 3336 C C . HIS A 1 412 ? 0.971 -4.170 -4.367 1.00 83.31 412 HIS A C 1
ATOM 3338 O O . HIS A 1 412 ? 2.075 -4.460 -4.834 1.00 83.31 412 HIS A O 1
ATOM 3344 N N . GLN A 1 413 ? 0.769 -4.090 -3.047 1.00 79.06 413 GLN A N 1
ATOM 3345 C CA . GLN A 1 413 ? 1.817 -4.338 -2.046 1.00 79.06 413 GLN A CA 1
ATOM 3346 C C . GLN A 1 413 ? 2.469 -5.720 -2.197 1.00 79.06 413 GLN A C 1
ATOM 3348 O O . GLN A 1 413 ? 3.682 -5.844 -2.125 1.00 79.06 413 GLN A O 1
ATOM 3353 N N . PHE A 1 414 ? 1.688 -6.748 -2.514 1.00 82.38 414 PHE A N 1
ATOM 3354 C CA . PHE A 1 414 ? 2.220 -8.096 -2.748 1.00 82.38 414 PHE A CA 1
ATOM 3355 C C . PHE A 1 414 ? 3.212 -8.180 -3.926 1.00 82.38 414 PHE A C 1
ATOM 3357 O O . PHE A 1 414 ? 4.101 -9.022 -3.913 1.00 82.38 414 PHE A O 1
ATOM 3364 N N . VAL A 1 415 ? 3.110 -7.309 -4.938 1.00 88.94 415 VAL A N 1
ATOM 3365 C CA . VAL A 1 415 ? 4.127 -7.253 -6.004 1.00 88.94 415 VAL A CA 1
ATOM 3366 C C . VAL A 1 415 ? 5.443 -6.696 -5.456 1.00 88.94 415 VAL A C 1
ATOM 3368 O O . VAL A 1 415 ? 6.512 -7.189 -5.796 1.00 88.94 415 VAL A O 1
ATOM 3371 N N . GLN A 1 416 ? 5.383 -5.732 -4.537 1.00 87.50 416 GLN A N 1
ATOM 3372 C CA . GLN A 1 416 ? 6.571 -5.247 -3.836 1.00 87.50 416 GLN A CA 1
ATOM 3373 C C . GLN A 1 416 ? 7.219 -6.357 -2.993 1.00 87.50 416 GLN A C 1
ATOM 3375 O O . GLN A 1 416 ? 8.424 -6.557 -3.093 1.00 87.50 416 GLN A O 1
ATOM 3380 N N . GLU A 1 417 ? 6.427 -7.118 -2.233 1.00 84.88 417 GLU A N 1
ATOM 3381 C CA . GLU A 1 417 ? 6.895 -8.294 -1.472 1.00 84.88 417 GLU A CA 1
ATOM 3382 C C . GLU A 1 417 ? 7.506 -9.357 -2.404 1.00 84.88 417 GLU A C 1
ATOM 3384 O O . GLU A 1 417 ? 8.531 -9.959 -2.100 1.00 84.88 417 GLU A O 1
ATOM 3389 N N . PHE A 1 418 ? 6.945 -9.551 -3.600 1.00 89.62 418 PHE A N 1
ATOM 3390 C CA . PHE A 1 418 ? 7.531 -10.428 -4.614 1.00 89.62 418 PHE A CA 1
ATOM 3391 C C . PHE A 1 418 ? 8.929 -9.957 -5.069 1.00 89.62 418 PHE A C 1
ATOM 3393 O O . PHE A 1 418 ? 9.856 -10.766 -5.176 1.00 89.62 418 PHE A O 1
ATOM 3400 N N . PHE A 1 419 ? 9.124 -8.653 -5.290 1.00 91.06 419 PHE A N 1
ATOM 3401 C CA . PHE A 1 419 ? 10.439 -8.112 -5.650 1.00 91.06 419 PHE A CA 1
ATOM 3402 C C . PHE A 1 419 ? 11.447 -8.160 -4.503 1.00 91.06 419 PHE A C 1
ATOM 3404 O O . PHE A 1 419 ? 12.603 -8.523 -4.742 1.00 91.06 419 PHE A O 1
ATOM 3411 N N . ILE A 1 420 ? 11.014 -7.814 -3.292 1.00 86.62 420 ILE A N 1
ATOM 3412 C CA . ILE A 1 420 ? 11.876 -7.677 -2.118 1.00 86.62 420 ILE A CA 1
ATOM 3413 C C . ILE A 1 420 ? 12.056 -9.024 -1.414 1.00 86.62 420 ILE A C 1
ATOM 3415 O O . ILE A 1 420 ? 13.145 -9.591 -1.455 1.00 86.62 420 ILE A O 1
ATOM 3419 N N . ASP A 1 421 ? 10.990 -9.585 -0.852 1.00 83.50 421 ASP A N 1
ATOM 3420 C CA . ASP A 1 421 ? 11.042 -10.765 0.019 1.00 83.50 421 ASP A CA 1
ATOM 3421 C C . ASP A 1 421 ? 11.262 -12.058 -0.775 1.00 83.50 421 ASP A C 1
ATOM 3423 O O . ASP A 1 421 ? 11.958 -12.968 -0.323 1.00 83.50 421 ASP A O 1
ATOM 3427 N N . LYS A 1 422 ? 10.717 -12.141 -1.998 1.00 83.56 422 LYS A N 1
ATOM 3428 C CA . LYS A 1 422 ? 10.881 -13.317 -2.880 1.00 83.56 422 LYS A CA 1
ATOM 3429 C C . LYS A 1 422 ? 12.059 -13.205 -3.838 1.00 83.56 422 LYS A C 1
ATOM 3431 O O . LYS A 1 422 ? 12.152 -13.973 -4.799 1.00 83.56 422 LYS A O 1
ATOM 3436 N N . MET A 1 423 ? 12.979 -12.274 -3.580 1.00 89.88 423 MET A N 1
ATOM 3437 C CA . MET A 1 423 ? 14.254 -12.129 -4.289 1.00 89.88 423 MET A CA 1
ATOM 3438 C C . MET A 1 423 ? 14.116 -11.929 -5.810 1.00 89.88 423 MET A C 1
ATOM 3440 O O . MET A 1 423 ? 15.073 -12.179 -6.552 1.00 89.88 423 MET A O 1
ATOM 3444 N N . ALA A 1 424 ? 12.955 -11.486 -6.317 1.00 93.12 424 ALA A N 1
ATOM 3445 C CA . ALA A 1 424 ? 12.789 -11.257 -7.755 1.00 93.12 424 ALA A CA 1
ATOM 3446 C C . ALA A 1 424 ? 13.655 -10.084 -8.234 1.00 93.12 424 ALA A C 1
ATOM 3448 O O . ALA A 1 424 ? 14.201 -10.136 -9.334 1.00 93.12 424 ALA A O 1
ATOM 3449 N N . LEU A 1 425 ? 13.902 -9.088 -7.376 1.00 93.81 425 LEU A N 1
ATOM 3450 C CA . LEU A 1 425 ? 14.861 -8.019 -7.650 1.00 93.81 425 LEU A CA 1
ATOM 3451 C C . LEU A 1 425 ? 16.278 -8.557 -7.898 1.00 93.81 425 LEU A C 1
ATOM 3453 O O . LEU A 1 425 ? 16.935 -8.167 -8.861 1.00 93.81 425 LEU A O 1
ATOM 3457 N N . VAL A 1 426 ? 16.734 -9.493 -7.062 1.00 94.62 426 VAL A N 1
ATOM 3458 C CA . VAL A 1 426 ? 18.055 -10.125 -7.200 1.00 94.62 426 VAL A CA 1
ATOM 3459 C C . VAL A 1 426 ? 18.129 -10.948 -8.485 1.00 94.62 426 VAL A C 1
ATOM 3461 O O . VAL A 1 426 ? 19.119 -10.869 -9.213 1.00 94.62 426 VAL A O 1
ATOM 3464 N N . ARG A 1 427 ? 17.066 -11.699 -8.815 1.00 95.25 427 ARG A N 1
ATOM 3465 C CA . ARG A 1 427 ? 16.974 -12.424 -10.095 1.00 95.25 427 ARG A CA 1
ATOM 3466 C C . ARG A 1 427 ? 17.041 -11.466 -11.285 1.00 95.25 427 ARG A C 1
ATOM 3468 O O . ARG A 1 427 ? 17.798 -11.725 -12.219 1.00 95.25 427 ARG A O 1
ATOM 3475 N N . LEU A 1 428 ? 16.302 -10.357 -11.237 1.00 95.31 428 LEU A N 1
ATOM 3476 C CA . LEU A 1 428 ? 16.287 -9.343 -12.290 1.00 95.31 428 LEU A CA 1
ATOM 3477 C C . LEU A 1 428 ? 17.666 -8.718 -12.474 1.00 95.31 428 LEU A C 1
ATOM 3479 O O . LEU A 1 428 ? 18.154 -8.634 -13.601 1.00 95.31 428 LEU A O 1
ATOM 3483 N N . TYR A 1 429 ? 18.322 -8.347 -11.374 1.00 95.44 429 TYR A N 1
ATOM 3484 C CA . TYR A 1 429 ? 19.672 -7.806 -11.397 1.00 95.44 429 TYR A CA 1
ATOM 3485 C C . TYR A 1 429 ? 20.669 -8.793 -12.012 1.00 95.44 429 TYR A C 1
ATOM 3487 O O . TYR A 1 429 ? 21.329 -8.466 -12.997 1.00 95.44 429 TYR A O 1
ATOM 3495 N N . ASN A 1 430 ? 20.743 -10.017 -11.485 1.00 94.38 430 ASN A N 1
ATOM 3496 C CA . ASN A 1 430 ? 21.728 -11.017 -11.906 1.00 94.38 430 ASN A CA 1
ATOM 3497 C C . ASN A 1 430 ? 21.523 -11.491 -13.355 1.00 94.38 430 ASN A C 1
ATOM 3499 O O . ASN A 1 430 ? 22.468 -11.955 -13.984 1.00 94.38 430 ASN A O 1
ATOM 3503 N N . ARG A 1 431 ? 20.308 -11.369 -13.907 1.00 94.25 431 ARG A N 1
ATOM 3504 C CA . ARG A 1 431 ? 20.022 -11.642 -15.329 1.00 94.25 431 ARG A CA 1
ATOM 3505 C C . ARG A 1 431 ? 20.336 -10.471 -16.258 1.00 94.25 431 ARG A C 1
ATOM 3507 O O . ARG A 1 431 ? 20.448 -10.672 -17.461 1.00 94.25 431 ARG A O 1
ATOM 3514 N N . THR A 1 432 ? 20.445 -9.265 -15.715 1.00 91.06 432 THR A N 1
ATOM 3515 C CA . THR A 1 432 ? 20.637 -8.021 -16.475 1.00 91.06 432 THR A CA 1
ATOM 3516 C C . THR A 1 432 ? 22.083 -7.520 -16.413 1.00 91.06 432 THR A C 1
ATOM 3518 O O . THR A 1 432 ? 22.567 -6.861 -17.335 1.00 91.06 432 THR A O 1
ATOM 3521 N N . SER A 1 433 ? 22.774 -7.812 -15.312 1.00 85.81 433 SER A N 1
ATOM 3522 C CA . SER A 1 433 ? 24.165 -7.454 -15.066 1.00 85.81 433 SER A CA 1
ATOM 3523 C C . SER A 1 433 ? 25.104 -8.518 -15.629 1.00 85.81 433 SER A C 1
ATOM 3525 O O . SER A 1 433 ? 24.897 -9.708 -15.426 1.00 85.81 433 SER A O 1
ATOM 3527 N N . ASN A 1 434 ? 26.190 -8.085 -16.272 1.00 79.88 434 ASN A N 1
ATOM 3528 C CA . ASN A 1 434 ? 27.275 -8.978 -16.705 1.00 79.88 434 ASN A CA 1
ATOM 3529 C C . ASN A 1 434 ? 28.288 -9.262 -15.576 1.00 79.88 434 ASN A C 1
ATOM 3531 O O . ASN A 1 434 ? 29.354 -9.824 -15.823 1.00 79.88 434 ASN A O 1
ATOM 3535 N N . SER A 1 435 ? 28.007 -8.805 -14.351 1.00 84.75 435 SER A N 1
ATOM 3536 C CA . SER A 1 435 ? 28.880 -8.995 -13.190 1.00 84.75 435 SER A CA 1
ATOM 3537 C C . SER A 1 435 ? 28.595 -10.314 -12.463 1.00 84.75 435 SER A C 1
ATOM 3539 O O . SER A 1 435 ? 27.652 -11.035 -12.788 1.00 84.75 435 SER A O 1
ATOM 3541 N N . ARG A 1 436 ? 29.437 -10.656 -11.479 1.00 89.31 436 ARG A N 1
ATOM 3542 C CA . ARG A 1 436 ? 29.204 -11.830 -10.626 1.00 89.31 436 ARG A CA 1
ATOM 3543 C C . ARG A 1 436 ? 27.853 -11.708 -9.906 1.00 89.31 436 ARG A C 1
ATOM 3545 O O . ARG A 1 436 ? 27.494 -10.588 -9.539 1.00 89.31 436 ARG A O 1
ATOM 3552 N N . PRO A 1 437 ? 27.152 -12.833 -9.661 1.00 92.44 437 PRO A N 1
ATOM 3553 C CA . PRO A 1 437 ? 25.896 -12.817 -8.932 1.00 92.44 437 PRO A CA 1
ATOM 3554 C C . PRO A 1 437 ? 26.035 -12.105 -7.590 1.00 92.44 437 PRO A C 1
ATOM 3556 O O . PRO A 1 437 ? 26.976 -12.373 -6.840 1.00 92.44 437 PRO A O 1
ATOM 3559 N N . LYS A 1 438 ? 25.094 -11.208 -7.315 1.00 93.38 438 LYS A N 1
ATOM 3560 C CA . LYS A 1 438 ? 25.009 -10.443 -6.074 1.00 93.38 438 LYS A CA 1
ATOM 3561 C C . LYS A 1 438 ? 23.871 -10.941 -5.195 1.00 93.38 438 LYS A C 1
ATOM 3563 O O . LYS A 1 438 ? 22.875 -11.462 -5.708 1.00 93.38 438 LYS A O 1
ATOM 3568 N N . ASP A 1 439 ? 24.035 -10.778 -3.887 1.00 93.19 439 ASP A N 1
ATOM 3569 C CA . ASP A 1 439 ? 22.958 -10.940 -2.908 1.00 93.19 439 ASP A CA 1
ATOM 3570 C C . ASP A 1 439 ? 22.064 -9.686 -2.846 1.00 93.19 439 ASP A C 1
ATOM 3572 O O . ASP A 1 439 ? 22.317 -8.685 -3.522 1.00 93.19 439 ASP A O 1
ATOM 3576 N N . PHE A 1 440 ? 20.994 -9.743 -2.052 1.00 89.56 440 PHE A N 1
ATOM 3577 C CA . PHE A 1 440 ? 20.047 -8.636 -1.930 1.00 89.56 440 PHE A CA 1
ATOM 3578 C C . PHE A 1 440 ? 20.702 -7.344 -1.430 1.00 89.56 440 PHE A C 1
ATOM 3580 O O . PHE A 1 440 ? 20.496 -6.291 -2.031 1.00 89.56 440 PHE A O 1
ATOM 3587 N N . ASP A 1 441 ? 21.526 -7.412 -0.384 1.00 87.44 441 ASP A N 1
ATOM 3588 C CA . ASP A 1 441 ? 22.144 -6.227 0.215 1.00 87.44 441 ASP A CA 1
ATOM 3589 C C . ASP A 1 441 ? 23.117 -5.548 -0.749 1.00 87.44 441 ASP A C 1
ATOM 3591 O O . ASP A 1 441 ? 23.185 -4.320 -0.828 1.00 87.44 441 ASP A O 1
ATOM 3595 N N . GLN A 1 442 ? 23.871 -6.339 -1.510 1.00 91.88 442 GLN A N 1
ATOM 3596 C CA . GLN A 1 442 ? 24.738 -5.840 -2.567 1.00 91.88 442 GLN A CA 1
ATOM 3597 C C . GLN A 1 442 ? 23.926 -5.158 -3.672 1.00 91.88 442 GLN A C 1
ATOM 3599 O O . GLN A 1 442 ? 24.280 -4.048 -4.062 1.00 91.88 442 GLN A O 1
ATOM 3604 N N . VAL A 1 443 ? 22.830 -5.766 -4.141 1.00 91.19 443 VAL A N 1
ATOM 3605 C CA . VAL A 1 443 ? 21.944 -5.170 -5.159 1.00 91.19 443 VAL A CA 1
ATOM 3606 C C . VAL A 1 443 ? 21.288 -3.883 -4.656 1.00 91.19 443 VAL A C 1
ATOM 3608 O O . VAL A 1 443 ? 21.232 -2.897 -5.389 1.00 91.19 443 VAL A O 1
ATOM 3611 N N . ALA A 1 444 ? 20.833 -3.860 -3.403 1.00 87.25 444 ALA A N 1
ATOM 3612 C CA . ALA A 1 444 ? 20.222 -2.688 -2.787 1.00 87.25 444 ALA A CA 1
ATOM 3613 C C . ALA A 1 444 ? 21.214 -1.521 -2.675 1.00 87.25 444 ALA A C 1
ATOM 3615 O O . ALA A 1 444 ? 20.872 -0.399 -3.050 1.00 87.25 444 ALA A O 1
ATOM 3616 N N . ARG A 1 445 ? 22.459 -1.780 -2.241 1.00 84.50 445 ARG A N 1
ATOM 3617 C CA . ARG A 1 445 ? 23.540 -0.773 -2.251 1.00 84.50 445 ARG A CA 1
ATOM 3618 C C . ARG A 1 445 ? 23.819 -0.264 -3.667 1.00 84.50 445 ARG A C 1
ATOM 3620 O O . ARG A 1 445 ? 23.898 0.943 -3.868 1.00 84.50 445 ARG A O 1
ATOM 3627 N N . GLU A 1 446 ? 23.869 -1.191 -4.622 1.00 88.44 446 GLU A N 1
ATOM 3628 C CA . GLU A 1 446 ? 23.787 -0.998 -6.078 1.00 88.44 446 GLU A CA 1
ATOM 3629 C C . GLU A 1 446 ? 22.872 0.140 -6.521 1.00 88.44 446 GLU A C 1
ATOM 3631 O O . GLU A 1 446 ? 23.266 1.192 -7.033 1.00 88.44 446 GLU A O 1
ATOM 3636 N N . ALA A 1 447 ? 21.591 -0.143 -6.311 1.00 89.38 447 ALA A N 1
ATOM 3637 C CA . ALA A 1 447 ? 20.483 0.702 -6.694 1.00 89.38 447 ALA A CA 1
ATOM 3638 C C . ALA A 1 447 ? 20.568 2.063 -6.004 1.00 89.38 447 ALA A C 1
ATOM 3640 O O . ALA A 1 447 ? 20.518 3.098 -6.661 1.00 89.38 447 ALA A O 1
ATOM 3641 N N . GLN A 1 448 ? 20.759 2.067 -4.685 1.00 84.25 448 GLN A N 1
ATOM 3642 C CA . GLN A 1 448 ? 20.805 3.291 -3.893 1.00 84.25 448 GLN A CA 1
ATOM 3643 C C . GLN A 1 448 ? 21.966 4.204 -4.294 1.00 84.25 448 GLN A C 1
ATOM 3645 O O . GLN A 1 448 ? 21.782 5.419 -4.366 1.00 84.25 448 GLN A O 1
ATOM 3650 N N . GLN A 1 449 ? 23.142 3.640 -4.586 1.00 83.81 449 GLN A N 1
ATOM 3651 C CA . GLN A 1 449 ? 24.282 4.405 -5.081 1.00 83.81 449 GLN A CA 1
ATOM 3652 C C . GLN A 1 449 ? 23.969 5.033 -6.444 1.00 83.81 449 GLN A C 1
ATOM 3654 O O . GLN A 1 449 ? 24.118 6.243 -6.601 1.00 83.81 449 GLN A O 1
ATOM 3659 N N . SER A 1 450 ? 23.476 4.241 -7.399 1.00 88.44 450 SER A N 1
ATOM 3660 C CA . SER A 1 450 ? 23.116 4.721 -8.739 1.00 88.44 450 SER A CA 1
ATOM 3661 C C . SER A 1 450 ? 22.037 5.816 -8.704 1.00 88.44 450 SER A C 1
ATOM 3663 O O . SER A 1 450 ? 22.141 6.832 -9.400 1.00 88.44 450 SER A O 1
ATOM 3665 N N . MET A 1 451 ? 21.032 5.666 -7.839 1.00 89.25 451 MET A N 1
ATOM 3666 C CA . MET A 1 451 ? 19.990 6.673 -7.627 1.00 89.25 451 MET A CA 1
ATOM 3667 C C . MET A 1 451 ? 20.559 7.961 -7.024 1.00 89.25 451 MET A C 1
ATOM 3669 O O . MET A 1 451 ? 20.235 9.052 -7.490 1.00 89.25 451 MET A O 1
ATOM 3673 N N . ALA A 1 452 ? 21.438 7.858 -6.023 1.00 83.69 452 ALA A N 1
ATOM 3674 C CA . ALA A 1 452 ? 22.070 9.022 -5.408 1.00 83.69 452 ALA A CA 1
ATOM 3675 C C . ALA A 1 452 ? 22.976 9.772 -6.399 1.00 83.69 452 ALA A C 1
ATOM 3677 O O . ALA A 1 452 ? 22.889 10.995 -6.499 1.00 83.69 452 ALA A O 1
ATOM 3678 N N . GLU A 1 453 ? 23.782 9.055 -7.186 1.00 86.19 453 GLU A N 1
ATOM 3679 C CA . GLU A 1 453 ? 24.595 9.630 -8.266 1.00 86.19 453 GLU A CA 1
ATOM 3680 C C . GLU A 1 453 ? 23.724 10.333 -9.315 1.00 86.19 453 GLU A C 1
ATOM 3682 O O . GLU A 1 453 ? 24.064 11.417 -9.785 1.00 86.19 453 GLU A O 1
ATOM 3687 N N . THR A 1 454 ? 22.571 9.757 -9.655 1.00 91.31 454 THR A N 1
ATOM 3688 C CA . THR A 1 454 ? 21.596 10.367 -10.570 1.00 91.31 454 THR A CA 1
ATOM 3689 C C . THR A 1 454 ? 21.040 11.677 -10.013 1.00 91.31 454 THR A C 1
ATOM 3691 O O . THR A 1 454 ? 21.025 12.683 -10.724 1.00 91.31 454 THR A O 1
ATOM 3694 N N . CYS A 1 455 ? 20.650 11.705 -8.736 1.00 88.88 455 CYS A N 1
ATOM 3695 C CA . CYS A 1 455 ? 20.206 12.925 -8.061 1.00 88.88 455 CYS A CA 1
ATOM 3696 C C . CYS A 1 455 ? 21.302 14.002 -8.052 1.00 88.88 455 CYS A C 1
ATOM 3698 O O . CYS A 1 455 ? 21.035 15.151 -8.395 1.00 88.88 455 CYS A O 1
ATOM 3700 N N . VAL A 1 456 ? 22.546 13.637 -7.715 1.00 84.19 456 VAL A N 1
ATOM 3701 C CA . VAL A 1 456 ? 23.685 14.572 -7.707 1.00 84.19 456 VAL A CA 1
ATOM 3702 C C . VAL A 1 456 ? 23.955 15.121 -9.107 1.00 84.19 456 VAL A C 1
ATOM 3704 O O . VAL A 1 456 ? 24.128 16.330 -9.257 1.00 84.19 456 VAL A O 1
ATOM 3707 N N . ARG A 1 457 ? 23.942 14.279 -10.147 1.00 88.25 457 ARG A N 1
ATOM 3708 C CA . ARG A 1 457 ? 24.114 14.732 -11.537 1.00 88.25 457 ARG A CA 1
ATOM 3709 C C . ARG A 1 457 ? 23.005 15.685 -11.966 1.00 88.25 457 ARG A C 1
ATOM 3711 O O . ARG A 1 457 ? 23.299 16.709 -12.573 1.00 88.25 457 ARG A O 1
ATOM 3718 N N . TYR A 1 458 ? 21.758 15.405 -11.594 1.00 89.88 458 TYR A N 1
ATOM 3719 C CA . TYR A 1 458 ? 20.640 16.300 -11.886 1.00 89.88 458 TYR A CA 1
ATOM 3720 C C . TYR A 1 458 ? 20.780 17.664 -11.194 1.00 89.88 458 TYR A C 1
ATOM 3722 O O . TYR A 1 458 ? 20.555 18.699 -11.813 1.00 89.88 458 TYR A O 1
ATOM 3730 N N . CYS A 1 459 ? 21.220 17.690 -9.934 1.00 84.94 459 CYS A N 1
ATOM 3731 C CA . CYS A 1 459 ? 21.498 18.938 -9.217 1.00 84.94 459 CYS A CA 1
ATOM 3732 C C . CYS A 1 459 ? 22.656 19.745 -9.833 1.00 84.94 459 CYS A C 1
ATOM 3734 O O . CYS A 1 459 ? 22.717 20.957 -9.645 1.00 84.94 459 CYS A O 1
ATOM 3736 N N . ASN A 1 460 ? 23.562 19.088 -10.564 1.00 84.69 460 ASN A N 1
ATOM 3737 C CA . ASN A 1 460 ? 24.736 19.692 -11.198 1.00 84.69 460 ASN A CA 1
ATOM 3738 C C . ASN A 1 460 ? 24.547 20.017 -12.689 1.00 84.69 460 ASN A C 1
ATOM 3740 O O . ASN A 1 460 ? 25.537 20.238 -13.389 1.00 84.69 460 ASN A O 1
ATOM 3744 N N . MET A 1 461 ? 23.304 20.075 -13.175 1.00 88.62 461 MET A N 1
ATOM 3745 C CA . MET A 1 461 ? 23.019 20.520 -14.543 1.00 88.62 461 MET A CA 1
ATOM 3746 C C . MET A 1 461 ? 23.598 21.917 -14.800 1.00 88.62 461 MET A C 1
ATOM 3748 O O . MET A 1 461 ? 23.522 22.795 -13.937 1.00 88.62 461 MET A O 1
ATOM 3752 N N . GLU A 1 462 ? 24.176 22.135 -15.982 1.00 89.00 462 GLU A N 1
ATOM 3753 C CA . GLU A 1 462 ? 24.894 23.365 -16.345 1.00 89.00 462 GLU A CA 1
ATOM 3754 C C . GLU A 1 462 ? 24.070 24.630 -16.088 1.00 89.00 462 GLU A C 1
ATOM 3756 O O . GLU A 1 462 ? 24.594 25.616 -15.567 1.00 89.00 462 GLU A O 1
ATOM 3761 N N . GLU A 1 463 ? 22.770 24.582 -16.372 1.00 87.00 463 GLU A N 1
ATOM 3762 C CA . GLU A 1 463 ? 21.836 25.677 -16.133 1.00 87.00 463 GLU A CA 1
ATOM 3763 C C . GLU A 1 463 ? 21.660 25.995 -14.633 1.00 87.00 463 GLU A C 1
ATOM 3765 O O . GLU A 1 463 ? 21.627 27.168 -14.256 1.00 87.00 463 GLU A O 1
ATOM 3770 N N . LEU A 1 464 ? 21.617 24.981 -13.756 1.00 82.50 464 LEU A N 1
ATOM 3771 C CA . LEU A 1 464 ? 21.556 25.172 -12.296 1.00 82.50 464 LEU A CA 1
ATOM 3772 C C . LEU A 1 464 ? 22.872 25.722 -11.748 1.00 82.50 464 LEU A C 1
ATOM 3774 O O . LEU A 1 464 ? 22.869 26.580 -10.863 1.00 82.50 464 LEU A O 1
ATOM 3778 N N . VAL A 1 465 ? 24.004 25.262 -12.285 1.00 80.25 465 VAL A N 1
ATOM 3779 C CA . VAL A 1 465 ? 25.325 25.767 -11.892 1.00 80.25 465 VAL A CA 1
ATOM 3780 C C . VAL A 1 465 ? 25.529 27.211 -12.357 1.00 80.25 465 VAL A C 1
ATOM 3782 O O . VAL A 1 465 ? 26.135 28.010 -11.646 1.00 80.25 465 VAL A O 1
ATOM 3785 N N . ALA A 1 466 ? 25.005 27.578 -13.526 1.00 79.62 466 ALA A N 1
ATOM 3786 C CA . ALA A 1 466 ? 25.003 28.961 -13.989 1.00 79.62 466 ALA A CA 1
ATOM 3787 C C . ALA A 1 466 ? 24.099 29.842 -13.110 1.00 79.62 466 ALA A C 1
ATOM 3789 O O . ALA A 1 466 ? 24.515 30.920 -12.684 1.00 79.62 466 ALA A O 1
ATOM 3790 N N . ALA A 1 467 ? 22.893 29.366 -12.780 1.00 73.06 467 ALA A N 1
ATOM 3791 C CA . ALA A 1 467 ? 21.942 30.087 -11.935 1.00 73.06 467 ALA A CA 1
ATOM 3792 C C . ALA A 1 467 ? 22.435 30.278 -10.490 1.00 73.06 467 ALA A C 1
ATOM 3794 O O . ALA A 1 467 ? 22.086 31.270 -9.852 1.00 73.06 467 ALA A O 1
ATOM 3795 N N . SER A 1 468 ? 23.261 29.359 -9.975 1.00 66.31 468 SER A N 1
ATOM 3796 C CA . SER A 1 468 ? 23.817 29.426 -8.618 1.00 66.31 468 SER A CA 1
ATOM 3797 C C . SER A 1 468 ? 24.921 30.471 -8.438 1.00 66.31 468 SER A C 1
ATOM 3799 O O . SER A 1 468 ? 25.288 30.778 -7.305 1.00 66.31 468 SER A O 1
ATOM 3801 N N . GLY A 1 469 ? 25.44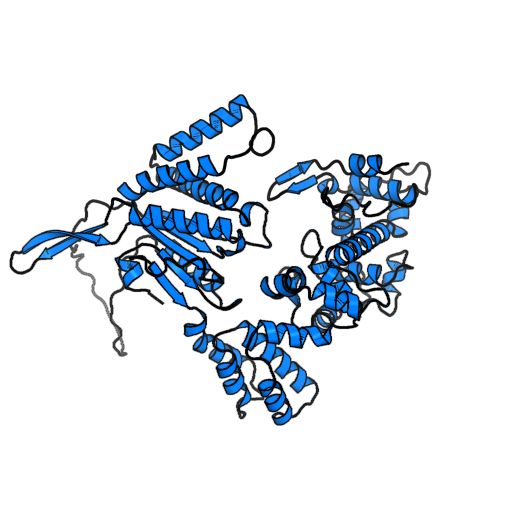3 31.048 -9.527 1.00 62.84 469 GLY A N 1
ATOM 3802 C CA . GLY A 1 469 ? 26.444 32.116 -9.479 1.00 62.84 469 GLY A CA 1
ATOM 3803 C C . GLY A 1 469 ? 27.840 31.674 -9.021 1.00 62.84 469 GLY A C 1
ATOM 3804 O O . GLY A 1 469 ? 28.725 32.521 -8.916 1.00 62.84 469 GLY A O 1
ATOM 3805 N N . ILE A 1 470 ? 28.072 30.370 -8.804 1.00 61.66 470 ILE A N 1
ATOM 3806 C CA . ILE A 1 470 ? 29.351 29.799 -8.327 1.00 61.66 470 ILE A CA 1
ATOM 3807 C C . ILE A 1 470 ? 30.521 30.156 -9.255 1.00 61.66 470 ILE A C 1
ATOM 3809 O O . ILE A 1 470 ? 31.638 30.375 -8.795 1.00 61.66 470 ILE A O 1
ATOM 3813 N N . ASN A 1 471 ? 30.262 30.277 -10.558 1.00 56.12 471 ASN A N 1
ATOM 3814 C CA . ASN A 1 471 ? 31.277 30.613 -11.559 1.00 56.12 471 ASN A CA 1
ATOM 3815 C C . ASN A 1 471 ? 31.452 32.132 -11.786 1.00 56.12 471 ASN A C 1
ATOM 3817 O O . ASN A 1 471 ? 32.239 32.531 -12.640 1.00 56.12 471 ASN A O 1
ATOM 3821 N N . THR A 1 472 ? 30.735 32.988 -11.049 1.00 55.31 472 THR A N 1
ATOM 3822 C CA . THR A 1 472 ? 30.771 34.455 -11.198 1.00 55.31 472 THR A CA 1
ATOM 3823 C C . THR A 1 472 ? 31.081 35.139 -9.863 1.00 55.31 472 THR A C 1
ATOM 3825 O O . THR A 1 472 ? 30.181 35.305 -9.034 1.00 55.31 472 THR A O 1
ATOM 3828 N N . PRO A 1 473 ? 32.329 35.591 -9.637 1.00 43.97 473 PRO A N 1
ATOM 3829 C CA . PRO A 1 473 ? 32.693 36.328 -8.431 1.00 43.97 473 PRO A CA 1
ATOM 3830 C C . PRO A 1 473 ? 31.867 37.621 -8.315 1.00 43.97 473 PRO A C 1
ATOM 3832 O O . PRO A 1 473 ? 31.916 38.472 -9.198 1.00 43.97 473 PRO A O 1
ATOM 3835 N N . GLY A 1 474 ? 31.101 37.771 -7.229 1.00 50.41 474 GLY A N 1
ATOM 3836 C CA . GLY A 1 474 ? 30.343 38.994 -6.916 1.00 50.41 474 GLY A CA 1
ATOM 3837 C C . GLY A 1 474 ? 28.841 38.966 -7.233 1.00 50.41 474 GLY A C 1
ATOM 3838 O O . GLY A 1 474 ? 28.124 39.868 -6.801 1.00 50.41 474 GLY A O 1
ATOM 3839 N N . SER A 1 475 ? 28.329 37.926 -7.898 1.00 49.38 475 SER A N 1
ATOM 3840 C CA . SER A 1 475 ? 26.887 37.754 -8.127 1.00 49.38 475 SER A CA 1
ATOM 3841 C C . SER A 1 475 ? 26.235 37.022 -6.949 1.00 49.38 475 SER A C 1
ATOM 3843 O O . SER A 1 475 ? 26.214 35.796 -6.892 1.00 49.38 475 SER A O 1
ATOM 3845 N N . LYS A 1 476 ? 25.676 37.760 -5.983 1.00 49.41 476 LYS A N 1
ATOM 3846 C CA . LYS A 1 476 ? 24.703 37.187 -5.036 1.00 49.41 476 LYS A CA 1
ATOM 3847 C C . LYS A 1 476 ? 23.342 37.100 -5.727 1.00 49.41 476 LYS A C 1
ATOM 3849 O O . LYS A 1 476 ? 22.431 37.859 -5.399 1.00 49.41 476 LYS A O 1
ATOM 3854 N N . ALA A 1 477 ? 23.199 36.207 -6.704 1.00 50.84 477 ALA A N 1
ATOM 3855 C CA . ALA A 1 477 ? 21.875 35.855 -7.199 1.00 50.84 477 ALA A CA 1
ATOM 3856 C C . ALA A 1 477 ? 21.087 35.242 -6.030 1.00 50.84 477 ALA A C 1
ATOM 3858 O O . ALA A 1 477 ? 21.481 34.229 -5.451 1.00 50.84 477 ALA A O 1
ATOM 3859 N N . SER A 1 478 ? 20.006 35.902 -5.617 1.00 53.56 478 SER A N 1
ATOM 3860 C CA . SER A 1 478 ? 19.143 35.425 -4.540 1.00 53.56 478 SER A CA 1
ATOM 3861 C C . SER A 1 478 ? 18.349 34.219 -5.049 1.00 53.56 478 SER A C 1
ATOM 3863 O O . SER A 1 478 ? 17.263 34.358 -5.603 1.00 53.56 478 SER A O 1
ATOM 3865 N N . LEU A 1 479 ? 18.903 33.014 -4.889 1.00 55.69 479 LEU A N 1
ATOM 3866 C CA . LEU A 1 479 ? 18.229 31.764 -5.261 1.00 55.69 479 LEU A CA 1
ATOM 3867 C C . LEU A 1 479 ? 16.862 31.601 -4.561 1.00 55.69 479 LEU A C 1
ATOM 3869 O O . LEU A 1 479 ? 15.982 30.925 -5.085 1.00 55.69 479 LEU A O 1
ATOM 3873 N N . SER A 1 480 ? 16.658 32.263 -3.415 1.00 55.91 480 SER A N 1
ATOM 3874 C CA . SER A 1 480 ? 15.403 32.240 -2.654 1.00 55.91 480 SER A CA 1
ATOM 3875 C C . SER A 1 480 ? 14.201 32.834 -3.398 1.00 55.91 480 SER A C 1
ATOM 3877 O O . SER A 1 480 ? 13.084 32.402 -3.146 1.00 55.91 480 SER A O 1
ATOM 3879 N N . THR A 1 481 ? 14.388 33.780 -4.329 1.00 55.03 481 THR A N 1
ATOM 3880 C CA . THR A 1 481 ? 13.296 34.321 -5.171 1.00 55.03 481 THR A CA 1
ATOM 3881 C C . THR A 1 481 ? 13.110 33.558 -6.487 1.00 55.03 481 THR A C 1
ATOM 3883 O O . THR A 1 481 ? 12.098 33.741 -7.159 1.00 55.03 481 THR A O 1
ATOM 3886 N N . ALA A 1 482 ? 14.052 32.683 -6.858 1.00 62.72 482 ALA A N 1
ATOM 3887 C CA . ALA A 1 482 ? 14.013 31.889 -8.090 1.00 62.72 482 ALA A CA 1
ATOM 3888 C C . ALA A 1 482 ? 13.453 30.465 -7.899 1.00 62.72 482 ALA A C 1
ATOM 3890 O O . ALA A 1 482 ? 13.250 29.757 -8.887 1.00 62.72 482 ALA A O 1
ATOM 3891 N N . GLY A 1 483 ? 13.186 30.043 -6.656 1.00 65.75 483 GLY A N 1
ATOM 3892 C CA . GLY A 1 483 ? 12.803 28.669 -6.312 1.00 65.75 483 GLY A CA 1
ATOM 3893 C C . GLY A 1 483 ? 11.614 28.125 -7.110 1.00 65.75 483 GLY A C 1
ATOM 3894 O O . GLY A 1 483 ? 11.708 27.038 -7.674 1.00 65.75 483 GLY A O 1
ATOM 3895 N N . ASP A 1 484 ? 10.529 28.891 -7.247 1.00 67.38 484 ASP A N 1
ATOM 3896 C CA . ASP A 1 484 ? 9.334 28.444 -7.983 1.00 67.38 484 ASP A CA 1
ATOM 3897 C C . ASP A 1 484 ? 9.561 28.336 -9.494 1.00 67.38 484 ASP A C 1
ATOM 3899 O O . ASP A 1 484 ? 8.975 27.481 -10.160 1.00 67.38 484 ASP A O 1
ATOM 3903 N N . ARG A 1 485 ? 10.432 29.184 -10.049 1.00 72.56 485 ARG A N 1
ATOM 3904 C CA . ARG A 1 485 ? 10.824 29.107 -11.460 1.00 72.56 485 ARG A CA 1
ATOM 3905 C C . ARG A 1 485 ? 11.680 27.867 -11.710 1.00 72.56 485 ARG A C 1
ATOM 3907 O O . ARG A 1 485 ? 11.410 27.134 -12.654 1.00 72.56 485 ARG A O 1
ATOM 3914 N N . LEU A 1 486 ? 12.645 27.598 -10.829 1.00 75.12 486 LEU A N 1
ATOM 3915 C CA . LEU A 1 486 ? 13.494 26.409 -10.903 1.00 75.12 486 LEU A CA 1
ATOM 3916 C C . LEU A 1 486 ? 12.686 25.117 -10.732 1.00 75.12 486 LEU A C 1
ATOM 3918 O O . LEU A 1 486 ? 12.907 24.175 -11.479 1.00 75.12 486 LEU A O 1
ATOM 3922 N N . LYS A 1 487 ? 11.704 25.077 -9.820 1.00 72.25 487 LYS A N 1
ATOM 3923 C CA . LYS A 1 487 ? 10.803 23.919 -9.658 1.00 72.25 487 LYS A CA 1
ATOM 3924 C C . LYS A 1 487 ? 10.007 23.612 -10.933 1.00 72.25 487 LYS A C 1
ATOM 3926 O O . LYS A 1 487 ? 9.757 22.448 -11.221 1.00 72.25 487 LYS A O 1
ATOM 3931 N N . LYS A 1 488 ? 9.613 24.638 -11.698 1.00 76.75 488 LYS A N 1
ATOM 3932 C CA . LYS A 1 488 ? 8.911 24.456 -12.981 1.00 76.75 488 LYS A CA 1
ATOM 3933 C C . LYS A 1 488 ? 9.840 23.969 -14.090 1.00 76.75 488 LYS A C 1
ATOM 3935 O O . LYS A 1 488 ? 9.454 23.104 -14.862 1.00 76.75 488 LYS A O 1
ATOM 3940 N N . GLU A 1 489 ? 11.047 24.520 -14.163 1.00 81.56 489 GLU A N 1
ATOM 3941 C CA . GLU A 1 489 ? 12.011 24.204 -15.223 1.00 81.56 489 GLU A CA 1
ATOM 3942 C C . GLU A 1 489 ? 12.736 22.865 -14.993 1.00 81.56 489 GLU A C 1
ATOM 3944 O O . GLU A 1 489 ? 13.128 22.201 -15.954 1.00 81.56 489 GLU A O 1
ATOM 3949 N N . PHE A 1 490 ? 12.855 22.441 -13.730 1.00 86.62 490 PHE A N 1
ATOM 3950 C CA . PHE A 1 490 ? 13.516 21.209 -13.301 1.00 86.62 490 PHE A CA 1
ATOM 3951 C C . PHE A 1 490 ? 12.561 20.316 -12.493 1.00 86.62 490 PHE A C 1
ATOM 3953 O O . PHE A 1 490 ? 12.620 20.305 -11.257 1.00 86.62 490 PHE A O 1
ATOM 3960 N N . PRO A 1 491 ? 11.705 19.523 -13.163 1.00 85.50 491 PRO A N 1
ATOM 3961 C CA . PRO A 1 491 ? 10.665 18.744 -12.492 1.00 85.50 491 PRO A CA 1
ATOM 3962 C C . PRO A 1 491 ? 11.183 17.746 -11.450 1.00 85.50 491 PRO A C 1
ATOM 3964 O O . PRO A 1 491 ? 10.493 17.461 -10.481 1.00 85.50 491 PRO A O 1
ATOM 3967 N N . PHE A 1 492 ? 12.411 17.243 -11.608 1.00 89.44 492 PHE A N 1
ATOM 3968 C CA . PHE A 1 492 ? 13.013 16.276 -10.684 1.00 89.44 492 PHE A CA 1
ATOM 3969 C C . PHE A 1 492 ? 13.836 16.922 -9.556 1.00 89.44 492 PHE A C 1
ATOM 3971 O O . PHE A 1 492 ? 14.344 16.227 -8.677 1.00 89.44 492 PHE A O 1
ATOM 3978 N N . LEU A 1 493 ? 13.963 18.256 -9.526 1.00 86.69 493 LEU A N 1
ATOM 3979 C CA . LEU A 1 493 ? 14.879 18.947 -8.611 1.00 86.69 493 LEU A CA 1
ATOM 3980 C C . LEU A 1 493 ? 14.494 18.752 -7.145 1.00 86.69 493 LEU A C 1
ATOM 3982 O O . LEU A 1 493 ? 15.352 18.469 -6.312 1.00 86.69 493 LEU A O 1
ATOM 3986 N N . ASN A 1 494 ? 13.206 18.876 -6.824 1.00 83.25 494 ASN A N 1
ATOM 3987 C CA . ASN A 1 494 ? 12.734 18.761 -5.446 1.00 83.25 494 ASN A CA 1
ATOM 3988 C C . ASN A 1 494 ? 13.025 17.369 -4.863 1.00 83.25 494 ASN A C 1
ATOM 3990 O O . ASN A 1 494 ? 13.566 17.239 -3.759 1.00 83.25 494 ASN A O 1
ATOM 3994 N N . TYR A 1 495 ? 12.732 16.323 -5.638 1.00 85.12 495 TYR A N 1
ATOM 3995 C CA . TYR A 1 495 ? 13.073 14.959 -5.261 1.00 85.12 495 TYR A CA 1
ATOM 3996 C C . TYR A 1 495 ? 14.593 14.779 -5.153 1.00 85.12 495 TYR A C 1
ATOM 3998 O O . TYR A 1 495 ? 15.087 14.291 -4.132 1.00 85.12 495 TYR A O 1
ATOM 4006 N N . ALA A 1 496 ? 15.345 15.208 -6.174 1.00 86.25 496 ALA A N 1
ATOM 4007 C CA . ALA A 1 496 ? 16.789 15.017 -6.254 1.00 86.25 496 ALA A CA 1
ATOM 4008 C C . ALA A 1 496 ? 17.515 15.604 -5.041 1.00 86.25 496 ALA A C 1
ATOM 4010 O O . ALA A 1 496 ? 18.331 14.912 -4.432 1.00 86.25 496 ALA A O 1
ATOM 4011 N N . VAL A 1 497 ? 17.177 16.832 -4.627 1.00 77.62 497 VAL A N 1
ATOM 4012 C CA . VAL A 1 497 ? 17.872 17.506 -3.521 1.00 77.62 497 VAL A CA 1
ATOM 4013 C C . VAL A 1 497 ? 17.480 16.950 -2.142 1.00 77.62 497 VAL A C 1
ATOM 4015 O O . VAL A 1 497 ? 18.271 17.019 -1.201 1.00 77.62 497 VAL A O 1
ATOM 4018 N N . THR A 1 498 ? 16.303 16.338 -2.003 1.00 73.44 498 THR A N 1
ATOM 4019 C CA . THR A 1 498 ? 15.834 15.785 -0.718 1.00 73.44 498 THR A CA 1
ATOM 4020 C C . THR A 1 498 ? 16.115 14.290 -0.535 1.00 73.44 498 THR A C 1
ATOM 4022 O O . THR A 1 498 ? 15.923 13.775 0.576 1.00 73.44 498 THR A O 1
ATOM 4025 N N . SER A 1 499 ? 16.568 13.603 -1.591 1.00 72.56 499 SER A N 1
ATOM 4026 C CA . SER A 1 499 ? 16.705 12.137 -1.626 1.00 72.56 499 SER A CA 1
ATOM 4027 C C . SER A 1 499 ? 18.131 11.630 -1.873 1.00 72.56 499 SER A C 1
ATOM 4029 O O . SER A 1 499 ? 18.395 10.453 -1.649 1.00 72.56 499 SER A O 1
ATOM 4031 N N . TRP A 1 500 ? 19.081 12.485 -2.277 1.00 66.25 500 TRP A N 1
ATOM 4032 C CA . TRP A 1 500 ? 20.489 12.076 -2.441 1.00 66.25 500 TRP A CA 1
ATOM 4033 C C . TRP A 1 500 ? 21.175 11.724 -1.106 1.00 66.25 500 TRP A C 1
ATOM 4035 O O . TRP A 1 500 ? 22.100 10.913 -1.072 1.00 66.25 500 TRP A O 1
ATOM 4045 N N . VAL A 1 501 ? 20.688 12.284 0.010 1.00 58.16 501 VAL A N 1
ATOM 4046 C CA . VAL A 1 501 ? 21.093 11.914 1.374 1.00 58.16 501 VAL A CA 1
ATOM 4047 C C . VAL A 1 501 ? 20.136 10.857 1.914 1.00 58.16 501 VAL A C 1
ATOM 4049 O O . VAL A 1 501 ? 19.270 11.141 2.746 1.00 58.16 501 VAL A O 1
ATOM 4052 N N . ASN A 1 502 ? 20.258 9.622 1.436 1.00 49.84 502 ASN A N 1
ATOM 4053 C CA . ASN A 1 502 ? 19.498 8.533 2.034 1.00 49.84 502 ASN A CA 1
ATOM 4054 C C . ASN A 1 502 ? 20.019 8.264 3.454 1.00 49.84 502 ASN A C 1
ATOM 4056 O O . ASN A 1 502 ? 21.111 7.743 3.671 1.00 49.84 502 ASN A O 1
ATOM 4060 N N . ASN A 1 503 ? 19.219 8.668 4.441 1.00 43.22 503 ASN A N 1
ATOM 4061 C CA . ASN A 1 503 ? 19.432 8.380 5.851 1.00 43.22 503 ASN A CA 1
ATOM 4062 C C . ASN A 1 503 ? 19.084 6.911 6.137 1.00 43.22 503 ASN A C 1
ATOM 4064 O O . ASN A 1 503 ? 17.974 6.613 6.585 1.00 43.22 503 ASN A O 1
ATOM 4068 N N . LYS A 1 504 ? 20.042 6.010 5.938 1.00 40.94 504 LYS A N 1
ATOM 4069 C CA . LYS A 1 504 ? 20.134 4.798 6.749 1.00 40.94 504 LYS A CA 1
ATOM 4070 C C . LYS A 1 504 ? 21.529 4.730 7.353 1.00 40.94 504 LYS A C 1
ATOM 4072 O O . LYS A 1 504 ? 22.498 4.426 6.673 1.00 40.94 504 LYS A O 1
ATOM 4077 N N . GLU A 1 505 ? 21.596 4.991 8.654 1.00 38.84 505 GLU A N 1
ATOM 4078 C CA . GLU A 1 505 ? 22.749 4.686 9.510 1.00 38.84 505 GLU A CA 1
ATOM 4079 C C . GLU A 1 505 ? 23.038 3.164 9.585 1.00 38.84 505 GLU A C 1
ATOM 4081 O O . GLU A 1 505 ? 24.012 2.761 10.205 1.00 38.84 505 GLU A O 1
ATOM 4086 N N . GLU A 1 506 ? 22.237 2.311 8.930 1.00 34.56 506 GLU A N 1
ATOM 4087 C CA . GLU A 1 506 ? 22.346 0.843 8.984 1.00 34.56 506 GLU A CA 1
ATOM 4088 C C . GLU A 1 506 ? 23.350 0.227 8.001 1.00 34.56 506 GLU A C 1
ATOM 4090 O O . GLU A 1 506 ? 23.780 -0.904 8.202 1.00 34.56 506 GLU A O 1
ATOM 4095 N N . THR A 1 507 ? 23.782 0.940 6.961 1.00 35.81 507 THR A N 1
ATOM 4096 C CA . THR A 1 507 ? 24.864 0.452 6.097 1.00 35.81 507 THR A CA 1
ATOM 4097 C C . THR A 1 507 ? 26.049 1.379 6.258 1.00 35.81 507 THR A C 1
ATOM 4099 O O . THR A 1 507 ? 26.078 2.449 5.656 1.00 35.81 507 THR A O 1
ATOM 4102 N N . GLY A 1 508 ? 27.039 0.974 7.057 1.00 34.03 508 GLY A N 1
ATOM 4103 C CA . GLY A 1 508 ? 28.322 1.666 7.259 1.00 34.03 508 GLY A CA 1
ATOM 4104 C C . GLY A 1 508 ? 29.185 1.833 5.995 1.00 34.03 508 GLY A C 1
ATOM 4105 O O . GLY A 1 508 ? 30.399 1.968 6.090 1.00 34.03 508 GLY A O 1
ATOM 4106 N N . SER A 1 509 ? 28.580 1.806 4.807 1.00 37.53 509 SER A N 1
ATOM 4107 C CA . SER A 1 509 ? 29.193 2.042 3.509 1.00 37.53 509 SER A CA 1
ATOM 4108 C C . SER A 1 509 ? 28.757 3.403 2.966 1.00 37.53 509 SER A C 1
ATOM 4110 O O . SER A 1 509 ? 27.568 3.667 2.801 1.00 37.53 509 SER A O 1
ATOM 4112 N N . HIS A 1 510 ? 29.740 4.252 2.683 1.00 42.06 510 HIS A N 1
ATOM 4113 C CA . HIS A 1 510 ? 29.617 5.612 2.162 1.00 42.06 510 HIS A CA 1
ATOM 4114 C C . HIS A 1 510 ? 28.716 5.704 0.909 1.00 42.06 510 HIS A C 1
ATOM 4116 O O . HIS A 1 510 ? 29.140 5.376 -0.195 1.00 42.06 510 HIS A O 1
ATOM 4122 N N . VAL A 1 511 ? 27.468 6.167 1.064 1.00 41.88 511 VAL A N 1
ATOM 4123 C CA . VAL A 1 511 ? 26.532 6.382 -0.058 1.00 41.88 511 VAL A CA 1
ATOM 4124 C C . VAL A 1 511 ? 26.750 7.775 -0.660 1.00 41.88 511 VAL A C 1
ATOM 4126 O O . VAL A 1 511 ? 26.493 8.781 0.008 1.00 41.88 511 VAL A O 1
ATOM 4129 N N . ALA A 1 512 ? 27.204 7.795 -1.918 1.00 46.53 512 ALA A N 1
ATOM 4130 C CA . ALA A 1 512 ? 27.554 8.940 -2.766 1.00 46.53 512 ALA A CA 1
ATOM 4131 C C . ALA A 1 512 ? 28.706 9.817 -2.237 1.00 46.53 512 ALA A C 1
ATOM 4133 O O . ALA A 1 512 ? 28.520 10.692 -1.384 1.00 46.53 512 ALA A O 1
ATOM 4134 N N . ASN A 1 513 ? 29.901 9.612 -2.798 1.00 48.34 513 ASN A N 1
ATOM 4135 C CA . ASN A 1 513 ? 30.988 10.579 -2.694 1.00 48.34 513 ASN A CA 1
ATOM 4136 C C . ASN A 1 513 ? 30.594 11.812 -3.511 1.00 48.34 513 ASN A C 1
ATOM 4138 O O . ASN A 1 513 ? 30.533 11.742 -4.736 1.00 48.34 513 ASN A O 1
ATOM 4142 N N . VAL A 1 514 ? 30.332 12.932 -2.834 1.00 53.75 514 VAL A N 1
ATOM 4143 C CA . VAL A 1 514 ? 30.437 14.249 -3.472 1.00 53.75 514 VAL A CA 1
ATOM 4144 C C . VAL A 1 514 ? 31.888 14.340 -3.929 1.00 53.75 514 VAL A C 1
ATOM 4146 O O . VAL A 1 514 ? 32.804 14.363 -3.111 1.00 53.75 514 VAL A O 1
ATOM 4149 N N . SER A 1 515 ? 32.096 14.230 -5.232 1.00 53.69 515 SER A N 1
ATOM 4150 C CA . SER A 1 515 ? 33.399 13.931 -5.824 1.00 53.69 515 SER A CA 1
ATOM 4151 C C . SER A 1 515 ? 34.249 15.186 -6.012 1.00 53.69 515 SER A C 1
ATOM 4153 O O . SER A 1 515 ? 35.456 15.094 -6.233 1.00 53.69 515 SER A O 1
ATOM 4155 N N . SER A 1 516 ? 33.635 16.369 -5.900 1.00 63.66 516 SER A N 1
ATOM 4156 C CA . SER A 1 516 ? 34.329 17.646 -6.016 1.00 63.66 516 SER A CA 1
ATOM 4157 C C . SER A 1 516 ? 33.750 18.736 -5.114 1.00 63.66 516 SER A C 1
ATOM 4159 O O . SER A 1 516 ? 32.550 18.780 -4.838 1.00 63.66 516 SER A O 1
ATOM 4161 N N . GLN A 1 517 ? 34.607 19.688 -4.731 1.00 64.00 517 GLN A N 1
ATOM 4162 C CA . GLN A 1 517 ? 34.214 20.911 -4.019 1.00 64.00 517 GLN A CA 1
ATOM 4163 C C . GLN A 1 517 ? 33.110 21.685 -4.763 1.00 64.00 517 GLN A C 1
ATOM 4165 O O . GLN A 1 517 ? 32.233 22.284 -4.153 1.00 64.00 517 GLN A O 1
ATOM 4170 N N . ARG A 1 518 ? 33.098 21.608 -6.097 1.00 65.62 518 ARG A N 1
ATOM 4171 C CA . ARG A 1 518 ? 32.071 22.239 -6.927 1.00 65.62 518 ARG A CA 1
ATOM 4172 C C . ARG A 1 518 ? 30.682 21.639 -6.692 1.00 65.62 518 ARG A C 1
ATOM 4174 O O . ARG A 1 518 ? 29.723 22.386 -6.541 1.00 65.62 518 ARG A O 1
ATOM 4181 N N . GLU A 1 519 ? 30.566 20.313 -6.642 1.00 67.00 519 GLU A N 1
ATOM 4182 C CA . GLU A 1 519 ? 29.290 19.634 -6.362 1.00 67.00 519 GLU A CA 1
ATOM 4183 C C . GLU A 1 519 ? 28.788 19.964 -4.948 1.00 67.00 519 GLU A C 1
ATOM 4185 O O . GLU A 1 519 ? 27.595 20.179 -4.733 1.00 67.00 519 GLU A O 1
ATOM 4190 N N . TYR A 1 520 ? 29.715 20.064 -3.992 1.00 66.25 520 TYR A N 1
ATOM 4191 C CA . TYR A 1 520 ? 29.444 20.481 -2.618 1.00 66.25 520 TYR A CA 1
ATOM 4192 C C . TYR A 1 520 ? 28.846 21.896 -2.556 1.00 66.25 520 TYR A C 1
ATOM 4194 O O . TYR A 1 520 ? 27.846 22.125 -1.868 1.00 66.25 520 TYR A O 1
ATOM 4202 N N . ASP A 1 521 ? 29.427 22.844 -3.291 1.00 66.69 521 ASP A N 1
ATOM 4203 C CA . ASP A 1 521 ? 28.985 24.240 -3.301 1.00 66.69 521 ASP A CA 1
ATOM 4204 C C . ASP A 1 521 ? 27.589 24.386 -3.931 1.00 66.69 521 ASP A C 1
ATOM 4206 O O . ASP A 1 521 ? 26.728 25.079 -3.381 1.00 66.69 521 ASP A O 1
ATOM 4210 N N . VAL A 1 522 ? 27.322 23.662 -5.027 1.00 68.81 522 VAL A N 1
ATOM 4211 C CA . VAL A 1 522 ? 26.004 23.616 -5.687 1.00 68.81 522 VAL A CA 1
ATOM 4212 C C . VAL A 1 522 ? 24.939 23.063 -4.742 1.00 68.81 522 VAL A C 1
ATOM 4214 O O . VAL A 1 522 ? 23.899 23.696 -4.548 1.00 68.81 522 VAL A O 1
ATOM 4217 N N . LEU A 1 523 ? 25.198 21.920 -4.101 1.00 69.06 523 LEU A N 1
ATOM 4218 C CA . LEU A 1 523 ? 24.241 21.290 -3.186 1.00 69.06 523 LEU A CA 1
ATOM 4219 C C . LEU A 1 523 ? 23.951 22.164 -1.960 1.00 69.06 523 LEU A C 1
ATOM 4221 O O . LEU A 1 523 ? 22.799 22.258 -1.541 1.00 69.06 523 LEU A O 1
ATOM 4225 N N . ASN A 1 524 ? 24.955 22.852 -1.408 1.00 67.44 524 ASN A N 1
ATOM 4226 C CA . ASN A 1 524 ? 24.755 23.787 -0.297 1.00 67.44 524 ASN A CA 1
ATOM 4227 C C . ASN A 1 524 ? 23.917 25.011 -0.682 1.00 67.44 524 ASN A C 1
ATOM 4229 O O . ASN A 1 524 ? 23.103 25.484 0.122 1.00 67.44 524 ASN A O 1
ATOM 4233 N N . LEU A 1 525 ? 24.111 25.536 -1.892 1.00 68.69 525 LEU A N 1
ATOM 4234 C CA . LEU A 1 525 ? 23.331 26.660 -2.403 1.00 68.69 525 LEU A CA 1
ATOM 4235 C C . LEU A 1 525 ? 21.881 26.251 -2.669 1.00 68.69 525 LEU A C 1
ATOM 4237 O O . LEU A 1 525 ? 20.972 26.936 -2.198 1.00 68.69 525 LEU A O 1
ATOM 4241 N N . LEU A 1 526 ? 21.652 25.097 -3.302 1.00 69.00 526 LEU A N 1
ATOM 4242 C CA . LEU A 1 526 ? 20.307 24.542 -3.485 1.00 69.00 526 LEU A CA 1
ATOM 4243 C C . LEU A 1 526 ? 19.634 24.260 -2.128 1.00 69.00 526 LEU A C 1
ATOM 4245 O O . LEU A 1 526 ? 18.500 24.677 -1.916 1.00 69.00 526 LEU A O 1
ATOM 4249 N N . ALA A 1 527 ? 20.351 23.688 -1.153 1.00 63.72 527 ALA A N 1
ATOM 4250 C CA . ALA A 1 527 ? 19.860 23.483 0.219 1.00 63.72 527 ALA A CA 1
ATOM 4251 C C . ALA A 1 527 ? 19.478 24.774 0.959 1.00 63.72 527 ALA A C 1
ATOM 4253 O O . ALA A 1 527 ? 18.723 24.737 1.931 1.00 63.72 527 ALA A O 1
ATOM 4254 N N . SER A 1 528 ? 20.001 25.919 0.521 1.00 64.19 528 SER A N 1
ATOM 4255 C CA . SER A 1 528 ? 19.643 27.234 1.062 1.00 64.19 528 SER A CA 1
ATOM 4256 C C . SER A 1 528 ? 18.459 27.866 0.320 1.00 64.19 528 SER A C 1
ATOM 4258 O O . SER A 1 528 ? 17.762 28.700 0.889 1.00 64.19 528 SER A O 1
ATOM 4260 N N . ALA A 1 529 ? 18.240 27.470 -0.935 1.00 63.38 529 ALA A N 1
ATOM 4261 C CA . ALA A 1 529 ? 17.185 27.963 -1.815 1.00 63.38 529 ALA A CA 1
ATOM 4262 C C . ALA A 1 529 ? 15.832 27.283 -1.589 1.00 63.38 529 ALA A C 1
ATOM 4264 O O . ALA A 1 529 ? 14.798 27.911 -1.806 1.00 63.38 529 ALA A O 1
ATOM 4265 N N . PHE A 1 530 ? 15.841 26.024 -1.143 1.00 64.81 530 PHE A N 1
ATOM 4266 C CA . PHE A 1 530 ? 14.629 25.280 -0.802 1.00 64.81 530 PHE A CA 1
ATOM 4267 C C . PHE A 1 530 ? 14.655 24.926 0.692 1.00 64.81 530 PHE A C 1
ATOM 4269 O O . PHE A 1 530 ? 15.308 23.957 1.092 1.00 64.81 530 PHE A O 1
ATOM 4276 N N . PRO A 1 531 ? 14.001 25.727 1.555 1.00 60.88 531 PRO A N 1
ATOM 4277 C CA . PRO A 1 531 ? 13.950 25.499 3.000 1.00 60.88 531 PRO A CA 1
ATOM 4278 C C . PRO A 1 531 ? 13.444 24.105 3.388 1.00 60.88 531 PRO A C 1
ATOM 4280 O O . PRO A 1 531 ? 13.832 23.588 4.436 1.00 60.88 531 PRO A O 1
ATOM 4283 N N . GLU A 1 532 ? 12.627 23.487 2.533 1.00 57.88 532 GLU A N 1
ATOM 4284 C CA . GLU A 1 532 ? 12.092 22.130 2.667 1.00 57.88 532 GLU A CA 1
ATOM 4285 C C . GLU A 1 532 ? 13.208 21.074 2.740 1.00 57.88 532 GLU A C 1
ATOM 4287 O O . GLU A 1 532 ? 13.043 20.041 3.379 1.00 57.88 532 GLU A O 1
ATOM 4292 N N . ILE A 1 533 ? 14.384 21.352 2.164 1.00 56.09 533 ILE A N 1
ATOM 4293 C CA . ILE A 1 533 ? 15.575 20.491 2.240 1.00 56.09 533 ILE A CA 1
ATOM 4294 C C . ILE A 1 533 ? 16.133 20.435 3.663 1.00 56.09 533 ILE A C 1
ATOM 4296 O O . ILE A 1 533 ? 16.648 19.400 4.088 1.00 56.09 533 ILE A O 1
ATOM 4300 N N . ASN A 1 534 ? 15.999 21.526 4.426 1.00 53.88 534 ASN A N 1
ATOM 4301 C CA . ASN A 1 534 ? 16.400 21.553 5.830 1.00 53.88 534 ASN A CA 1
ATOM 4302 C C . ASN A 1 534 ? 15.339 20.951 6.755 1.00 53.88 534 ASN A C 1
ATOM 4304 O O . ASN A 1 534 ? 15.389 21.141 7.972 1.00 53.88 534 ASN A O 1
ATOM 4308 N N . GLN A 1 535 ? 14.363 20.241 6.193 1.00 49.72 535 GLN A N 1
ATOM 4309 C CA . GLN A 1 535 ? 13.330 19.548 6.929 1.00 49.72 535 GLN A CA 1
ATOM 4310 C C . GLN A 1 535 ? 13.286 18.090 6.463 1.00 49.72 535 GLN A C 1
ATOM 4312 O O . GLN A 1 535 ? 13.208 17.773 5.280 1.00 49.72 535 GLN A O 1
ATOM 4317 N N . ARG A 1 536 ? 13.356 17.156 7.406 1.00 48.12 536 ARG A N 1
ATOM 4318 C CA . ARG A 1 536 ? 13.148 15.734 7.153 1.00 48.12 536 ARG A CA 1
ATOM 4319 C C . ARG A 1 536 ? 11.785 15.353 7.678 1.00 48.12 536 ARG A C 1
ATOM 4321 O O . ARG A 1 536 ? 11.462 15.599 8.835 1.00 48.12 536 ARG A O 1
ATOM 4328 N N . ARG A 1 537 ? 11.010 14.697 6.829 1.00 37.94 537 ARG A N 1
ATOM 4329 C CA . ARG A 1 537 ? 9.750 14.093 7.225 1.00 37.94 537 ARG A CA 1
ATOM 4330 C C . ARG A 1 537 ? 10.027 12.801 7.992 1.00 37.94 537 ARG A C 1
ATOM 4332 O O . ARG A 1 537 ? 10.671 11.890 7.473 1.00 37.94 537 ARG A O 1
ATOM 4339 N N . THR A 1 538 ? 9.558 12.725 9.229 1.00 38.91 538 THR A N 1
ATOM 4340 C CA . THR A 1 538 ? 9.498 11.485 10.012 1.00 38.91 538 THR A CA 1
ATOM 4341 C C . THR A 1 538 ? 8.050 11.278 10.432 1.00 38.91 538 THR A C 1
ATOM 4343 O O . THR A 1 538 ? 7.549 11.950 11.335 1.00 38.91 538 THR A O 1
ATOM 4346 N N . GLY A 1 539 ? 7.343 10.393 9.731 1.00 45.59 539 GLY A N 1
ATOM 4347 C CA . GLY A 1 539 ? 5.891 10.286 9.871 1.00 45.59 539 GLY A CA 1
ATOM 4348 C C . GLY A 1 539 ? 5.176 11.545 9.359 1.00 45.59 539 GLY A C 1
ATOM 4349 O O . GLY A 1 539 ? 5.380 11.945 8.215 1.00 45.59 539 GLY A O 1
ATOM 4350 N N . ASN A 1 540 ? 4.352 12.176 10.200 1.00 29.36 540 ASN A N 1
ATOM 4351 C CA . ASN A 1 540 ? 3.618 13.406 9.857 1.00 29.36 540 ASN A CA 1
ATOM 4352 C C . ASN A 1 540 ? 4.325 14.694 10.304 1.00 29.36 540 ASN A C 1
ATOM 4354 O O . ASN A 1 540 ? 3.772 15.780 10.152 1.00 29.36 540 ASN A O 1
ATOM 4358 N N . THR A 1 541 ? 5.537 14.588 10.848 1.00 28.89 541 THR A N 1
ATOM 4359 C CA . THR A 1 541 ? 6.261 15.728 11.413 1.00 28.89 541 THR A CA 1
ATOM 4360 C C . THR A 1 541 ? 7.462 16.080 10.548 1.00 28.89 541 THR A C 1
ATOM 4362 O O . THR A 1 541 ? 8.246 15.207 10.165 1.00 28.89 541 THR A O 1
ATOM 4365 N N . TRP A 1 542 ? 7.619 17.371 10.272 1.00 38.28 542 TRP A N 1
ATOM 4366 C CA . TRP A 1 542 ? 8.829 17.936 9.692 1.00 38.28 542 TRP A CA 1
ATOM 4367 C C . TRP A 1 542 ? 9.823 18.226 10.816 1.00 38.28 542 TRP A C 1
ATOM 4369 O O . TRP A 1 542 ? 9.577 19.070 11.674 1.00 38.28 542 TRP A O 1
ATOM 4379 N N . ILE A 1 543 ? 10.937 17.499 10.838 1.00 42.41 543 ILE A N 1
ATOM 4380 C CA . ILE A 1 543 ? 12.037 17.718 11.779 1.00 42.41 543 ILE A CA 1
ATOM 4381 C C . ILE A 1 543 ? 13.114 18.547 11.079 1.00 42.41 543 ILE A C 1
ATOM 4383 O O . ILE A 1 543 ? 13.449 18.229 9.939 1.00 42.41 543 ILE A O 1
ATOM 4387 N N . PRO A 1 544 ? 13.722 19.551 11.732 1.00 41.56 544 PRO A N 1
ATOM 4388 C CA . PRO A 1 544 ? 14.907 20.217 11.206 1.00 41.56 544 PRO A CA 1
ATOM 4389 C C . PRO A 1 544 ? 16.008 19.202 10.854 1.00 41.56 544 PRO A C 1
ATOM 4391 O O . PRO A 1 544 ? 16.564 18.525 11.718 1.00 41.56 544 PRO A O 1
ATOM 4394 N N . PHE A 1 545 ? 16.333 19.092 9.571 1.00 50.31 545 PHE A N 1
ATOM 4395 C CA . PHE A 1 545 ? 17.395 18.251 9.042 1.00 50.31 545 PHE A CA 1
ATOM 4396 C C . PHE A 1 545 ? 18.508 19.145 8.537 1.00 50.31 545 PHE A C 1
ATOM 4398 O O . PHE A 1 545 ? 18.366 19.845 7.544 1.00 50.31 545 PHE A O 1
ATOM 4405 N N . ASN A 1 546 ? 19.632 19.161 9.242 1.00 56.09 546 ASN A N 1
ATOM 4406 C CA . ASN A 1 546 ? 20.731 20.024 8.848 1.00 56.09 546 ASN A CA 1
ATOM 4407 C C . ASN A 1 546 ? 21.534 19.353 7.726 1.00 56.09 546 ASN A C 1
ATOM 4409 O O . ASN A 1 546 ? 22.532 18.676 7.979 1.00 56.09 546 ASN A O 1
ATOM 4413 N N . VAL A 1 547 ? 21.091 19.560 6.486 1.00 55.44 547 VAL A N 1
ATOM 4414 C CA . VAL A 1 547 ? 21.773 19.068 5.283 1.00 55.44 547 VAL A CA 1
ATOM 4415 C C . VAL A 1 547 ? 23.221 19.549 5.238 1.00 55.44 547 VAL A C 1
ATOM 4417 O O . VAL A 1 547 ? 24.104 18.762 4.911 1.00 55.44 547 VAL A O 1
ATOM 4420 N N . ARG A 1 548 ? 23.507 20.765 5.727 1.00 54.72 548 ARG A N 1
ATOM 4421 C CA . ARG A 1 548 ? 24.879 21.286 5.846 1.00 54.72 548 ARG A CA 1
ATOM 4422 C C . ARG A 1 548 ? 25.758 20.472 6.804 1.00 54.72 548 ARG A C 1
ATOM 4424 O O . ARG A 1 548 ? 26.948 20.359 6.553 1.00 54.72 548 ARG A O 1
ATOM 4431 N N . LYS A 1 549 ? 25.214 19.859 7.867 1.00 54.50 549 LYS A N 1
ATOM 4432 C CA . LYS A 1 549 ? 25.978 18.954 8.758 1.00 54.50 549 LYS A CA 1
ATOM 4433 C C . LYS A 1 549 ? 26.306 17.615 8.096 1.00 54.50 549 LYS A C 1
ATOM 4435 O O . LYS A 1 549 ? 27.376 17.071 8.355 1.00 54.50 549 LYS A O 1
ATOM 4440 N N . VAL A 1 550 ? 25.406 17.077 7.269 1.00 53.94 550 VAL A N 1
ATOM 4441 C CA . VAL A 1 550 ? 25.670 15.831 6.525 1.00 53.94 550 VAL A CA 1
ATOM 4442 C C . VAL A 1 550 ? 26.664 16.077 5.394 1.00 53.94 550 VAL A C 1
ATOM 4444 O O . VAL A 1 550 ? 27.581 15.285 5.199 1.00 53.94 550 VAL A O 1
ATOM 4447 N N . ILE A 1 551 ? 26.517 17.215 4.719 1.00 52.28 551 ILE A N 1
ATOM 4448 C CA . ILE A 1 551 ? 27.443 17.721 3.713 1.00 52.28 551 ILE A CA 1
ATOM 4449 C C . ILE A 1 551 ? 28.843 17.959 4.329 1.00 52.28 551 ILE A C 1
ATOM 4451 O O . ILE A 1 551 ? 29.830 17.453 3.805 1.00 52.28 551 ILE A O 1
ATOM 4455 N N . ALA A 1 552 ? 28.947 18.631 5.484 1.00 48.72 552 ALA A N 1
ATOM 4456 C CA . ALA A 1 552 ? 30.226 18.952 6.135 1.00 48.72 552 ALA A CA 1
ATOM 4457 C C . ALA A 1 552 ? 30.971 17.741 6.732 1.00 48.72 552 ALA A C 1
ATOM 4459 O O . ALA A 1 552 ? 32.195 17.762 6.808 1.00 48.72 552 ALA A O 1
ATOM 4460 N N . LYS A 1 553 ? 30.266 16.668 7.131 1.00 47.41 553 LYS A N 1
ATOM 4461 C CA . LYS A 1 553 ? 30.886 15.412 7.612 1.00 47.41 553 LYS A CA 1
ATOM 4462 C C . LYS A 1 553 ? 31.605 14.610 6.511 1.00 47.41 553 LYS A C 1
ATOM 4464 O O . LYS A 1 553 ? 32.209 13.591 6.828 1.00 47.41 553 LYS A O 1
ATOM 4469 N N . ARG A 1 554 ? 31.499 15.017 5.240 1.00 49.81 554 ARG A N 1
ATOM 4470 C CA . ARG A 1 554 ? 32.022 14.294 4.064 1.00 49.81 554 ARG A CA 1
ATOM 4471 C C . ARG A 1 554 ? 33.210 14.985 3.379 1.00 49.81 554 ARG A C 1
ATOM 4473 O O . ARG A 1 554 ? 33.579 14.576 2.284 1.00 49.81 554 ARG A O 1
ATOM 4480 N N . ASN A 1 555 ? 33.800 16.002 4.007 1.00 37.34 555 ASN A N 1
ATOM 4481 C CA . ASN A 1 555 ? 35.084 16.558 3.575 1.00 37.34 555 ASN A CA 1
ATOM 4482 C C . ASN A 1 555 ? 36.218 15.660 4.115 1.00 37.34 555 ASN A C 1
ATOM 4484 O O . ASN A 1 555 ? 36.153 15.332 5.304 1.00 37.34 555 ASN A O 1
ATOM 4488 N N . PRO A 1 556 ? 37.204 15.228 3.306 1.00 39.53 556 PRO A N 1
ATOM 4489 C CA . PRO A 1 556 ? 38.442 14.672 3.848 1.00 39.53 556 PRO A CA 1
ATOM 4490 C C . PRO A 1 556 ? 39.197 15.692 4.711 1.00 39.53 556 PRO A C 1
ATOM 4492 O O . PRO A 1 556 ? 39.093 16.912 4.430 1.00 39.53 556 PRO A O 1
#

Foldseek 3Di:
DDPPCCLWAFAEEEEEEAFQLCSVVVLVVVLVVCVVPQPDPDDDDDPDDDDDDDDDDDDDDDPPDDDDDDPAQPTAQEAEQEADLQAFPLSQALNVVLVRRLVSLVVVCVVVVPDQPLNVVVVVVQVVCCVPQNDEPPRHHDDSVVSLVSVLSRVLRSQVRHQYEYRYEALCSNPDVRSLVVVVSSLCSQVVNPDFDWDWDQDPPVRDTDTDRIHGSYHYYYYYHDCPSPPVVVPPRYHYDYSLVPQLVVLLVVLVVLCPVDPVHCVSVLLSVLQSSRPLSSVLLSVVLVVCVVVPHDPVVSVVVSVPQDSDVLVNLVVLLVLLAQPPLLLLLLLQAQPAPHFDALVLSLLLSQCLVPVPAQAPVCLLVDPPRQAPDPDQQDGPDCSSVVVLCSSCSQQWDQDPVRTIYGPGVVSSCCVQVVVSSQSRCVRNDPDDRDDRVVVNLVSQLSSLSSLLSLLRRPVLLVQLCPVPPPDPNPLQVCLVVCCRNRVNNVSSLQRSPPDDPPDPDDRDQPPDPSSLSSSVSSCVNDVQSLFDDNRNDTDGRPPVVVSVVRDD

Organism: Talaromyces marneffei (strain ATCC 18224 / CBS 334.59 / QM 7333) (NCBI:txid441960)

InterPro domains:
  IPR056884 Nephrocystin 3-like, N-terminal [PF24883] (5-194)

Secondary structure (DSSP, 8-state):
---HHHHHH-EEEEEE-STTSSHHHHHHHHHHHHHH-SS-------------------------------S--EEEEEEEEE--TTS-TGGGSHHHHHHHHHHHHHHHHHHHT---HHHHHHHHHHHHHHHHH-SBTTTB---HHHHHHHHHHHHHHHTTTEEEEEEEE-GGGG-HHHHHHHHHHHHHHHHH---EEEEEEEETTTTEEEEEEEEESEEEEEEES-GGG-TTTTSTTEEEEEGGGG-HHHHHHHHHHH-GGGTTSSHHHHHHHHHTT-HHHHHHHHHHHHHHHHTT--HHHHHHHHHHS-SSHHHHHHHHHHTTTT-HHHHHHHHHHHS-SSPPBHHHHHHHHHHHH-TT--SHHHHHH-TTSS-----SS----THHHHHHHHHHTTSEEE-TT-BEEESSHHHHHHHHTT-HHHHHHHHH-SSPP--HHHHHHHHHHHHHHHHHHHHT-HHHHHHTTTTSTT----HHHHHHHHHHH-TTHHHHHHHSS---TT--S------SHHHHHHHHHHHHH-GGGGEEEETTEEEE--HHHHHHTT--

Sequence (556 aa):
MTVPHWRDDGGLLWIKGKPVSGKSTLMRWAFDERKKNPDNRNESTNDHEQSTDNLKGNVGDQKKSTDSKNPELKKSIILSFFFHGRGSSLQKTMLGFYRTVLFQLLEEQSIREEKIEALSNLEKFFKTQCDSRGPPGISWQWEMSQLAQDFQSALTEILKGHLVYLYVDALDECGEDDARHLTETFVKMIKESPIKRIEESVEKPTDKMVQKKVGKRLYICCSCRNPPLLINAMVEDTFQVCVERHNITGIDSYVWSQLDPFRDTRIPNTIINYSAGSFMWAYLVLERVKSLYSRGFSKKEIEGSIAETPRDLERLYEDLFQNMLGNKNSLRLVYWICFAKEPLTLEELRWAMFIDANPTIKSLKDCKSARDFPCDCECLDKCTCKVMERRVEALGHGLVEITDSNDVQFIHQFVQEFFIDKMALVRLYNRTSNSRPKDFDQVAREAQQSMAETCVRYCNMEELVAASGINTPGSKASLSTAGDRLKKEFPFLNYAVTSWVNNKEETGSHVANVSSQREYDVLNLLASAFPEINQRRTGNTWIPFNVRKVIAKRNP

Radius of gyration: 29.55 Å; chains: 1; bounding box: 94×61×68 Å

pLDDT: mean 78.8, std 19.18, range [25.77, 97.94]